Protein AF-0000000080325611 (afdb_homodimer)

Sequence (654 aa):
MIKLGLLLTNQYRLLSVAAILDVFETVNKLYLQDGHPAAFQIDLFCSDNHLLSKPGTYFYGYQPLSIQSPSKQDLILIPSFINEDIKHAIAENYAAVGWLNQQYQEGAELASFCTGAFLLGATGLLNGKIATTHVDACTEFAIAFPEVSLQADKTVTQDGRLYTSGGATSSFHLMLHLLQIHCGNLIAIKIAKLFAIDMDRHTQSYFNTFQISRKHNDDLVAMAQQKIETAYHNTGTIEEMIKDIPASRRNIVRRFKQVTGITLIEYLQQTRIEAAKKLLEQTVEQMTEVIYKSGYNDPKAFRKVFRKTVGMTPSEYRDKFYLGTRAMIKLGLLLTNQYRLLSVAAILDVFETVNKLYLQDGHPAAFQIDLFCSDNHLLSKPGTYFYGYQPLSIQSPSKQDLILIPSFINEDIKHAIAENYAAVGWLNQQYQEGAELASFCTGAFLLGATGLLNGKIATTHVDACTEFAIAFPEVSLQADKTVTQDGRLYTSGGATSSFHLMLHLLQIHCGNLIAIKIAKLFAIDMDRHTQSYFNTFQISRKHNDDLVAMAQQKIETAYHNTGTIEEMIKDIPASRRNIVRRFKQVTGITLIEYLQQTRIEAAKKLLEQTVEQMTEVIYKSGYNDPKAFRKVFRKTVGMTPSEYRDKFYLGTRA

InterPro domains:
  IPR002818 DJ-1/PfpI [PF01965] (87-180)
  IPR009057 Homedomain-like superfamily [SSF46689] (272-322)
  IPR018060 AraC-like, DNA binding HTH domain [PF12833] (247-319)
  IPR018060 AraC-like, DNA binding HTH domain [PS01124] (218-320)
  IPR018060 AraC-like, DNA binding HTH domain [SM00342] (234-318)
  IPR018062 HTH domain AraC-type, conserved site [PS00041] (272-314)
  IPR020449 Transcription regulator HTH, AraC- type, HTH domain [PR00032] (287-302)
  IPR020449 Transcription regulator HTH, AraC- type, HTH domain [PR00032] (302-318)
  IPR029062 Class I glutamine amidotransferase-like [G3DSA:3.40.50.880] (1-206)
  IPR029062 Class I glutamine amidotransferase-like [SSF52317] (1-199)
  IPR052158 Isonitrile Hydratase and Quaternary Amine Regulator [PTHR43130] (2-281)

pLDDT: mean 91.9, std 10.15, range [31.17, 98.94]

Foldseek 3Di:
DFEEEEEDADQFDPLQVVVLCVLQVVQQVVQVVVVHHGLYDYAYEYAPVVLPPDPPPDDPPYDHDYLPDPDAGQEYEQGHGDPPPVVVRLVRRVVVLVSVLVNVVVNHFYEYEANSVSNVLVNVPQQCHEEEHALACQLVSCVSRVRHNYDHFFQWDDDPSYIYGYHDPSSLLRVLVVCCVRPNNVSSVVSCVVVVHDNPDTTDLQVDADDFDPPLPDPLLSQLLVQLLVCLQPDDDLCSSNPPRPDDSVVNQVVNCVRRVDGSNVSSLSSLLNQLLVCLQEHPDDPCCSCNVSNHDDPVVVQVSNCVRNVDGSVVSSVVRHPDDDD/DFEEEEEDAVQFDPLQVVVLCVLQVVQQVVQVVVVHHGLYDYAYEYAPVVLPPDPPPDDPPYDHDYLPDPDAGAEYEQGHGDPPPVVVRLVRRVVVLVSVLVNVVVNHFYEYEANSVSNVLVNVPQQCHEEEHALACQLVSCVSRVRHNYDHFFQWDDDPSYIYGYHDPSSLLRVLVVCCVRPNDVSSVVSCVVVVHDNPDTTDLQVDADDFDLPLPDPLLSQLLVQLLVCLQPDDDLCSSNPPRPDDSVVNQVVNCVRRVDGSNVSSLSSLLNQLLVCLQEHPDDPCVSCNVSNHDDPVVVQVSNCVRNVDGSVVSSVVRHPDDDD

Secondary structure (DSSP, 8-state):
-EEEEEEE-TTB-HHHHHHHHHHHHHHHHHHHHTTPPPSEEEEEEE-HHHHHHSTT-S-TT--PEETTS----SEEEE--B--TTHHHHHHHTTHHHHHHHHHHHTT-EEEEETTHHHHHHHTTTTTTSEE---GGGHHHHHHH-TTSEE-TTBSEEEETTEEEE-STTHHHHHHHHHHHHHH-HHHHHHHHHHTT--TT--B-GGG------STTS-HHHHHHHHHHHHHTTT--SHHHHTTT-SS-HHHHHHHHHHHHSS-HHHHHHHHHHHHHHHHHHH----HHHHHHHTT-S-HHHHHHHHHHHHSS-HHHHHHHH------/-EEEEEEE-TTB-HHHHHHHHHHHHHHHHHHHHTTPPPSEEEEEEE-HHHHHHSTT-S-TT--PEETTS----SEEEE--B--TTHHHHHHHTTHHHHHHHHHHHTT-EEEEETTHHHHHHHTTTTTTSEE---GGGHHHHHHH-TTSEE-TTBSEEEETTEEEE-STTHHHHHHHHHHHHHH-HHHHHHHHHHTT--TT--B-GGG------STTS-HHHHHHHHHHHHHTTT--SHHHHTTT-SS-HHHHHHHHHHHHSS-HHHHHHHHHHHHHHHHHHH----HHHHHHHTT-S-HHHHHHHHHHHHSS-HHHHHHHH------

Structure (mmCIF, N/CA/C/O backbone):
data_AF-0000000080325611-model_v1
#
loop_
_entity.id
_entity.type
_entity.pdbx_description
1 polymer 'AraC family transcriptional regulator'
#
loop_
_atom_site.group_PDB
_atom_site.id
_atom_site.type_symbol
_atom_site.label_atom_id
_atom_site.label_alt_id
_atom_site.label_comp_id
_atom_site.label_asym_id
_atom_site.label_entity_id
_atom_site.label_seq_id
_atom_site.pdbx_PDB_ins_code
_atom_site.Cartn_x
_atom_site.Cartn_y
_atom_site.Cartn_z
_atom_site.occupancy
_atom_site.B_iso_or_equiv
_atom_site.auth_seq_id
_atom_site.auth_comp_id
_atom_site.auth_asym_id
_atom_site.auth_atom_id
_atom_site.pdbx_PDB_model_num
ATOM 1 N N . MET A 1 1 ? 26.406 -9.398 4.992 1 94.56 1 MET A N 1
ATOM 2 C CA . MET A 1 1 ? 25.109 -9.289 5.641 1 94.56 1 MET A CA 1
ATOM 3 C C . MET A 1 1 ? 24.938 -7.93 6.305 1 94.56 1 MET A C 1
ATOM 5 O O . MET A 1 1 ? 25.812 -7.484 7.043 1 94.56 1 MET A O 1
ATOM 9 N N . ILE A 1 2 ? 23.953 -7.211 6.008 1 98 2 ILE A N 1
ATOM 10 C CA . ILE A 1 2 ? 23.672 -5.875 6.531 1 98 2 ILE A CA 1
ATOM 11 C C . ILE A 1 2 ? 22.969 -5.984 7.883 1 98 2 ILE A C 1
ATOM 13 O O . ILE A 1 2 ? 21.969 -6.684 8.008 1 98 2 ILE A O 1
ATOM 17 N N . LYS A 1 3 ? 23.547 -5.367 8.891 1 98.25 3 LYS A N 1
ATOM 18 C CA . LYS A 1 3 ? 22.859 -5.285 10.18 1 98.25 3 LYS A CA 1
ATOM 19 C C . LYS A 1 3 ? 21.766 -4.227 10.148 1 98.25 3 LYS A C 1
ATOM 21 O O . LYS A 1 3 ? 22.047 -3.027 10.086 1 98.25 3 LYS A O 1
ATOM 26 N N . LEU A 1 4 ? 20.547 -4.711 10.18 1 98.44 4 LEU A N 1
ATOM 27 C CA . LEU A 1 4 ? 19.375 -3.852 10.07 1 98.44 4 LEU A CA 1
ATOM 28 C C . LEU A 1 4 ? 18.656 -3.727 11.414 1 98.44 4 LEU A C 1
ATOM 30 O O . LEU A 1 4 ? 18.141 -4.711 11.938 1 98.44 4 LEU A O 1
ATOM 34 N N . GLY A 1 5 ? 18.688 -2.502 11.969 1 97.44 5 GLY A N 1
ATOM 35 C CA . GLY A 1 5 ? 17.969 -2.232 13.203 1 97.44 5 GLY A CA 1
ATOM 36 C C . GLY A 1 5 ? 16.625 -1.566 12.969 1 97.44 5 GLY A C 1
ATOM 37 O O . GLY A 1 5 ? 16.531 -0.582 12.234 1 97.44 5 GLY A O 1
ATOM 38 N N . LEU A 1 6 ? 15.57 -2.139 13.516 1 96.69 6 LEU A N 1
ATOM 39 C CA . LEU A 1 6 ? 14.25 -1.517 13.555 1 96.69 6 LEU A CA 1
ATOM 40 C C . LEU A 1 6 ? 13.961 -0.952 14.945 1 96.69 6 LEU A C 1
ATOM 42 O O . LEU A 1 6 ? 13.906 -1.696 15.922 1 96.69 6 LEU A O 1
ATOM 46 N N . LEU A 1 7 ? 13.766 0.337 14.992 1 95 7 LEU A N 1
ATOM 47 C CA . LEU A 1 7 ? 13.492 0.995 16.266 1 95 7 LEU A CA 1
ATOM 48 C C . LEU A 1 7 ? 12.008 0.931 16.609 1 95 7 LEU A C 1
ATOM 50 O O . LEU A 1 7 ? 11.172 1.453 15.867 1 95 7 LEU A O 1
ATOM 54 N N . LEU A 1 8 ? 11.664 0.325 17.703 1 91.38 8 LEU A N 1
ATOM 55 C CA . LEU A 1 8 ? 10.297 0.343 18.203 1 91.38 8 LEU A CA 1
ATOM 56 C C . LEU A 1 8 ? 10.062 1.554 19.109 1 91.38 8 LEU A C 1
ATOM 58 O O . LEU A 1 8 ? 10.383 1.521 20.297 1 91.38 8 LEU A O 1
ATOM 62 N N . THR A 1 9 ? 9.508 2.531 18.484 1 88.19 9 THR A N 1
ATOM 63 C CA . THR A 1 9 ? 9.203 3.748 19.219 1 88.19 9 THR A CA 1
ATOM 64 C C . THR A 1 9 ? 8.023 3.523 20.172 1 88.19 9 THR A C 1
ATOM 66 O O . THR A 1 9 ? 7.266 2.57 20 1 88.19 9 THR A O 1
ATOM 69 N N . ASN A 1 10 ? 7.973 4.473 21.109 1 85.19 10 ASN A N 1
ATOM 70 C CA . ASN A 1 10 ? 6.742 4.508 21.891 1 85.19 10 ASN A CA 1
ATOM 71 C C . ASN A 1 10 ? 5.539 4.867 21.016 1 85.19 10 ASN A C 1
ATOM 73 O O . ASN A 1 10 ? 5.598 5.812 20.234 1 85.19 10 ASN A O 1
ATOM 77 N N . GLN A 1 11 ? 4.555 4.074 20.984 1 82.69 11 GLN A N 1
ATOM 78 C CA . GLN A 1 11 ? 3.307 4.262 20.25 1 82.69 11 GLN A CA 1
ATOM 79 C C . GLN A 1 11 ? 3.521 4.105 18.75 1 82.69 11 GLN A C 1
ATOM 81 O O . GLN A 1 11 ? 2.984 4.879 17.953 1 82.69 11 GLN A O 1
ATOM 86 N N . TYR A 1 12 ? 4.453 3.236 18.438 1 87.81 12 TYR A N 1
ATOM 87 C CA . TYR A 1 12 ? 4.617 2.953 17.016 1 87.81 12 TYR A CA 1
ATOM 88 C C . TYR A 1 12 ? 3.299 2.506 16.406 1 87.81 12 TYR A C 1
ATOM 90 O O . TYR A 1 12 ? 2.443 1.94 17.078 1 87.81 12 TYR A O 1
ATOM 98 N N . ARG A 1 13 ? 3.172 2.832 15.133 1 90.12 13 ARG A N 1
ATOM 99 C CA . ARG A 1 13 ? 2.037 2.295 14.391 1 90.12 13 ARG A CA 1
ATOM 100 C C . ARG A 1 13 ? 2.299 0.856 13.953 1 90.12 13 ARG A C 1
ATOM 102 O O . ARG A 1 13 ? 3.303 0.571 13.297 1 90.12 13 ARG A O 1
ATOM 109 N N . LEU A 1 14 ? 1.433 -0.002 14.289 1 90.06 14 LEU A N 1
ATOM 110 C CA . LEU A 1 14 ? 1.594 -1.427 14.016 1 90.06 14 LEU A CA 1
ATOM 111 C C . LEU A 1 14 ? 1.77 -1.683 12.523 1 90.06 14 LEU A C 1
ATOM 113 O O . LEU A 1 14 ? 2.604 -2.496 12.125 1 90.06 14 LEU A O 1
ATOM 117 N N . LEU A 1 15 ? 1.015 -1.024 11.703 1 93.62 15 LEU A N 1
ATOM 118 C CA . LEU A 1 15 ? 1.095 -1.189 10.258 1 93.62 15 LEU A CA 1
ATOM 119 C C . LEU A 1 15 ? 2.502 -0.887 9.758 1 93.62 15 LEU A C 1
ATOM 121 O O . LEU A 1 15 ? 3.027 -1.604 8.898 1 93.62 15 LEU A O 1
ATOM 125 N N . SER A 1 16 ? 3.104 0.119 10.273 1 95.38 16 SER A N 1
ATOM 126 C CA . SER A 1 16 ? 4.441 0.521 9.852 1 95.38 16 SER A CA 1
ATOM 127 C C . SER A 1 16 ? 5.473 -0.551 10.188 1 95.38 16 SER A C 1
ATOM 129 O O . SER A 1 16 ? 6.258 -0.954 9.328 1 95.38 16 SER A O 1
ATOM 131 N N . VAL A 1 17 ? 5.434 -1.059 11.391 1 93.12 17 VAL A N 1
ATOM 132 C CA . VAL A 1 17 ? 6.371 -2.084 11.836 1 93.12 17 VAL A CA 1
ATOM 133 C C . VAL A 1 17 ? 6.137 -3.375 11.055 1 93.12 17 VAL A C 1
ATOM 135 O O . VAL A 1 17 ? 7.086 -4 10.578 1 93.12 17 VAL A O 1
ATOM 138 N N . ALA A 1 18 ? 4.891 -3.715 10.898 1 93.25 18 ALA A N 1
ATOM 139 C CA . ALA A 1 18 ? 4.531 -4.945 10.203 1 93.25 18 ALA A CA 1
ATOM 140 C C . ALA A 1 18 ? 4.996 -4.906 8.742 1 93.25 18 ALA A C 1
ATOM 142 O O . ALA A 1 18 ? 5.516 -5.898 8.227 1 93.25 18 ALA A O 1
ATOM 143 N N . ALA A 1 19 ? 4.793 -3.775 8.078 1 96.44 19 ALA A N 1
ATOM 144 C CA . ALA A 1 19 ? 5.211 -3.625 6.688 1 96.44 19 ALA A CA 1
ATOM 145 C C . ALA A 1 19 ? 6.723 -3.773 6.555 1 96.44 19 ALA A C 1
ATOM 147 O O . ALA A 1 19 ? 7.207 -4.492 5.672 1 96.44 19 ALA A O 1
ATOM 148 N N . ILE A 1 20 ? 7.457 -3.145 7.445 1 97.38 20 ILE A N 1
ATOM 149 C CA . ILE A 1 20 ? 8.914 -3.178 7.402 1 97.38 20 ILE A CA 1
ATOM 150 C C . ILE A 1 20 ? 9.406 -4.609 7.602 1 97.38 20 ILE A C 1
ATOM 152 O O . ILE A 1 20 ? 10.195 -5.121 6.805 1 97.38 20 ILE A O 1
ATOM 156 N N . LEU A 1 21 ? 8.891 -5.254 8.594 1 95.38 21 LEU A N 1
ATOM 157 C CA . LEU A 1 21 ? 9.32 -6.617 8.891 1 95.38 21 LEU A CA 1
ATOM 158 C C . LEU A 1 21 ? 8.984 -7.555 7.73 1 95.38 21 LEU A C 1
ATOM 160 O O . LEU A 1 21 ? 9.828 -8.344 7.301 1 95.38 21 LEU A O 1
ATOM 164 N N . ASP A 1 22 ? 7.793 -7.438 7.223 1 95.5 22 ASP A N 1
ATOM 165 C CA . ASP A 1 22 ? 7.355 -8.344 6.164 1 95.5 22 ASP A CA 1
ATOM 166 C C . ASP A 1 22 ? 8.227 -8.195 4.918 1 95.5 22 ASP A C 1
ATOM 168 O O . ASP A 1 22 ? 8.641 -9.195 4.324 1 95.5 22 ASP A O 1
ATOM 172 N N . VAL A 1 23 ? 8.516 -6.984 4.551 1 98.06 23 VAL A N 1
ATOM 173 C CA . VAL A 1 23 ? 9.289 -6.727 3.342 1 98.06 23 VAL A CA 1
ATOM 174 C C . VAL A 1 23 ? 10.703 -7.277 3.508 1 98.06 23 VAL A C 1
ATOM 176 O O . VAL A 1 23 ? 11.18 -8.062 2.678 1 98.06 23 VAL A O 1
ATOM 179 N N . PHE A 1 24 ? 11.383 -6.988 4.559 1 98.38 24 PHE A N 1
ATOM 180 C CA . PHE A 1 24 ? 12.789 -7.352 4.691 1 98.38 24 PHE A CA 1
ATOM 181 C C . PHE A 1 24 ? 12.938 -8.836 5.008 1 98.38 24 PHE A C 1
ATOM 183 O O . PHE A 1 24 ? 13.906 -9.477 4.586 1 98.38 24 PHE A O 1
ATOM 190 N N . GLU A 1 25 ? 11.953 -9.406 5.703 1 96.38 25 GLU A N 1
ATOM 191 C CA . GLU A 1 25 ? 11.961 -10.852 5.895 1 96.38 25 GLU A CA 1
ATOM 192 C C . GLU A 1 25 ? 11.766 -11.578 4.566 1 96.38 25 GLU A C 1
ATOM 194 O O . GLU A 1 25 ? 12.352 -12.641 4.344 1 96.38 25 GLU A O 1
ATOM 199 N N . THR A 1 26 ? 10.883 -11.031 3.762 1 96.5 26 THR A N 1
ATOM 200 C CA . THR A 1 26 ? 10.648 -11.633 2.453 1 96.5 26 THR A CA 1
ATOM 201 C C . THR A 1 26 ? 11.914 -11.594 1.605 1 96.5 26 THR A C 1
ATOM 203 O O . THR A 1 26 ? 12.234 -12.562 0.913 1 96.5 26 THR A O 1
ATOM 206 N N . VAL A 1 27 ? 12.664 -10.508 1.649 1 98.25 27 VAL A N 1
ATOM 207 C CA . VAL A 1 27 ? 13.938 -10.414 0.94 1 98.25 27 VAL A CA 1
ATOM 208 C C . VAL A 1 27 ? 14.875 -11.516 1.413 1 98.25 27 VAL A C 1
ATOM 210 O O . VAL A 1 27 ? 15.492 -12.203 0.598 1 98.25 27 VAL A O 1
ATOM 213 N N . ASN A 1 28 ? 14.992 -11.688 2.754 1 98 28 ASN A N 1
ATOM 214 C CA . ASN A 1 28 ? 15.828 -12.742 3.299 1 98 28 ASN A CA 1
ATOM 215 C C . ASN A 1 28 ? 15.406 -14.117 2.785 1 98 28 ASN A C 1
ATOM 217 O O . ASN A 1 28 ? 16.25 -14.945 2.434 1 98 28 ASN A O 1
ATOM 221 N N . LYS A 1 29 ? 14.133 -14.32 2.691 1 95.38 29 LYS A N 1
ATOM 222 C CA . LYS A 1 29 ? 13.617 -15.594 2.199 1 95.38 29 LYS A CA 1
ATOM 223 C C . LYS A 1 29 ? 14.016 -15.82 0.742 1 95.38 29 LYS A C 1
ATOM 225 O O . LYS A 1 29 ? 14.391 -16.938 0.361 1 95.38 29 LYS A O 1
ATOM 230 N N . LEU A 1 30 ? 13.922 -14.797 -0.043 1 95.06 30 LEU A N 1
ATOM 231 C CA . LEU A 1 30 ? 14.297 -14.898 -1.449 1 95.06 30 LEU A CA 1
ATOM 232 C C . LEU A 1 30 ? 15.766 -15.266 -1.595 1 95.06 30 LEU A C 1
ATOM 234 O O . LEU A 1 30 ? 16.109 -16.125 -2.412 1 95.06 30 LEU A O 1
ATOM 238 N N . TYR A 1 31 ? 16.609 -14.664 -0.775 1 97.06 31 TYR A N 1
ATOM 239 C CA . TYR A 1 31 ? 18.031 -14.977 -0.805 1 97.06 31 TYR A CA 1
ATOM 240 C C . TYR A 1 31 ? 18.281 -16.422 -0.4 1 97.06 31 TYR A C 1
ATOM 242 O O . TYR A 1 31 ? 19.016 -17.156 -1.08 1 97.06 31 TYR A O 1
ATOM 250 N N . LEU A 1 32 ? 17.625 -16.844 0.604 1 95.5 32 LEU A N 1
ATOM 251 C CA . LEU A 1 32 ? 17.797 -18.203 1.104 1 95.5 32 LEU A CA 1
ATOM 252 C C . LEU A 1 32 ? 17.328 -19.234 0.077 1 95.5 32 LEU A C 1
ATOM 254 O O . LEU A 1 32 ? 17.984 -20.266 -0.118 1 95.5 32 LEU A O 1
ATOM 258 N N . GLN A 1 33 ? 16.266 -18.938 -0.558 1 90.94 33 GLN A N 1
ATOM 259 C CA . GLN A 1 33 ? 15.727 -19.828 -1.581 1 90.94 33 GLN A CA 1
ATOM 260 C C . GLN A 1 33 ? 16.688 -19.953 -2.762 1 90.94 33 GLN A C 1
ATOM 262 O O . GLN A 1 33 ? 16.734 -21.016 -3.408 1 90.94 33 GLN A O 1
ATOM 267 N N . ASP A 1 34 ? 17.438 -18.938 -2.961 1 91.88 34 ASP A N 1
ATOM 268 C CA . ASP A 1 34 ? 18.391 -18.938 -4.066 1 91.88 34 ASP A CA 1
ATOM 269 C C . ASP A 1 34 ? 19.75 -19.484 -3.621 1 91.88 34 ASP A C 1
ATOM 271 O O . ASP A 1 34 ? 20.719 -19.438 -4.379 1 91.88 34 ASP A O 1
ATOM 275 N N . GLY A 1 35 ? 19.828 -19.922 -2.443 1 94.38 35 GLY A N 1
ATOM 276 C CA . GLY A 1 35 ? 21.047 -20.547 -1.936 1 94.38 35 GLY A CA 1
ATOM 277 C C . GLY A 1 35 ? 22.047 -19.531 -1.404 1 94.38 35 GLY A C 1
ATOM 278 O O . GLY A 1 35 ? 23.219 -19.859 -1.225 1 94.38 35 GLY A O 1
ATOM 279 N N . HIS A 1 36 ? 21.594 -18.344 -1.217 1 96.5 36 HIS A N 1
ATOM 280 C CA . HIS A 1 36 ? 22.453 -17.297 -0.669 1 96.5 36 HIS A CA 1
ATOM 281 C C . HIS A 1 36 ? 22.141 -17.047 0.802 1 96.5 36 HIS A C 1
ATOM 283 O O . HIS A 1 36 ? 21.047 -17.375 1.275 1 96.5 36 HIS A O 1
ATOM 289 N N . PRO A 1 37 ? 23.156 -16.578 1.501 1 97.12 37 PRO A N 1
ATOM 290 C CA . PRO A 1 37 ? 22.844 -16.141 2.863 1 97.12 37 PRO A CA 1
ATOM 291 C C . PRO A 1 37 ? 21.859 -14.984 2.895 1 97.12 37 PRO A C 1
ATOM 293 O O . PRO A 1 37 ? 21.734 -14.234 1.917 1 97.12 37 PRO A O 1
ATOM 296 N N . ALA A 1 38 ? 21.203 -14.906 4.039 1 97.56 38 ALA A N 1
ATOM 297 C CA . ALA A 1 38 ? 20.281 -13.781 4.215 1 97.56 38 ALA A CA 1
ATOM 298 C C . ALA A 1 38 ? 21 -12.453 3.98 1 97.56 38 ALA A C 1
ATOM 300 O O . ALA A 1 38 ? 22.156 -12.273 4.387 1 97.56 38 ALA A O 1
ATOM 301 N N . ALA A 1 39 ? 20.281 -11.523 3.371 1 98.25 39 ALA A N 1
ATOM 302 C CA . ALA A 1 39 ? 20.859 -10.211 3.074 1 98.25 39 ALA A CA 1
ATOM 303 C C . ALA A 1 39 ? 20.922 -9.344 4.328 1 98.25 39 ALA A C 1
ATOM 305 O O . ALA A 1 39 ? 21.828 -8.516 4.477 1 98.25 39 ALA A O 1
ATOM 306 N N . PHE A 1 40 ? 19.969 -9.609 5.277 1 98.5 40 PHE A N 1
ATOM 307 C CA . PHE A 1 40 ? 19.828 -8.719 6.43 1 98.5 40 PHE A CA 1
ATOM 308 C C . PHE A 1 40 ? 19.797 -9.523 7.727 1 98.5 40 PHE A C 1
ATOM 310 O O . PHE A 1 40 ? 19.156 -10.578 7.793 1 98.5 40 PHE A O 1
ATOM 317 N N . GLN A 1 41 ? 20.547 -9.062 8.688 1 97.69 41 GLN A N 1
ATOM 318 C CA . GLN A 1 41 ? 20.297 -9.414 10.078 1 97.69 41 GLN A CA 1
ATOM 319 C C . GLN A 1 41 ? 19.375 -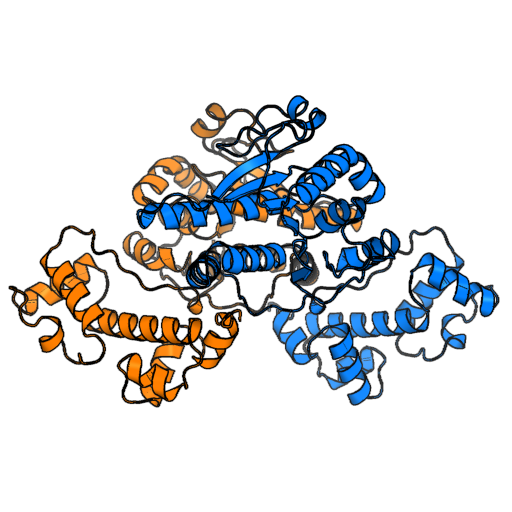8.391 10.75 1 97.69 41 GLN A C 1
ATOM 321 O O . GLN A 1 41 ? 19.797 -7.27 11.039 1 97.69 41 GLN A O 1
ATOM 326 N N . ILE A 1 42 ? 18.141 -8.844 11.039 1 96.88 42 ILE A N 1
ATOM 327 C CA . ILE A 1 42 ? 17.141 -7.906 11.516 1 96.88 42 ILE A CA 1
ATOM 328 C C . ILE A 1 42 ? 17.047 -7.969 13.039 1 96.88 42 ILE A C 1
ATOM 330 O O . ILE A 1 42 ? 16.797 -9.031 13.609 1 96.88 42 ILE A O 1
ATOM 334 N N . ASP A 1 43 ? 17.281 -6.832 13.664 1 94.44 43 ASP A N 1
ATOM 335 C CA . ASP A 1 43 ? 17.156 -6.711 15.117 1 94.44 43 ASP A CA 1
ATOM 336 C C . ASP A 1 43 ? 16.219 -5.562 15.484 1 94.44 43 ASP A C 1
ATOM 338 O O . ASP A 1 43 ? 16.234 -4.508 14.844 1 94.44 43 ASP A O 1
ATOM 342 N N . LEU A 1 44 ? 15.375 -5.832 16.484 1 93.25 44 LEU A N 1
ATOM 343 C CA . LEU A 1 44 ? 14.5 -4.789 17.016 1 93.25 44 LEU A CA 1
ATOM 344 C C . LEU A 1 44 ? 15.141 -4.105 18.219 1 93.25 44 LEU A C 1
ATOM 346 O O . LEU A 1 44 ? 15.75 -4.766 19.062 1 93.25 44 LEU A O 1
ATOM 350 N N . PHE A 1 45 ? 15.023 -2.793 18.234 1 93.06 45 PHE A N 1
ATOM 351 C CA . PHE A 1 45 ? 15.555 -2.025 19.344 1 93.06 45 PHE A CA 1
ATOM 352 C C . PHE A 1 45 ? 14.461 -1.202 20.016 1 93.06 45 PHE A C 1
ATOM 354 O O . PHE A 1 45 ? 13.555 -0.706 19.344 1 93.06 45 PHE A O 1
ATOM 361 N N . CYS A 1 46 ? 14.453 -1.094 21.297 1 89.38 46 CYS A N 1
ATOM 362 C CA . CYS A 1 46 ? 13.516 -0.251 22.031 1 89.38 46 CYS A CA 1
ATOM 363 C C . CYS A 1 46 ? 14.164 0.34 23.266 1 89.38 46 CYS A C 1
ATOM 365 O O . CYS A 1 46 ? 15.25 -0.094 23.672 1 89.38 46 CYS A O 1
ATOM 367 N N . SER A 1 47 ? 13.516 1.404 23.719 1 84 47 SER A N 1
ATOM 368 C CA . SER A 1 47 ? 14 1.966 24.969 1 84 47 SER A CA 1
ATOM 369 C C . SER A 1 47 ? 13.789 0.996 26.141 1 84 47 SER A C 1
ATOM 371 O O . SER A 1 47 ? 12.922 0.119 26.062 1 84 47 SER A O 1
ATOM 373 N N . ASP A 1 48 ? 14.555 1.094 27.125 1 70.31 48 ASP A N 1
ATOM 374 C CA . ASP A 1 48 ? 14.492 0.202 28.281 1 70.31 48 ASP A CA 1
ATOM 375 C C . ASP A 1 48 ? 13.117 0.263 28.953 1 70.31 48 ASP A C 1
ATOM 377 O O . ASP A 1 48 ? 12.594 -0.758 29.406 1 70.31 48 ASP A O 1
ATOM 381 N N . ASN A 1 49 ? 12.562 1.33 28.938 1 65.25 49 ASN A N 1
ATOM 382 C CA . ASN A 1 49 ? 11.242 1.479 29.531 1 65.25 49 ASN A CA 1
ATOM 383 C C . ASN A 1 49 ? 10.188 0.68 28.766 1 65.25 49 ASN A C 1
ATOM 385 O O . ASN A 1 49 ? 9.305 0.074 29.359 1 65.25 49 ASN A O 1
ATOM 389 N N . HIS A 1 50 ? 10.328 0.608 27.578 1 63.75 50 HIS A N 1
ATOM 390 C CA . HIS A 1 50 ? 9.406 -0.133 26.719 1 63.75 50 HIS A CA 1
ATOM 391 C C . HIS A 1 50 ? 9.578 -1.638 26.906 1 63.75 50 HIS A C 1
ATOM 393 O O . HIS A 1 50 ? 8.594 -2.381 26.922 1 63.75 50 HIS A O 1
ATOM 399 N N . LEU A 1 51 ? 10.773 -2.064 26.938 1 58.81 51 LEU A N 1
ATOM 400 C CA . LEU A 1 51 ? 11.086 -3.479 27.125 1 58.81 51 LEU A CA 1
ATOM 401 C C . LEU A 1 51 ? 10.43 -4.016 28.391 1 58.81 51 LEU A C 1
ATOM 403 O O . LEU A 1 51 ? 9.945 -5.148 28.422 1 58.81 51 LEU A O 1
ATOM 407 N N . LEU A 1 52 ? 10.391 -3.209 29.359 1 52.56 52 LEU A N 1
ATOM 408 C CA . LEU A 1 52 ? 9.891 -3.611 30.672 1 52.56 52 LEU A CA 1
ATOM 409 C C . LEU A 1 52 ? 8.367 -3.613 30.688 1 52.56 52 LEU A C 1
ATOM 411 O O . LEU A 1 52 ? 7.746 -4.438 31.359 1 52.56 52 LEU A O 1
ATOM 415 N N . SER A 1 53 ? 7.766 -2.791 30.031 1 53.69 53 SER A N 1
ATOM 416 C CA . SER A 1 53 ? 6.344 -2.533 30.219 1 53.69 53 SER A CA 1
ATOM 417 C C . SER A 1 53 ? 5.492 -3.465 29.359 1 53.69 53 SER A C 1
ATOM 419 O O . SER A 1 53 ? 4.324 -3.709 29.672 1 53.69 53 SER A O 1
ATOM 421 N N . LYS A 1 54 ? 5.914 -3.953 28.438 1 53.97 54 LYS A N 1
ATOM 422 C CA . LYS A 1 54 ? 5.074 -4.77 27.562 1 53.97 54 LYS A CA 1
ATOM 423 C C . LYS A 1 54 ? 5.77 -6.078 27.203 1 53.97 54 LYS A C 1
ATOM 425 O O . LYS A 1 54 ? 6.148 -6.285 26.047 1 53.97 54 LYS A O 1
ATOM 430 N N . PRO A 1 55 ? 5.859 -6.996 28.234 1 42.97 55 PRO A N 1
ATOM 431 C CA . PRO A 1 55 ? 6.477 -8.305 27.984 1 42.97 55 PRO A CA 1
ATOM 432 C C . PRO A 1 55 ? 5.629 -9.188 27.078 1 42.97 55 PRO A C 1
ATOM 434 O O . PRO A 1 55 ? 4.398 -9.141 27.125 1 42.97 55 PRO A O 1
ATOM 437 N N . GLY A 1 56 ? 6.195 -9.656 25.812 1 45.62 56 GLY A N 1
ATOM 438 C CA . GLY A 1 56 ? 5.508 -10.648 25 1 45.62 56 GLY A CA 1
ATOM 439 C C . GLY A 1 56 ? 4.875 -10.062 23.75 1 45.62 56 GLY A C 1
ATOM 440 O O . GLY A 1 56 ? 4.312 -10.789 22.938 1 45.62 56 GLY A O 1
ATOM 441 N N . THR A 1 57 ? 4.477 -8.891 23.938 1 50 57 THR A N 1
ATOM 442 C CA . THR A 1 57 ? 3.695 -8.344 22.844 1 50 57 THR A CA 1
ATOM 443 C C . THR A 1 57 ? 4.508 -8.359 21.547 1 50 57 THR A C 1
ATOM 445 O O . THR A 1 57 ? 4.125 -7.73 20.562 1 50 57 THR A O 1
ATOM 448 N N . TYR A 1 58 ? 5.621 -9.164 21.625 1 56.53 58 TYR A N 1
ATOM 449 C CA . TYR A 1 58 ? 6.457 -8.781 20.5 1 56.53 58 TYR A CA 1
ATOM 450 C C . TYR A 1 58 ? 6.137 -9.641 19.281 1 56.53 58 TYR A C 1
ATOM 452 O O . TYR A 1 58 ? 5.32 -10.562 19.344 1 56.53 58 TYR A O 1
ATOM 460 N N . PHE A 1 59 ? 6.707 -9.156 18.156 1 68.81 59 PHE A N 1
ATOM 461 C CA . PHE A 1 59 ? 6.645 -9.766 16.844 1 68.81 59 PHE A CA 1
ATOM 462 C C . PHE A 1 59 ? 7.305 -11.141 16.844 1 68.81 59 PHE A C 1
ATOM 464 O O . PHE A 1 59 ? 8.383 -11.32 17.438 1 68.81 59 PHE A O 1
ATOM 471 N N . TYR A 1 60 ? 6.465 -12.086 16.453 1 66.19 60 TYR A N 1
ATOM 472 C CA . TYR A 1 60 ? 6.922 -13.477 16.438 1 66.19 60 TYR A CA 1
ATOM 473 C C . TYR A 1 60 ? 8.336 -13.578 15.891 1 66.19 60 TYR A C 1
ATOM 475 O O . TYR A 1 60 ? 8.641 -13.023 14.828 1 66.19 60 TYR A O 1
ATOM 483 N N . GLY A 1 61 ? 9.195 -14.078 16.781 1 71.94 61 GLY A N 1
ATOM 484 C CA . GLY A 1 61 ? 10.547 -14.375 16.328 1 71.94 61 GLY A CA 1
ATOM 485 C C . GLY A 1 61 ? 11.555 -13.305 16.719 1 71.94 61 GLY A C 1
ATOM 486 O O . GLY A 1 61 ? 12.75 -13.453 16.469 1 71.94 61 GLY A O 1
ATOM 487 N N . TYR A 1 62 ? 11.023 -12.273 17.406 1 82 62 TYR A N 1
ATOM 488 C CA . TYR A 1 62 ? 11.961 -11.211 17.75 1 82 62 TYR A CA 1
ATOM 489 C C . TYR A 1 62 ? 11.961 -10.953 19.266 1 82 62 TYR A C 1
ATOM 491 O O . TYR A 1 62 ? 10.906 -10.984 19.906 1 82 62 TYR A O 1
ATOM 499 N N . GLN A 1 63 ? 13.164 -10.812 19.734 1 80.69 63 GLN A N 1
ATOM 500 C CA . GLN A 1 63 ? 13.391 -10.273 21.078 1 80.69 63 GLN A CA 1
ATOM 501 C C . GLN A 1 63 ? 14.07 -8.906 21 1 80.69 63 GLN A C 1
ATOM 503 O O . GLN A 1 63 ? 15.258 -8.82 20.688 1 80.69 63 GLN A O 1
ATOM 508 N N . PRO A 1 64 ? 13.312 -7.926 21.344 1 86.56 64 PRO A N 1
ATOM 509 C CA . PRO A 1 64 ? 13.891 -6.586 21.203 1 86.56 64 PRO A CA 1
ATOM 510 C C . PRO A 1 64 ? 15.125 -6.379 22.078 1 86.56 64 PRO A C 1
ATOM 512 O O . PRO A 1 64 ? 15.195 -6.918 23.188 1 86.56 64 PRO A O 1
ATOM 515 N N . LEU A 1 65 ? 16.078 -5.633 21.547 1 88.62 65 LEU A N 1
ATOM 516 C CA . LEU A 1 65 ? 17.297 -5.238 22.25 1 88.62 65 LEU A CA 1
ATOM 517 C C . LEU A 1 65 ? 17.203 -3.801 22.75 1 88.62 65 LEU A C 1
ATOM 519 O O . LEU A 1 65 ? 16.453 -2.996 22.188 1 88.62 65 LEU A O 1
ATOM 523 N N . SER A 1 66 ? 17.906 -3.582 23.797 1 90.5 66 SER A N 1
ATOM 524 C CA . SER A 1 66 ? 17.953 -2.217 24.312 1 90.5 66 SER A CA 1
ATOM 525 C C . SER A 1 66 ? 18.797 -1.321 23.406 1 90.5 66 SER A C 1
ATOM 527 O O . SER A 1 66 ? 19.828 -1.748 22.875 1 90.5 66 SER A O 1
ATOM 529 N N . ILE A 1 67 ? 18.359 -0.086 23.297 1 91.75 67 ILE A N 1
ATOM 530 C CA . ILE A 1 67 ? 19.141 0.893 22.531 1 91.75 67 ILE A CA 1
ATOM 531 C C . ILE A 1 67 ? 20.438 1.2 23.266 1 91.75 67 ILE A C 1
ATOM 533 O O . ILE A 1 67 ? 21.344 1.833 22.703 1 91.75 67 ILE A O 1
ATOM 537 N N . GLN A 1 68 ? 20.594 0.765 24.438 1 87.19 68 GLN A N 1
ATOM 538 C CA . GLN A 1 68 ? 21.828 0.934 25.203 1 87.19 68 GLN A CA 1
ATOM 539 C C . GLN A 1 68 ? 22.828 -0.168 24.859 1 87.19 68 GLN A C 1
ATOM 541 O O . GLN A 1 68 ? 24 -0.099 25.266 1 87.19 68 GLN A O 1
ATOM 546 N N . SER A 1 69 ? 22.391 -1.104 24.094 1 83.31 69 SER A N 1
ATOM 547 C CA . SER A 1 69 ? 23.281 -2.176 23.656 1 83.31 69 SER A CA 1
ATOM 548 C C . SER A 1 69 ? 24.359 -1.652 22.719 1 83.31 69 SER A C 1
ATOM 550 O O . SER A 1 69 ? 24.094 -0.783 21.891 1 83.31 69 SER A O 1
ATOM 552 N N . PRO A 1 70 ? 25.531 -2.135 22.875 1 78.44 70 PRO A N 1
ATOM 553 C CA . PRO A 1 70 ? 26.641 -1.644 22.062 1 78.44 70 PRO A CA 1
ATOM 554 C C . PRO A 1 70 ? 26.594 -2.172 20.625 1 78.44 70 PRO A C 1
ATOM 556 O O . PRO A 1 70 ? 27.531 -1.939 19.844 1 78.44 70 PRO A O 1
ATOM 559 N N . SER A 1 71 ? 25.656 -2.584 20.109 1 89.31 71 SER A N 1
ATOM 560 C CA . SER A 1 71 ? 25.578 -3.191 18.797 1 89.31 71 SER A CA 1
ATOM 561 C C . SER A 1 71 ? 25.516 -2.129 17.703 1 89.31 71 SER A C 1
ATOM 563 O O . SER A 1 71 ? 24.594 -1.316 17.672 1 89.31 71 SER A O 1
ATOM 565 N N . LYS A 1 72 ? 26.594 -2.162 16.844 1 95.06 72 LYS A N 1
ATOM 566 C CA . LYS A 1 72 ? 26.625 -1.26 15.695 1 95.06 72 LYS A CA 1
ATOM 567 C C . LYS A 1 72 ? 25.734 -1.771 14.562 1 95.06 72 LYS A C 1
ATOM 569 O O . LYS A 1 72 ? 25.781 -2.957 14.227 1 95.06 72 LYS A O 1
ATOM 574 N N . GLN A 1 73 ? 24.938 -0.853 14.062 1 97.75 73 GLN A N 1
ATOM 575 C CA . GLN A 1 73 ? 24.062 -1.193 12.945 1 97.75 73 GLN A CA 1
ATOM 576 C C . GLN A 1 73 ? 24.547 -0.542 11.648 1 97.75 73 GLN A C 1
ATOM 578 O O . GLN A 1 73 ? 25.281 0.44 11.688 1 97.75 73 GLN A O 1
ATOM 583 N N . ASP A 1 74 ? 24.234 -1.182 10.516 1 98.75 74 ASP A N 1
ATOM 584 C CA . ASP A 1 74 ? 24.531 -0.593 9.211 1 98.75 74 ASP A CA 1
ATOM 585 C C . ASP A 1 74 ? 23.375 0.301 8.742 1 98.75 74 ASP A C 1
ATOM 587 O O . ASP A 1 74 ? 23.609 1.316 8.086 1 98.75 74 ASP A O 1
ATOM 591 N N . LEU A 1 75 ? 22.156 -0.04 9.039 1 98.81 75 LEU A N 1
ATOM 592 C CA . LEU A 1 75 ? 20.922 0.62 8.641 1 98.81 75 LEU A CA 1
ATOM 593 C C . LEU A 1 75 ? 19.891 0.573 9.766 1 98.81 75 LEU A C 1
ATOM 595 O O . LEU A 1 75 ? 19.625 -0.494 10.32 1 98.81 75 LEU A O 1
ATOM 599 N N . ILE A 1 76 ? 19.406 1.722 10.141 1 98.69 76 ILE A N 1
ATOM 600 C CA . ILE A 1 76 ? 18.391 1.788 11.172 1 98.69 76 ILE A CA 1
ATOM 601 C C . ILE A 1 76 ? 17.094 2.357 10.586 1 98.69 76 ILE A C 1
ATOM 603 O O . ILE A 1 76 ? 17.109 3.395 9.922 1 98.69 76 ILE A O 1
ATOM 607 N N . LEU A 1 77 ? 16.016 1.659 10.797 1 98.75 77 LEU A N 1
ATOM 608 C CA . LEU A 1 77 ? 14.688 2.064 10.328 1 98.75 77 LEU A CA 1
ATOM 609 C C . LEU A 1 77 ? 13.852 2.609 11.477 1 98.75 77 LEU A C 1
ATOM 611 O O . LEU A 1 77 ? 13.766 1.988 12.539 1 98.75 77 LEU A O 1
ATOM 615 N N . ILE A 1 78 ? 13.297 3.803 11.281 1 97.81 78 ILE A N 1
ATOM 616 C CA . ILE A 1 78 ? 12.453 4.48 12.258 1 97.81 78 ILE A CA 1
ATOM 617 C C . ILE A 1 78 ? 11 4.465 11.789 1 97.81 78 ILE A C 1
ATOM 619 O O . ILE A 1 78 ? 10.609 5.27 10.945 1 97.81 78 ILE A O 1
ATOM 623 N N . PRO A 1 79 ? 10.156 3.631 12.367 1 96.06 79 PRO A N 1
ATOM 624 C CA . PRO A 1 79 ? 8.766 3.518 11.906 1 96.06 79 PRO A CA 1
ATOM 625 C C . PRO A 1 79 ? 7.914 4.719 12.305 1 96.06 79 PRO A C 1
ATOM 627 O O . PRO A 1 79 ? 8.336 5.539 13.125 1 96.06 79 PRO A O 1
ATOM 630 N N . SER A 1 80 ? 6.723 4.789 11.688 1 94.5 80 SER A N 1
ATOM 631 C CA . SER A 1 80 ? 5.75 5.82 12.031 1 94.5 80 SER A CA 1
ATOM 632 C C . SER A 1 80 ? 5.188 5.598 13.438 1 94.5 80 SER A C 1
ATOM 634 O O . SER A 1 80 ? 5.176 4.469 13.93 1 94.5 80 SER A O 1
ATOM 636 N N . PHE A 1 81 ? 4.785 6.66 14.078 1 86.75 81 PHE A N 1
ATOM 637 C CA . PHE A 1 81 ? 4.148 6.57 15.391 1 86.75 81 PHE A CA 1
ATOM 638 C C . PHE A 1 81 ? 3.004 7.574 15.5 1 86.75 81 PHE A C 1
ATOM 640 O O . PHE A 1 81 ? 2.881 8.477 14.68 1 86.75 81 PHE A O 1
ATOM 647 N N . ILE A 1 82 ? 2.123 7.297 16.438 1 78.75 82 ILE A N 1
ATOM 648 C CA . ILE A 1 82 ? 0.946 8.133 16.656 1 78.75 82 ILE A CA 1
ATOM 649 C C . ILE A 1 82 ? 1.378 9.531 17.078 1 78.75 82 ILE A C 1
ATOM 651 O O . ILE A 1 82 ? 2.223 9.688 17.969 1 78.75 82 ILE A O 1
ATOM 655 N N . ASN A 1 83 ? 0.804 10.586 16.375 1 67.19 83 ASN A N 1
ATOM 656 C CA . ASN A 1 83 ? 1.333 11.93 16.547 1 67.19 83 ASN A CA 1
ATOM 657 C C . ASN A 1 83 ? 0.244 12.914 16.953 1 67.19 83 ASN A C 1
ATOM 659 O O . ASN A 1 83 ? 0.241 14.07 16.516 1 67.19 83 ASN A O 1
ATOM 663 N N . GLU A 1 84 ? -0.662 12.43 17.688 1 71.75 84 GLU A N 1
ATOM 664 C CA . GLU A 1 84 ? -1.668 13.406 18.094 1 71.75 84 GLU A CA 1
ATOM 665 C C . GLU A 1 84 ? -1.021 14.633 18.734 1 71.75 84 GLU A C 1
ATOM 667 O O . GLU A 1 84 ? -1.421 15.766 18.453 1 71.75 84 GLU A O 1
ATOM 672 N N . ASP A 1 85 ? 0.014 14.438 19.484 1 79.25 85 ASP A N 1
ATOM 673 C CA . ASP A 1 85 ? 0.882 15.469 20.031 1 79.25 85 ASP A CA 1
ATOM 674 C C . ASP A 1 85 ? 2.35 15.164 19.75 1 79.25 85 ASP A C 1
ATOM 676 O O . ASP A 1 85 ? 2.979 14.375 20.453 1 79.25 85 ASP A O 1
ATOM 680 N N . ILE A 1 86 ? 2.811 15.891 18.797 1 79.44 86 ILE A N 1
ATOM 681 C CA . ILE A 1 86 ? 4.137 15.586 18.266 1 79.44 86 ILE A CA 1
ATOM 682 C C . ILE A 1 86 ? 5.191 15.852 19.328 1 79.44 86 ILE A C 1
ATOM 684 O O . ILE A 1 86 ? 6.148 15.086 19.469 1 79.44 86 ILE A O 1
ATOM 688 N N . LYS A 1 87 ? 5.043 17 19.984 1 82.44 87 LYS A N 1
ATOM 689 C CA . LYS A 1 87 ? 6 17.312 21.047 1 82.44 87 LYS A CA 1
ATOM 690 C C . LYS A 1 87 ? 6.051 16.219 22.094 1 82.44 87 LYS A C 1
ATOM 692 O O . LYS A 1 87 ? 7.133 15.797 22.516 1 82.44 87 LYS A O 1
ATOM 697 N N . HIS A 1 88 ? 4.914 15.781 22.391 1 86.12 88 HIS A N 1
ATOM 698 C CA . HIS A 1 88 ? 4.824 14.711 23.375 1 86.12 88 HIS A CA 1
ATOM 699 C C . HIS A 1 88 ? 5.406 13.414 22.828 1 86.12 88 HIS A C 1
ATOM 701 O O . HIS A 1 88 ? 6.141 12.711 23.531 1 86.12 88 HIS A O 1
ATOM 707 N N . ALA A 1 89 ? 5.16 13.164 21.641 1 84.19 89 ALA A N 1
ATOM 708 C CA . ALA A 1 89 ? 5.641 11.938 21.016 1 84.19 89 ALA A CA 1
ATOM 709 C C . ALA A 1 89 ? 7.164 11.922 20.938 1 84.19 89 ALA A C 1
ATOM 711 O O . ALA A 1 89 ? 7.793 10.898 21.203 1 84.19 89 ALA A O 1
ATOM 712 N N . ILE A 1 90 ? 7.734 13.039 20.656 1 88.25 90 ILE A N 1
ATOM 713 C CA . ILE A 1 90 ? 9.188 13.148 20.594 1 88.25 90 ILE A CA 1
ATOM 714 C C . ILE A 1 90 ? 9.773 12.977 22 1 88.25 90 ILE A C 1
ATOM 716 O O . ILE A 1 90 ? 10.766 12.266 22.172 1 88.25 90 ILE A O 1
ATOM 720 N N . ALA A 1 91 ? 9.102 13.625 22.922 1 89.38 91 ALA A N 1
ATOM 721 C CA . ALA A 1 91 ? 9.586 13.562 24.312 1 89.38 91 ALA A CA 1
ATOM 722 C C . ALA A 1 91 ? 9.578 12.125 24.812 1 89.38 91 ALA A C 1
ATOM 724 O O . ALA A 1 91 ? 10.523 11.695 25.484 1 89.38 91 ALA A O 1
ATOM 725 N N . GLU A 1 92 ? 8.617 11.406 24.438 1 86.94 92 GLU A N 1
ATOM 726 C CA . GLU A 1 92 ? 8.477 10.023 24.891 1 86.94 92 GLU A CA 1
ATOM 727 C C . GLU A 1 92 ? 9.547 9.133 24.266 1 86.94 92 GLU A C 1
ATOM 729 O O . GLU A 1 92 ? 9.883 8.078 24.812 1 86.94 92 GLU A O 1
ATOM 734 N N . ASN A 1 93 ? 10.055 9.555 23.141 1 88.94 93 ASN A N 1
ATOM 735 C CA . ASN A 1 93 ? 11.031 8.75 22.422 1 88.94 93 ASN A CA 1
ATOM 736 C C . ASN A 1 93 ? 12.422 9.391 22.453 1 88.94 93 ASN A C 1
ATOM 738 O O . ASN A 1 93 ? 13.305 9.008 21.688 1 88.94 93 ASN A O 1
ATOM 742 N N . TYR A 1 94 ? 12.633 10.297 23.344 1 89.69 94 TYR A N 1
ATOM 743 C CA . TYR A 1 94 ? 13.828 11.133 23.312 1 89.69 94 TYR A CA 1
ATOM 744 C C . TYR A 1 94 ? 15.078 10.305 23.609 1 89.69 94 TYR A C 1
ATOM 746 O O . TYR A 1 94 ? 16.172 10.633 23.125 1 89.69 94 TYR A O 1
ATOM 754 N N . ALA A 1 95 ? 14.992 9.227 24.359 1 89.5 95 ALA A N 1
ATOM 755 C CA . ALA A 1 95 ? 16.125 8.352 24.656 1 89.5 95 ALA A CA 1
ATOM 756 C C . ALA A 1 95 ? 16.766 7.812 23.375 1 89.5 95 ALA A C 1
ATOM 758 O O . ALA A 1 95 ? 17.969 7.578 23.328 1 89.5 95 ALA A O 1
ATOM 759 N N . ALA A 1 96 ? 15.938 7.684 22.359 1 93.75 96 ALA A N 1
ATOM 760 C CA . ALA A 1 96 ? 16.422 7.105 21.094 1 93.75 96 ALA A CA 1
ATOM 761 C C . ALA A 1 96 ? 17.234 8.117 20.312 1 93.75 96 ALA A C 1
ATOM 763 O O . ALA A 1 96 ? 18.031 7.746 19.438 1 93.75 96 ALA A O 1
ATOM 764 N N . VAL A 1 97 ? 17.078 9.422 20.578 1 95.5 97 VAL A N 1
ATOM 765 C CA . VAL A 1 97 ? 17.75 10.477 19.828 1 95.5 97 VAL A CA 1
ATOM 766 C C . VAL A 1 97 ? 19.266 10.344 19.984 1 95.5 97 VAL A C 1
ATOM 768 O O . VAL A 1 97 ? 20 10.367 18.984 1 95.5 97 VAL A O 1
ATOM 771 N N . GLY A 1 98 ? 19.703 10.188 21.234 1 94.38 98 GLY A N 1
ATOM 772 C CA . GLY A 1 98 ? 21.125 10 21.469 1 94.38 98 GLY A CA 1
ATOM 773 C C . GLY A 1 98 ? 21.688 8.758 20.797 1 94.38 98 GLY A C 1
ATOM 774 O O . GLY A 1 98 ? 22.781 8.789 20.219 1 94.38 98 GLY A O 1
ATOM 775 N N . TRP A 1 99 ? 20.938 7.703 20.844 1 95.88 99 TRP A N 1
ATOM 776 C CA . TRP A 1 99 ? 21.344 6.438 20.25 1 95.88 99 TRP A CA 1
ATOM 777 C C . TRP A 1 99 ? 21.453 6.566 18.734 1 95.88 99 TRP A C 1
ATOM 779 O O . TRP A 1 99 ? 22.422 6.086 18.125 1 95.88 99 TRP A O 1
ATOM 789 N N . LEU A 1 100 ? 20.531 7.227 18.109 1 97.56 100 LEU A N 1
ATOM 790 C CA . LEU A 1 100 ? 20.531 7.434 16.672 1 97.56 100 LEU A CA 1
ATOM 791 C C . LEU A 1 100 ? 21.734 8.258 16.25 1 97.56 100 LEU A C 1
ATOM 793 O O . LEU A 1 100 ? 22.406 7.934 15.258 1 97.56 100 LEU A O 1
ATOM 797 N N . ASN A 1 101 ? 22.016 9.305 16.984 1 97.62 101 ASN A N 1
ATOM 798 C CA . ASN A 1 101 ? 23.188 10.141 16.688 1 97.62 101 ASN A CA 1
ATOM 799 C C . ASN A 1 101 ? 24.484 9.336 16.766 1 97.62 101 ASN A C 1
ATOM 801 O O . ASN A 1 101 ? 25.359 9.477 15.914 1 97.62 101 ASN A O 1
ATOM 805 N N . GLN A 1 102 ? 24.578 8.547 17.797 1 96.94 102 GLN A N 1
ATOM 806 C CA . GLN A 1 102 ? 25.766 7.715 17.969 1 96.94 102 GLN A CA 1
ATOM 807 C C . GLN A 1 102 ? 25.922 6.73 16.812 1 96.94 102 GLN A C 1
ATOM 809 O O . GLN A 1 102 ? 27.016 6.586 16.266 1 96.94 102 GLN A O 1
ATOM 814 N N . GLN A 1 103 ? 24.844 6.062 16.453 1 97.88 103 GLN A N 1
ATOM 815 C CA . GLN A 1 103 ? 24.875 5.098 15.367 1 97.88 103 GLN A CA 1
ATOM 816 C C . GLN A 1 103 ? 25.266 5.77 14.047 1 97.88 103 GLN A C 1
ATOM 818 O O . GLN A 1 103 ? 26.047 5.223 13.273 1 97.88 103 GLN A O 1
ATOM 823 N N . TYR A 1 104 ? 24.703 6.953 13.828 1 98.38 104 TYR A N 1
ATOM 824 C CA . TYR A 1 104 ? 25.016 7.699 12.617 1 98.38 104 TYR A CA 1
ATOM 825 C C . TYR A 1 104 ? 26.484 8.07 12.562 1 98.38 104 TYR A C 1
ATOM 827 O O . TYR A 1 104 ? 27.125 7.941 11.516 1 98.38 104 TYR A O 1
ATOM 835 N N . GLN A 1 105 ? 27.031 8.469 13.641 1 97.25 105 GLN A N 1
ATOM 836 C CA . GLN A 1 105 ? 28.438 8.828 13.727 1 97.25 105 GLN A CA 1
ATOM 837 C C . GLN A 1 105 ? 29.328 7.617 13.453 1 97.25 105 GLN A C 1
ATOM 839 O O . GLN A 1 105 ? 30.422 7.758 12.898 1 97.25 105 GLN A O 1
ATOM 844 N N . GLU A 1 106 ? 28.797 6.512 13.773 1 97.25 106 GLU A N 1
ATOM 845 C CA . GLU A 1 106 ? 29.562 5.281 13.586 1 97.25 106 GLU A CA 1
ATOM 846 C C . GLU A 1 106 ? 29.375 4.723 12.18 1 97.25 106 GLU A C 1
ATOM 848 O O . GLU A 1 106 ? 29.875 3.641 11.867 1 97.25 106 GLU A O 1
ATOM 853 N N . GLY A 1 107 ? 28.531 5.395 11.375 1 97.94 107 GLY A N 1
ATOM 854 C CA . GLY A 1 107 ? 28.5 5.035 9.969 1 97.94 107 GLY A CA 1
ATOM 855 C C . GLY A 1 107 ? 27.156 4.504 9.516 1 97.94 107 GLY A C 1
ATOM 856 O O . GLY A 1 107 ? 26.953 4.215 8.336 1 97.94 107 GLY A O 1
ATOM 857 N N . ALA A 1 108 ? 26.188 4.426 10.406 1 98.56 108 ALA A N 1
ATOM 858 C CA . ALA A 1 108 ? 24.891 3.854 10.07 1 98.56 108 ALA A CA 1
ATOM 859 C C . ALA A 1 108 ? 24.109 4.773 9.133 1 98.56 108 ALA A C 1
ATOM 861 O O . ALA A 1 108 ? 24.25 5.996 9.195 1 98.56 108 ALA A O 1
ATOM 862 N N . GLU A 1 109 ? 23.328 4.176 8.242 1 98.81 109 GLU A N 1
ATOM 863 C CA . GLU A 1 109 ? 22.266 4.883 7.535 1 98.81 109 GLU A CA 1
ATOM 864 C C . GLU A 1 109 ? 20.984 4.922 8.359 1 98.81 109 GLU A C 1
ATOM 866 O O . GLU A 1 109 ? 20.703 3.994 9.125 1 98.81 109 GLU A O 1
ATOM 871 N N . LEU A 1 110 ? 20.281 6.027 8.266 1 98.88 110 LEU A N 1
ATOM 872 C CA . LEU A 1 110 ? 19.016 6.16 8.977 1 98.88 110 LEU A CA 1
ATOM 873 C C . LEU A 1 110 ? 17.875 6.402 7.996 1 98.88 110 LEU A C 1
ATOM 875 O O . LEU A 1 110 ? 17.984 7.246 7.102 1 98.88 110 LEU A O 1
ATOM 879 N N . ALA A 1 111 ? 16.828 5.633 8.133 1 98.94 111 ALA A N 1
ATOM 880 C CA . ALA A 1 111 ? 15.633 5.789 7.297 1 98.94 111 ALA A CA 1
ATOM 881 C C . ALA A 1 111 ? 14.375 5.941 8.148 1 98.94 111 ALA A C 1
ATOM 883 O O . ALA A 1 111 ? 14.086 5.098 9 1 98.94 111 ALA A O 1
ATOM 884 N N . SER A 1 112 ? 13.656 7.023 7.953 1 98.69 112 SER A N 1
ATOM 885 C CA . SER A 1 112 ? 12.414 7.246 8.695 1 98.69 112 SER A CA 1
ATOM 886 C C . SER A 1 112 ? 11.195 7.109 7.785 1 98.69 112 SER A C 1
ATOM 888 O O . SER A 1 112 ? 11.242 7.488 6.613 1 98.69 112 SER A O 1
ATOM 890 N N . PHE A 1 113 ? 10.141 6.566 8.359 1 98.25 113 PHE A N 1
ATOM 891 C CA . PHE A 1 113 ? 8.898 6.32 7.633 1 98.25 113 PHE A CA 1
ATOM 892 C C . PHE A 1 113 ? 7.77 7.18 8.188 1 98.25 113 PHE A C 1
ATOM 894 O O . PHE A 1 113 ? 7.473 7.125 9.383 1 98.25 113 PHE A O 1
ATOM 901 N N . CYS A 1 114 ? 7.09 7.984 7.246 1 96.19 114 CYS A N 1
ATOM 902 C CA . CYS A 1 114 ? 5.926 8.75 7.664 1 96.19 114 CYS A CA 1
ATOM 903 C C . CYS A 1 114 ? 6.262 9.648 8.852 1 96.19 114 CYS A C 1
ATOM 905 O O . CYS A 1 114 ? 7.199 10.445 8.781 1 96.19 114 CYS A O 1
ATOM 907 N N . THR A 1 115 ? 5.594 9.602 9.977 1 95.38 115 THR A N 1
ATOM 908 C CA . THR A 1 115 ? 5.789 10.484 11.125 1 95.38 115 THR A CA 1
ATOM 909 C C . THR A 1 115 ? 7.07 10.125 11.875 1 95.38 115 THR A C 1
ATOM 911 O O . THR A 1 115 ? 7.512 10.867 12.75 1 95.38 115 THR A O 1
ATOM 914 N N . GLY A 1 116 ? 7.738 9.031 11.461 1 96.44 116 GLY A N 1
ATOM 915 C CA . GLY A 1 116 ? 9.062 8.742 11.992 1 96.44 116 GLY A CA 1
ATOM 916 C C . GLY A 1 116 ? 10.07 9.844 11.719 1 96.44 116 GLY A C 1
ATOM 917 O O . GLY A 1 116 ? 11.07 9.961 12.43 1 96.44 116 GLY A O 1
ATOM 918 N N . ALA A 1 117 ? 9.75 10.641 10.758 1 97.5 117 ALA A N 1
ATOM 919 C CA . ALA A 1 117 ? 10.617 11.75 10.359 1 97.5 117 ALA A CA 1
ATOM 920 C C . ALA A 1 117 ? 10.789 12.75 11.508 1 97.5 117 ALA A C 1
ATOM 922 O O . ALA A 1 117 ? 11.82 13.422 11.594 1 97.5 117 ALA A O 1
ATOM 923 N N . PHE A 1 118 ? 9.789 12.828 12.391 1 96.5 118 PHE A N 1
ATOM 924 C CA . PHE A 1 118 ? 9.859 13.781 13.5 1 96.5 118 PHE A CA 1
ATOM 925 C C . PHE A 1 118 ? 10.977 13.391 14.461 1 96.5 118 PHE A C 1
ATOM 927 O O . PHE A 1 118 ? 11.68 14.258 14.984 1 96.5 118 PHE A O 1
ATOM 934 N N . LEU A 1 119 ? 11.102 12.086 14.695 1 96.06 119 LEU A N 1
ATOM 935 C CA . LEU A 1 119 ? 12.18 11.625 15.562 1 96.06 119 LEU A CA 1
ATOM 936 C C . LEU A 1 119 ? 13.539 11.844 14.906 1 96.06 119 LEU A C 1
ATOM 938 O O . LEU A 1 119 ? 14.492 12.258 15.562 1 96.06 119 LEU A O 1
ATOM 942 N N . LEU A 1 120 ? 13.625 11.578 13.633 1 98.19 120 LEU A N 1
ATOM 943 C CA . LEU A 1 120 ? 14.859 11.836 12.891 1 98.19 120 LEU A CA 1
ATOM 944 C C . LEU A 1 120 ? 15.188 13.32 12.883 1 98.19 120 LEU A C 1
ATOM 946 O O . LEU A 1 120 ? 16.344 13.711 13.047 1 98.19 120 LEU A O 1
ATOM 950 N N . GLY A 1 121 ? 14.172 14.141 12.695 1 97.88 121 GLY A N 1
ATOM 951 C CA . GLY A 1 121 ? 14.359 15.578 12.797 1 97.88 121 GLY A CA 1
ATOM 952 C C . GLY A 1 121 ? 14.891 16.031 14.141 1 97.88 121 GLY A C 1
ATOM 953 O O . GLY A 1 121 ? 15.766 16.891 14.211 1 97.88 121 GLY A O 1
ATOM 954 N N . ALA A 1 122 ? 14.453 15.422 15.195 1 97 122 ALA A N 1
ATOM 955 C CA . ALA A 1 122 ? 14.836 15.773 16.562 1 97 122 ALA A CA 1
ATOM 956 C C . ALA A 1 122 ? 16.312 15.492 16.812 1 97 122 ALA A C 1
ATOM 958 O O . ALA A 1 122 ? 16.906 16.047 17.734 1 97 122 ALA A O 1
ATOM 959 N N . THR A 1 123 ? 16.906 14.648 16 1 97.62 123 THR A N 1
ATOM 960 C CA . THR A 1 123 ? 18.328 14.352 16.141 1 97.62 123 THR A CA 1
ATOM 961 C C . THR A 1 123 ? 19.172 15.539 15.695 1 97.62 123 THR A C 1
ATOM 963 O O . THR A 1 123 ? 20.359 15.609 16.016 1 97.62 123 THR A O 1
ATOM 966 N N . GLY A 1 124 ? 18.594 16.375 14.859 1 98.31 124 GLY A N 1
ATOM 967 C CA . GLY A 1 124 ? 19.344 17.469 14.273 1 98.31 124 GLY A CA 1
ATOM 968 C C . GLY A 1 124 ? 20.094 17.078 13.016 1 98.31 124 GLY A C 1
ATOM 969 O O . GLY A 1 124 ? 20.609 17.938 12.297 1 98.31 124 GLY A O 1
ATOM 970 N N . LEU A 1 125 ? 20.109 15.836 12.695 1 98.69 125 LEU A N 1
ATOM 971 C CA . LEU A 1 125 ? 20.891 15.328 11.57 1 98.69 125 LEU A CA 1
ATOM 972 C C . LEU A 1 125 ? 20.297 15.805 10.25 1 98.69 125 LEU A C 1
ATOM 974 O O . LEU A 1 125 ? 21 15.844 9.234 1 98.69 125 LEU A O 1
ATOM 978 N N . LEU A 1 126 ? 19.016 16.219 10.227 1 98.69 126 LEU A N 1
ATOM 979 C CA . LEU A 1 126 ? 18.344 16.625 9 1 98.69 126 LEU A CA 1
ATOM 980 C C . LEU A 1 126 ? 18.531 18.125 8.75 1 98.69 126 LEU A C 1
ATOM 982 O O . LEU A 1 126 ? 18.125 18.641 7.715 1 98.69 126 LEU A O 1
ATOM 986 N N . ASN A 1 127 ? 19.125 18.844 9.758 1 98.62 127 ASN A N 1
ATOM 987 C CA . ASN A 1 127 ? 19.312 20.266 9.57 1 98.62 127 ASN A CA 1
ATOM 988 C C . ASN A 1 127 ? 20.125 20.562 8.312 1 98.62 127 ASN A C 1
ATOM 990 O O . ASN A 1 127 ? 21.219 20.031 8.125 1 98.62 127 ASN A O 1
ATOM 994 N N . GLY A 1 128 ? 19.547 21.391 7.438 1 98.5 128 GLY A N 1
ATOM 995 C CA . GLY A 1 128 ? 20.203 21.766 6.191 1 98.5 128 GLY A CA 1
ATOM 996 C C . GLY A 1 128 ? 20.047 20.719 5.105 1 98.5 128 GLY A C 1
ATOM 997 O O . GLY A 1 128 ? 20.625 20.844 4.02 1 98.5 128 GLY A O 1
ATOM 998 N N . LYS A 1 129 ? 19.328 19.688 5.375 1 98.69 129 LYS A N 1
ATOM 999 C CA . LYS A 1 129 ? 19.156 18.594 4.43 1 98.69 129 LYS A CA 1
ATOM 1000 C C . LYS A 1 129 ? 17.703 18.484 3.975 1 98.69 129 LYS A C 1
ATOM 1002 O O . LYS A 1 129 ? 16.812 19.094 4.566 1 98.69 129 LYS A O 1
ATOM 1007 N N . ILE A 1 130 ? 17.484 17.703 2.908 1 98.69 130 ILE A N 1
ATOM 1008 C CA . ILE A 1 130 ? 16.125 17.5 2.416 1 98.69 130 ILE A CA 1
ATOM 1009 C C . ILE A 1 130 ? 15.469 16.328 3.168 1 98.69 130 ILE A C 1
ATOM 1011 O O . ILE A 1 130 ? 16.141 15.375 3.543 1 98.69 130 ILE A O 1
ATOM 1015 N N . ALA A 1 131 ? 14.18 16.422 3.398 1 98.75 131 ALA A N 1
ATOM 1016 C CA . ALA A 1 131 ? 13.398 15.367 4.035 1 98.75 131 ALA A CA 1
ATOM 1017 C C . ALA A 1 131 ? 11.93 15.453 3.637 1 98.75 131 ALA A C 1
ATOM 1019 O O . ALA A 1 131 ? 11.492 16.453 3.061 1 98.75 131 ALA A O 1
ATOM 1020 N N . THR A 1 132 ? 11.195 14.438 3.854 1 98.5 132 THR A N 1
ATOM 1021 C CA . THR A 1 132 ? 9.75 14.422 3.689 1 98.5 132 THR A CA 1
ATOM 1022 C C . THR A 1 132 ? 9.086 13.633 4.812 1 98.5 132 THR A C 1
ATOM 1024 O O . THR A 1 132 ? 9.766 13.078 5.676 1 98.5 132 THR A O 1
ATOM 1027 N N . THR A 1 133 ? 7.824 13.695 4.965 1 97.56 133 THR A N 1
ATOM 1028 C CA . THR A 1 133 ? 6.977 12.977 5.918 1 97.56 133 THR A CA 1
ATOM 1029 C C . THR A 1 133 ? 5.551 12.867 5.395 1 97.56 133 THR A C 1
ATOM 1031 O O . THR A 1 133 ? 5.297 13.094 4.207 1 97.56 133 THR A O 1
ATOM 1034 N N . HIS A 1 134 ? 4.688 12.367 6.195 1 96.12 134 HIS A N 1
ATOM 1035 C CA . HIS A 1 134 ? 3.285 12.32 5.789 1 96.12 134 HIS A CA 1
ATOM 1036 C C . HIS A 1 134 ? 2.775 13.695 5.391 1 96.12 134 HIS A C 1
ATOM 1038 O O . HIS A 1 134 ? 3.043 14.688 6.082 1 96.12 134 HIS A O 1
ATOM 1044 N N . VAL A 1 135 ? 2.014 13.766 4.363 1 94.31 135 VAL A N 1
ATOM 1045 C CA . VAL A 1 135 ? 1.57 15.039 3.795 1 94.31 135 VAL A CA 1
ATOM 1046 C C . VAL A 1 135 ? 0.816 15.844 4.852 1 94.31 135 VAL A C 1
ATOM 1048 O O . VAL A 1 135 ? 0.97 17.062 4.938 1 94.31 135 VAL A O 1
ATOM 1051 N N . ASP A 1 136 ? 0.094 15.203 5.703 1 90.31 136 ASP A N 1
ATOM 1052 C CA . ASP A 1 136 ? -0.719 15.875 6.711 1 90.31 136 ASP A CA 1
ATOM 1053 C C . ASP A 1 136 ? 0.133 16.312 7.898 1 90.31 136 ASP A C 1
ATOM 1055 O O . ASP A 1 136 ? -0.339 17.047 8.773 1 90.31 136 ASP A O 1
ATOM 1059 N N . ALA A 1 137 ? 1.348 15.922 7.934 1 91.94 137 ALA A N 1
ATOM 1060 C CA . ALA A 1 137 ? 2.229 16.266 9.047 1 91.94 137 ALA A CA 1
ATOM 1061 C C . ALA A 1 137 ? 3.291 17.281 8.609 1 91.94 137 ALA A C 1
ATOM 1063 O O . ALA A 1 137 ? 4.105 17.719 9.422 1 91.94 137 ALA A O 1
ATOM 1064 N N . CYS A 1 138 ? 3.254 17.672 7.367 1 92 138 CYS A N 1
ATOM 1065 C CA . CYS A 1 138 ? 4.316 18.484 6.789 1 92 138 CYS A CA 1
ATOM 1066 C C . CYS A 1 138 ? 4.363 19.859 7.438 1 92 138 CYS A C 1
ATOM 1068 O O . CYS A 1 138 ? 5.441 20.375 7.734 1 92 138 CYS A O 1
ATOM 1070 N N . THR A 1 139 ? 3.215 20.438 7.645 1 85.94 139 THR A N 1
ATOM 1071 C CA . THR A 1 139 ? 3.178 21.766 8.242 1 85.94 139 THR A CA 1
ATOM 1072 C C . THR A 1 139 ? 3.785 21.75 9.641 1 85.94 139 THR A C 1
ATOM 1074 O O . THR A 1 139 ? 4.656 22.562 9.953 1 85.94 139 THR A O 1
ATOM 1077 N N . GLU A 1 140 ? 3.301 20.797 10.43 1 87.25 140 GLU A N 1
ATOM 1078 C CA . GLU A 1 140 ? 3.822 20.672 11.789 1 87.25 140 GLU A CA 1
ATOM 1079 C C . GLU A 1 140 ? 5.316 20.375 11.781 1 87.25 140 GLU A C 1
ATOM 1081 O O . GLU A 1 140 ? 6.062 20.875 12.617 1 87.25 140 GLU A O 1
ATOM 1086 N N . PHE A 1 141 ? 5.734 19.562 10.891 1 93.69 141 PHE A N 1
ATOM 1087 C CA . PHE A 1 141 ? 7.145 19.203 10.773 1 93.69 141 PHE A CA 1
ATOM 1088 C C . PHE A 1 141 ? 7.992 20.422 10.453 1 93.69 141 PHE A C 1
ATOM 1090 O O . PHE A 1 141 ? 9.039 20.625 11.062 1 93.69 141 PHE A O 1
ATOM 1097 N N . ALA A 1 142 ? 7.535 21.266 9.562 1 92.19 142 ALA A N 1
ATOM 1098 C CA . ALA A 1 142 ? 8.266 22.453 9.141 1 92.19 142 ALA A CA 1
ATOM 1099 C C . ALA A 1 142 ? 8.391 23.453 10.289 1 92.19 142 ALA A C 1
ATOM 1101 O O . ALA A 1 142 ? 9.406 24.141 10.414 1 92.19 142 ALA A O 1
ATOM 1102 N N . ILE A 1 143 ? 7.379 23.484 11.086 1 86.75 143 ILE A N 1
ATOM 1103 C CA . ILE A 1 143 ? 7.383 24.375 12.242 1 86.75 143 ILE A CA 1
ATOM 1104 C C . ILE A 1 143 ? 8.375 23.875 13.281 1 86.75 143 ILE A C 1
ATOM 1106 O O . ILE A 1 143 ? 9.156 24.641 13.836 1 86.75 143 ILE A O 1
ATOM 1110 N N . ALA A 1 144 ? 8.383 22.609 13.492 1 90.94 144 ALA A N 1
ATOM 1111 C CA . ALA A 1 144 ? 9.219 22 14.523 1 90.94 144 ALA A CA 1
ATOM 1112 C C . ALA A 1 144 ? 10.688 22 14.117 1 90.94 144 ALA A C 1
ATOM 1114 O O . ALA A 1 144 ? 11.57 22.141 14.969 1 90.94 144 ALA A O 1
ATOM 1115 N N . PHE A 1 145 ? 10.898 21.891 12.844 1 95.94 145 PHE A N 1
ATOM 1116 C CA . PHE A 1 145 ? 12.258 21.781 12.336 1 95.94 145 PHE A CA 1
ATOM 1117 C C . PHE A 1 145 ? 12.477 22.734 11.164 1 95.94 145 PHE A C 1
ATOM 1119 O O . PHE A 1 145 ? 12.695 22.281 10.031 1 95.94 145 PHE A O 1
ATOM 1126 N N . PRO A 1 146 ? 12.617 24 11.422 1 94.75 146 PRO A N 1
ATOM 1127 C CA . PRO A 1 146 ? 12.664 25.016 10.359 1 94.75 146 PRO A CA 1
ATOM 1128 C C . PRO A 1 146 ? 13.945 24.953 9.539 1 94.75 146 PRO A C 1
ATOM 1130 O O . PRO A 1 146 ? 14 25.5 8.43 1 94.75 146 PRO A O 1
ATOM 1133 N N . GLU A 1 147 ? 14.969 24.312 10.023 1 98 147 GLU A N 1
ATOM 1134 C CA . GLU A 1 147 ? 16.234 24.266 9.305 1 98 147 GLU A CA 1
ATOM 1135 C C . GLU A 1 147 ? 16.234 23.141 8.258 1 98 147 GLU A C 1
ATOM 1137 O O . GLU A 1 147 ? 17.125 23.078 7.406 1 98 147 GLU A O 1
ATOM 1142 N N . VAL A 1 148 ? 15.281 22.266 8.328 1 98.44 148 VAL A N 1
ATOM 1143 C CA . VAL A 1 148 ? 15.172 21.172 7.367 1 98.44 148 VAL A CA 1
ATOM 1144 C C . VAL A 1 148 ? 14.539 21.688 6.074 1 98.44 148 VAL A C 1
ATOM 1146 O O . VAL A 1 148 ? 13.57 22.453 6.113 1 98.44 148 VAL A O 1
ATOM 1149 N N . SER A 1 149 ? 15.133 21.328 4.938 1 98.44 149 SER A N 1
ATOM 1150 C CA . SER A 1 149 ? 14.508 21.609 3.652 1 98.44 149 SER A CA 1
ATOM 1151 C C . SER A 1 149 ? 13.438 20.578 3.318 1 98.44 149 SER A C 1
ATOM 1153 O O . SER A 1 149 ? 13.703 19.609 2.615 1 98.44 149 SER A O 1
ATOM 1155 N N . LEU A 1 150 ? 12.258 20.859 3.781 1 97.75 150 LEU A N 1
ATOM 1156 C CA . LEU A 1 150 ? 11.164 19.906 3.646 1 97.75 150 LEU A CA 1
ATOM 1157 C C . LEU A 1 150 ? 10.664 19.844 2.207 1 97.75 150 LEU A C 1
ATOM 1159 O O . LEU A 1 150 ? 10.367 20.891 1.61 1 97.75 150 LEU A O 1
ATOM 1163 N N . GLN A 1 151 ? 10.688 18.656 1.642 1 97.94 151 GLN A N 1
ATOM 1164 C CA . GLN A 1 151 ? 10.086 18.375 0.343 1 97.94 151 GLN A CA 1
ATOM 1165 C C . GLN A 1 151 ? 8.742 17.672 0.501 1 97.94 151 GLN A C 1
ATOM 1167 O O . GLN A 1 151 ? 8.633 16.469 0.284 1 97.94 151 GLN A O 1
ATOM 1172 N N . ALA A 1 152 ? 7.719 18.438 0.692 1 95.81 152 ALA A N 1
ATOM 1173 C CA . ALA A 1 152 ? 6.414 17.922 1.094 1 95.81 152 ALA A CA 1
ATOM 1174 C C . ALA A 1 152 ? 5.762 17.141 -0.038 1 95.81 152 ALA A C 1
ATOM 1176 O O . ALA A 1 152 ? 4.871 16.312 0.2 1 95.81 152 ALA A O 1
ATOM 1177 N N . ASP A 1 153 ? 6.191 17.359 -1.207 1 96 153 ASP A N 1
ATOM 1178 C CA . ASP A 1 153 ? 5.574 16.734 -2.371 1 96 153 ASP A CA 1
ATOM 1179 C C . ASP A 1 153 ? 6.203 15.375 -2.662 1 96 153 ASP A C 1
ATOM 1181 O O . ASP A 1 153 ? 5.645 14.578 -3.418 1 96 153 ASP A O 1
ATOM 1185 N N . LYS A 1 154 ? 7.359 15.109 -2.105 1 97.75 154 LYS A N 1
ATOM 1186 C CA . LYS A 1 154 ? 8.109 13.922 -2.48 1 97.75 154 LYS A CA 1
ATOM 1187 C C . LYS A 1 154 ? 7.656 12.703 -1.681 1 97.75 154 LYS A C 1
ATOM 1189 O O . LYS A 1 154 ? 7.375 12.812 -0.484 1 97.75 154 LYS A O 1
ATOM 1194 N N . THR A 1 155 ? 7.66 11.57 -2.4 1 97.88 155 THR A N 1
ATOM 1195 C CA . THR A 1 155 ? 7.336 10.305 -1.759 1 97.88 155 THR A CA 1
ATOM 1196 C C . THR A 1 155 ? 8.523 9.781 -0.952 1 97.88 155 THR A C 1
ATOM 1198 O O . THR A 1 155 ? 8.344 9.211 0.126 1 97.88 155 THR A O 1
ATOM 1201 N N . VAL A 1 156 ? 9.695 9.953 -1.529 1 98.56 156 VAL A N 1
ATOM 1202 C CA . VAL A 1 156 ? 10.938 9.492 -0.927 1 98.56 156 VAL A CA 1
ATOM 1203 C C . VAL A 1 156 ? 12.016 10.57 -1.082 1 98.56 156 VAL A C 1
ATOM 1205 O O . VAL A 1 156 ? 12.094 11.234 -2.117 1 98.56 156 VAL A O 1
ATOM 1208 N N . THR A 1 157 ? 12.789 10.805 -0.042 1 98.69 157 THR A N 1
ATOM 1209 C CA . THR A 1 157 ? 13.977 11.641 -0.143 1 98.69 157 THR A CA 1
ATOM 1210 C C . THR A 1 157 ? 15.211 10.906 0.372 1 98.69 157 THR A C 1
ATOM 1212 O O . THR A 1 157 ? 15.094 10.023 1.225 1 98.69 157 THR A O 1
ATOM 1215 N N . GLN A 1 158 ? 16.297 11.219 -0.21 1 98.62 158 GLN A N 1
ATOM 1216 C CA . GLN A 1 158 ? 17.609 10.766 0.24 1 98.62 158 GLN A CA 1
ATOM 1217 C C . GLN A 1 158 ? 18.609 11.922 0.252 1 98.62 158 GLN A C 1
ATOM 1219 O O . GLN A 1 158 ? 18.719 12.656 -0.729 1 98.62 158 GLN A O 1
ATOM 1224 N N . ASP A 1 159 ? 19.203 12.156 1.317 1 98.62 159 ASP A N 1
ATOM 1225 C CA . ASP A 1 159 ? 20.312 13.078 1.452 1 98.62 159 ASP A CA 1
ATOM 1226 C C . ASP A 1 159 ? 21.5 12.414 2.156 1 98.62 159 ASP A C 1
ATOM 1228 O O . ASP A 1 159 ? 21.547 12.359 3.387 1 98.62 159 ASP A O 1
ATOM 1232 N N . GLY A 1 160 ? 22.469 11.852 1.292 1 98.06 160 GLY A N 1
ATOM 1233 C CA . GLY A 1 160 ? 23.516 11.023 1.853 1 98.06 160 GLY A CA 1
ATOM 1234 C C . GLY A 1 160 ? 23 9.719 2.436 1 98.06 160 GLY A C 1
ATOM 1235 O O . GLY A 1 160 ? 22.344 8.945 1.745 1 98.06 160 GLY A O 1
ATOM 1236 N N . ARG A 1 161 ? 23.266 9.578 3.801 1 98.62 161 ARG A N 1
ATOM 1237 C CA . ARG A 1 161 ? 22.906 8.344 4.484 1 98.62 161 ARG A CA 1
ATOM 1238 C C . ARG A 1 161 ? 21.594 8.492 5.234 1 98.62 161 ARG A C 1
ATOM 1240 O O . ARG A 1 161 ? 21.25 7.672 6.086 1 98.62 161 ARG A O 1
ATOM 1247 N N . LEU A 1 162 ? 20.812 9.594 4.902 1 98.88 162 LEU A N 1
ATOM 1248 C CA . LEU A 1 162 ? 19.531 9.859 5.547 1 98.88 162 LEU A CA 1
ATOM 1249 C C . LEU A 1 162 ? 18.391 9.719 4.547 1 98.88 162 LEU A C 1
ATOM 1251 O O . LEU A 1 162 ? 18.422 10.32 3.471 1 98.88 162 LEU A O 1
ATOM 1255 N N . TYR A 1 163 ? 17.438 8.906 4.883 1 98.88 163 TYR A N 1
ATOM 1256 C CA . TYR A 1 163 ? 16.297 8.617 4.02 1 98.88 163 TYR A CA 1
ATOM 1257 C C . TYR A 1 163 ? 14.984 8.93 4.73 1 98.88 163 TYR A C 1
ATOM 1259 O O . TYR A 1 163 ? 14.836 8.656 5.922 1 98.88 163 TYR A O 1
ATOM 1267 N N . THR A 1 164 ? 14.023 9.5 4.016 1 98.81 164 THR A N 1
ATOM 1268 C CA . THR A 1 164 ? 12.695 9.75 4.574 1 98.81 164 THR A CA 1
ATOM 1269 C C . THR A 1 164 ? 11.609 9.438 3.547 1 98.81 164 THR A C 1
ATOM 1271 O O . THR A 1 164 ? 11.859 9.484 2.34 1 98.81 164 THR A O 1
ATOM 1274 N N . SER A 1 165 ? 10.492 9.039 3.99 1 98.56 165 SER A N 1
ATOM 1275 C CA . SER A 1 165 ? 9.375 8.789 3.09 1 98.56 165 SER A CA 1
ATOM 1276 C C . SER A 1 165 ? 8.117 9.516 3.559 1 98.56 165 SER A C 1
ATOM 1278 O O . SER A 1 165 ? 8.031 9.93 4.715 1 98.56 165 SER A O 1
ATOM 1280 N N . GLY A 1 166 ? 7.188 9.641 2.623 1 96.94 166 GLY A N 1
ATOM 1281 C CA . GLY A 1 166 ? 5.844 10.102 2.943 1 96.94 166 GLY A CA 1
ATOM 1282 C C . GLY A 1 166 ? 5.07 9.117 3.805 1 96.94 166 GLY A C 1
ATOM 1283 O O . GLY A 1 166 ? 5.66 8.234 4.426 1 96.94 166 GLY A O 1
ATOM 1284 N N . GLY A 1 167 ? 3.799 9.305 3.828 1 94.44 167 GLY A N 1
ATOM 1285 C CA . GLY A 1 167 ? 2.971 8.609 4.797 1 94.44 167 GLY A CA 1
ATOM 1286 C C . GLY A 1 167 ? 2.408 7.301 4.27 1 94.44 167 GLY A C 1
ATOM 1287 O O . GLY A 1 167 ? 2.338 7.098 3.057 1 94.44 167 GLY A O 1
ATOM 1288 N N . ALA A 1 168 ? 2.105 6.453 5.207 1 94.56 168 ALA A N 1
ATOM 1289 C CA . ALA A 1 168 ? 1.351 5.219 5.008 1 94.56 168 ALA A CA 1
ATOM 1290 C C . ALA A 1 168 ? 1.992 4.352 3.928 1 94.56 168 ALA A C 1
ATOM 1292 O O . ALA A 1 168 ? 3.125 3.889 4.086 1 94.56 168 ALA A O 1
ATOM 1293 N N . THR A 1 169 ? 1.326 4.148 2.795 1 96.44 169 THR A N 1
ATOM 1294 C CA . THR A 1 169 ? 1.829 3.17 1.837 1 96.44 169 THR A CA 1
ATOM 1295 C C . THR A 1 169 ? 3.051 3.711 1.099 1 96.44 169 THR A C 1
ATOM 1297 O O . THR A 1 169 ? 3.768 2.959 0.438 1 96.44 169 THR A O 1
ATOM 1300 N N . SER A 1 170 ? 3.369 5.004 1.238 1 96.75 170 SER A N 1
ATOM 1301 C CA . SER A 1 170 ? 4.609 5.547 0.697 1 96.75 170 SER A CA 1
ATOM 1302 C C . SER A 1 170 ? 5.828 4.891 1.343 1 96.75 170 SER A C 1
ATOM 1304 O O . SER A 1 170 ? 6.934 4.945 0.797 1 96.75 170 SER A O 1
ATOM 1306 N N . SER A 1 171 ? 5.629 4.316 2.504 1 97.69 171 SER A N 1
ATOM 1307 C CA . SER A 1 171 ? 6.699 3.604 3.193 1 97.69 171 SER A CA 1
ATOM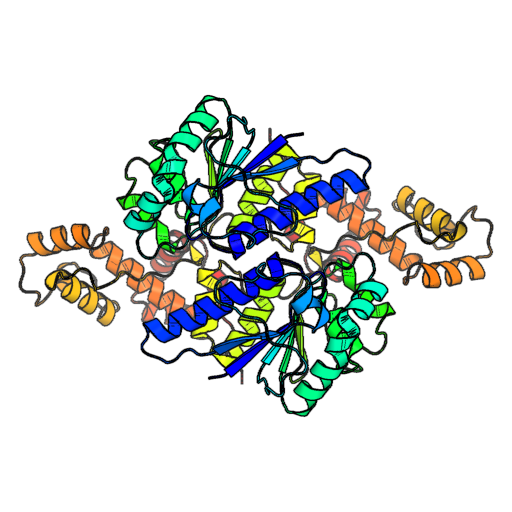 1308 C C . SER A 1 171 ? 7.285 2.502 2.314 1 97.69 171 SER A C 1
ATOM 1310 O O . SER A 1 171 ? 8.484 2.23 2.371 1 97.69 171 SER A O 1
ATOM 1312 N N . PHE A 1 172 ? 6.465 1.878 1.523 1 98.31 172 PHE A N 1
ATOM 1313 C CA . PHE A 1 172 ? 6.93 0.803 0.657 1 98.31 172 PHE A CA 1
ATOM 1314 C C . PHE A 1 172 ? 7.918 1.332 -0.377 1 98.31 172 PHE A C 1
ATOM 1316 O O . PHE A 1 172 ? 8.867 0.639 -0.749 1 98.31 172 PHE A O 1
ATOM 1323 N N . HIS A 1 173 ? 7.699 2.557 -0.83 1 98.19 173 HIS A N 1
ATOM 1324 C CA . HIS A 1 173 ? 8.586 3.145 -1.826 1 98.19 173 HIS A CA 1
ATOM 1325 C C . HIS A 1 173 ? 9.977 3.395 -1.248 1 98.19 173 HIS A C 1
ATOM 1327 O O . HIS A 1 173 ? 10.984 3.199 -1.934 1 98.19 173 HIS A O 1
ATOM 1333 N N . LEU A 1 174 ? 9.992 3.828 -0.029 1 98.69 174 LEU A N 1
ATOM 1334 C CA . LEU A 1 174 ? 11.297 3.982 0.607 1 98.69 174 LEU A CA 1
ATOM 1335 C C . LEU A 1 174 ? 11.984 2.631 0.783 1 98.69 174 LEU A C 1
ATOM 1337 O O . LEU A 1 174 ? 13.188 2.502 0.55 1 98.69 174 LEU A O 1
ATOM 1341 N N . MET A 1 175 ? 11.25 1.646 1.191 1 98.75 175 MET A N 1
ATOM 1342 C CA . MET A 1 175 ? 11.844 0.322 1.357 1 98.75 175 MET A CA 1
ATOM 1343 C C . MET A 1 175 ? 12.383 -0.203 0.032 1 98.75 175 MET A C 1
ATOM 1345 O O . MET A 1 175 ? 13.469 -0.781 -0.015 1 98.75 175 MET A O 1
ATOM 1349 N N . LEU A 1 176 ? 11.648 0.033 -1.05 1 98.19 176 LEU A N 1
ATOM 1350 C CA . LEU A 1 176 ? 12.109 -0.398 -2.363 1 98.19 176 LEU A CA 1
ATOM 1351 C C . LEU A 1 176 ? 13.391 0.339 -2.756 1 98.19 176 LEU A C 1
ATOM 1353 O O . LEU A 1 176 ? 14.289 -0.251 -3.352 1 98.19 176 LEU A O 1
ATOM 1357 N N . HIS A 1 177 ? 13.422 1.627 -2.412 1 98.06 177 HIS A N 1
ATOM 1358 C CA . HIS A 1 177 ? 14.625 2.408 -2.676 1 98.06 177 HIS A CA 1
ATOM 1359 C C . HIS A 1 177 ? 15.82 1.853 -1.909 1 98.06 177 HIS A C 1
ATOM 1361 O O . HIS A 1 177 ? 16.906 1.69 -2.475 1 98.06 177 HIS A O 1
ATOM 1367 N N . LEU A 1 178 ? 15.648 1.513 -0.684 1 98.62 178 LEU A N 1
ATOM 1368 C CA . LEU A 1 178 ? 16.703 0.92 0.134 1 98.62 178 LEU A CA 1
ATOM 1369 C C . LEU A 1 178 ? 17.141 -0.429 -0.432 1 98.62 178 LEU A C 1
ATOM 1371 O O . LEU A 1 178 ? 18.328 -0.744 -0.455 1 98.62 178 LEU A O 1
ATOM 1375 N N . LEU A 1 179 ? 16.188 -1.219 -0.897 1 98.38 179 LEU A N 1
ATOM 1376 C CA . LEU A 1 179 ? 16.5 -2.525 -1.468 1 98.38 179 LEU A CA 1
ATOM 1377 C C . LEU A 1 179 ? 17.266 -2.377 -2.779 1 98.38 179 LEU A C 1
ATOM 1379 O O . LEU A 1 179 ? 18.141 -3.197 -3.092 1 98.38 179 LEU A O 1
ATOM 1383 N N . GLN A 1 180 ? 16.891 -1.346 -3.561 1 96.94 180 GLN A N 1
ATOM 1384 C CA . GLN A 1 180 ? 17.656 -1.063 -4.777 1 96.94 180 GLN A CA 1
ATOM 1385 C C . GLN A 1 180 ? 19.125 -0.812 -4.465 1 96.94 180 GLN A C 1
ATOM 1387 O O . GLN A 1 180 ? 20 -1.343 -5.145 1 96.94 180 GLN A O 1
ATOM 1392 N N . ILE A 1 181 ? 19.359 -0.102 -3.428 1 97.25 181 ILE A N 1
ATOM 1393 C CA . ILE A 1 181 ? 20.703 0.307 -3.039 1 97.25 181 ILE A CA 1
ATOM 1394 C C . ILE A 1 181 ? 21.469 -0.893 -2.48 1 97.25 181 ILE A C 1
ATOM 1396 O O . ILE A 1 181 ? 22.625 -1.125 -2.842 1 97.25 181 ILE A O 1
ATOM 1400 N N . HIS A 1 182 ? 20.844 -1.723 -1.697 1 98 182 HIS A N 1
ATOM 1401 C CA . HIS A 1 182 ? 21.578 -2.701 -0.899 1 98 182 HIS A CA 1
ATOM 1402 C C . HIS A 1 182 ? 21.484 -4.094 -1.516 1 98 182 HIS A C 1
ATOM 1404 O O . HIS A 1 182 ? 22.328 -4.953 -1.246 1 98 182 HIS A O 1
ATOM 1410 N N . CYS A 1 183 ? 20.453 -4.316 -2.377 1 97.44 183 CYS A N 1
ATOM 1411 C CA . CYS A 1 183 ? 20.234 -5.668 -2.885 1 97.44 183 CYS A CA 1
ATOM 1412 C C . CYS A 1 183 ? 20.156 -5.676 -4.406 1 97.44 183 CYS A C 1
ATOM 1414 O O . CYS A 1 183 ? 20.125 -6.738 -5.027 1 97.44 183 CYS A O 1
ATOM 1416 N N . GLY A 1 184 ? 20.062 -4.488 -5.016 1 95.88 184 GLY A N 1
ATOM 1417 C CA . GLY A 1 184 ? 20.016 -4.398 -6.465 1 95.88 184 GLY A CA 1
ATOM 1418 C C . GLY A 1 184 ? 18.609 -4.258 -7.016 1 95.88 184 GLY A C 1
ATOM 1419 O O . GLY A 1 184 ? 17.625 -4.492 -6.301 1 95.88 184 GLY A O 1
ATOM 1420 N N . ASN A 1 185 ? 18.5 -3.918 -8.32 1 95.44 185 ASN A N 1
ATOM 1421 C CA . ASN A 1 185 ? 17.234 -3.65 -8.992 1 95.44 185 ASN A CA 1
ATOM 1422 C C . ASN A 1 185 ? 16.359 -4.898 -9.055 1 95.44 185 ASN A C 1
ATOM 1424 O O . ASN A 1 185 ? 15.141 -4.816 -8.875 1 95.44 185 ASN A O 1
ATOM 1428 N N . LEU A 1 186 ? 16.953 -5.992 -9.273 1 94.62 186 LEU A N 1
ATOM 1429 C CA . LEU A 1 186 ? 16.203 -7.227 -9.453 1 94.62 186 LEU A CA 1
ATOM 1430 C C . LEU A 1 186 ? 15.391 -7.559 -8.211 1 94.62 186 LEU A C 1
ATOM 1432 O O . LEU A 1 186 ? 14.195 -7.855 -8.297 1 94.62 186 LEU A O 1
ATOM 1436 N N . ILE A 1 187 ? 16.016 -7.43 -7.059 1 96.62 187 ILE A N 1
ATOM 1437 C CA . ILE A 1 187 ? 15.344 -7.734 -5.797 1 96.62 187 ILE A CA 1
ATOM 1438 C C . ILE A 1 187 ? 14.258 -6.699 -5.523 1 96.62 187 ILE A C 1
ATOM 1440 O O . ILE A 1 187 ? 13.148 -7.047 -5.113 1 96.62 187 ILE A O 1
ATOM 1444 N N . ALA A 1 188 ? 14.562 -5.426 -5.773 1 97.69 188 ALA A N 1
ATOM 1445 C CA . ALA A 1 188 ? 13.586 -4.359 -5.562 1 97.69 188 ALA A CA 1
ATOM 1446 C C . ALA A 1 188 ? 12.336 -4.578 -6.406 1 97.69 188 ALA A C 1
ATOM 1448 O O . ALA A 1 188 ? 11.219 -4.445 -5.914 1 97.69 188 ALA A O 1
ATOM 1449 N N . ILE A 1 189 ? 12.508 -4.949 -7.641 1 96.81 189 ILE A N 1
ATOM 1450 C CA . ILE A 1 189 ? 11.391 -5.16 -8.555 1 96.81 189 ILE A CA 1
ATOM 1451 C C . ILE A 1 189 ? 10.594 -6.391 -8.125 1 96.81 189 ILE A C 1
ATOM 1453 O O . ILE A 1 189 ? 9.367 -6.375 -8.133 1 96.81 189 ILE A O 1
ATOM 1457 N N . LYS A 1 190 ? 11.297 -7.469 -7.738 1 96.38 190 LYS A N 1
ATOM 1458 C CA . LYS A 1 190 ? 10.617 -8.664 -7.254 1 96.38 190 LYS A CA 1
ATOM 1459 C C . LYS A 1 190 ? 9.727 -8.352 -6.055 1 96.38 190 LYS A C 1
ATOM 1461 O O . LYS A 1 190 ? 8.578 -8.805 -5.992 1 96.38 190 LYS A O 1
ATOM 1466 N N . ILE A 1 191 ? 10.258 -7.566 -5.168 1 97.94 191 ILE A N 1
ATOM 1467 C CA . ILE A 1 191 ? 9.508 -7.195 -3.975 1 97.94 191 ILE A CA 1
ATOM 1468 C C . ILE A 1 191 ? 8.336 -6.285 -4.355 1 97.94 191 ILE A C 1
ATOM 1470 O O . ILE A 1 191 ? 7.234 -6.422 -3.822 1 97.94 191 ILE A O 1
ATOM 1474 N N . ALA A 1 192 ? 8.586 -5.344 -5.277 1 97.81 192 ALA A N 1
ATOM 1475 C CA . ALA A 1 192 ? 7.508 -4.473 -5.746 1 97.81 192 ALA A CA 1
ATOM 1476 C C . ALA A 1 192 ? 6.336 -5.289 -6.281 1 97.81 192 ALA A C 1
ATOM 1478 O O . ALA A 1 192 ? 5.18 -5.02 -5.945 1 97.81 192 ALA A O 1
ATOM 1479 N N . LYS A 1 193 ? 6.637 -6.266 -7.031 1 96.62 193 LYS A N 1
ATOM 1480 C CA . LYS A 1 193 ? 5.598 -7.105 -7.625 1 96.62 193 LYS A CA 1
ATOM 1481 C C . LYS A 1 193 ? 4.914 -7.969 -6.566 1 96.62 193 LYS A C 1
ATOM 1483 O O . LYS A 1 193 ? 3.684 -8.031 -6.516 1 96.62 193 LYS A O 1
ATOM 1488 N N . LEU A 1 194 ? 5.695 -8.562 -5.715 1 96.38 194 LEU A N 1
ATOM 1489 C CA . LEU A 1 194 ? 5.156 -9.445 -4.684 1 96.38 194 LEU A CA 1
ATOM 1490 C C . LEU A 1 194 ? 4.215 -8.688 -3.756 1 96.38 194 LEU A C 1
ATOM 1492 O O . LEU A 1 194 ? 3.205 -9.234 -3.305 1 96.38 194 LEU A O 1
ATOM 1496 N N . PHE A 1 195 ? 4.5 -7.422 -3.471 1 97.75 195 PHE A N 1
ATOM 1497 C CA . PHE A 1 195 ? 3.717 -6.633 -2.531 1 97.75 195 PHE A CA 1
ATOM 1498 C C . PHE A 1 195 ? 2.748 -5.719 -3.27 1 97.75 195 PHE A C 1
ATOM 1500 O O . PHE A 1 195 ? 2.094 -4.871 -2.656 1 97.75 195 PHE A O 1
ATOM 1507 N N . ALA A 1 196 ? 2.705 -5.848 -4.578 1 97.19 196 ALA A N 1
ATOM 1508 C CA . ALA A 1 196 ? 1.802 -5.074 -5.43 1 97.19 196 ALA A CA 1
ATOM 1509 C C . ALA A 1 196 ? 2.012 -3.576 -5.234 1 97.19 196 ALA A C 1
ATOM 1511 O O . ALA A 1 196 ? 1.073 -2.85 -4.895 1 97.19 196 ALA A O 1
ATOM 1512 N N . ILE A 1 197 ? 3.236 -3.127 -5.457 1 97 197 ILE A N 1
ATOM 1513 C CA . ILE A 1 197 ? 3.59 -1.718 -5.34 1 97 197 ILE A CA 1
ATOM 1514 C C . ILE A 1 197 ? 3.895 -1.146 -6.723 1 97 197 ILE A C 1
ATOM 1516 O O . ILE A 1 197 ? 4.777 -1.645 -7.426 1 97 197 ILE A O 1
ATOM 1520 N N . ASP A 1 198 ? 3.139 -0.13 -7.109 1 94.19 198 ASP A N 1
ATOM 1521 C CA . ASP A 1 198 ? 3.508 0.654 -8.281 1 94.19 198 ASP A CA 1
ATOM 1522 C C . ASP A 1 198 ? 4.711 1.548 -7.992 1 94.19 198 ASP A C 1
ATOM 1524 O O . ASP A 1 198 ? 4.629 2.459 -7.168 1 94.19 198 ASP A O 1
ATOM 1528 N N . MET A 1 199 ? 5.793 1.356 -8.695 1 94.5 199 MET A N 1
ATOM 1529 C CA . MET A 1 199 ? 7.059 1.976 -8.305 1 94.5 199 MET A CA 1
ATOM 1530 C C . MET A 1 199 ? 7.152 3.4 -8.844 1 94.5 199 MET A C 1
ATOM 1532 O O . MET A 1 199 ? 8.062 4.145 -8.477 1 94.5 199 MET A O 1
ATOM 1536 N N . ASP A 1 200 ? 6.164 3.826 -9.609 1 92.12 200 ASP A N 1
ATOM 1537 C CA . ASP A 1 200 ? 6.277 5.098 -10.32 1 92.12 200 ASP A CA 1
ATOM 1538 C C . ASP A 1 200 ? 5.594 6.223 -9.547 1 92.12 200 ASP A C 1
ATOM 1540 O O . ASP A 1 200 ? 5.223 7.242 -10.125 1 92.12 200 ASP A O 1
ATOM 1544 N N . ARG A 1 201 ? 5.395 6.059 -8.266 1 92.94 201 ARG A N 1
ATOM 1545 C CA . ARG A 1 201 ? 4.859 7.152 -7.461 1 92.94 201 ARG A CA 1
ATOM 1546 C C . ARG A 1 201 ? 5.984 8.023 -6.914 1 92.94 201 ARG A C 1
ATOM 1548 O O . ARG A 1 201 ? 6.656 7.648 -5.953 1 92.94 201 ARG A O 1
ATOM 1555 N N . HIS A 1 202 ? 6.039 9.242 -7.445 1 92.75 202 HIS A N 1
ATOM 1556 C CA . HIS A 1 202 ? 7.141 10.117 -7.062 1 92.75 202 HIS A CA 1
ATOM 1557 C C . HIS A 1 202 ? 6.637 11.312 -6.258 1 92.75 202 HIS A C 1
ATOM 1559 O O . HIS A 1 202 ? 7.426 12.023 -5.637 1 92.75 202 HIS A O 1
ATOM 1565 N N . THR A 1 203 ? 5.328 11.461 -6.238 1 94.75 203 THR A N 1
ATOM 1566 C CA . THR A 1 203 ? 4.746 12.578 -5.5 1 94.75 203 THR A CA 1
ATOM 1567 C C . THR A 1 203 ? 3.613 12.102 -4.598 1 94.75 203 THR A C 1
ATOM 1569 O O . THR A 1 203 ? 2.977 11.086 -4.883 1 94.75 203 THR A O 1
ATOM 1572 N N . GLN A 1 204 ? 3.396 12.828 -3.547 1 96.06 204 GLN A N 1
ATOM 1573 C CA . GLN A 1 204 ? 2.334 12.469 -2.613 1 96.06 204 GLN A CA 1
ATOM 1574 C C . GLN A 1 204 ? 1.383 13.648 -2.387 1 96.06 204 GLN A C 1
ATOM 1576 O O . GLN A 1 204 ? 0.484 13.57 -1.548 1 96.06 204 GLN A O 1
ATOM 1581 N N . SER A 1 205 ? 1.507 14.734 -3.137 1 95.69 205 SER A N 1
ATOM 1582 C CA . SER A 1 205 ? 0.765 15.969 -2.889 1 95.69 205 SER A CA 1
ATOM 1583 C C . SER A 1 205 ? -0.737 15.75 -3.035 1 95.69 205 SER A C 1
ATOM 1585 O O . SER A 1 205 ? -1.531 16.359 -2.314 1 95.69 205 SER A O 1
ATOM 1587 N N . TYR A 1 206 ? -1.065 14.875 -3.936 1 95.31 206 TYR A N 1
ATOM 1588 C CA . TYR A 1 206 ? -2.479 14.711 -4.266 1 95.31 206 TYR A CA 1
ATOM 1589 C C . TYR A 1 206 ? -3.217 13.977 -3.154 1 95.31 206 TYR A C 1
ATOM 1591 O O . TYR A 1 206 ? -4.449 13.938 -3.143 1 95.31 206 TYR A O 1
ATOM 1599 N N . PHE A 1 207 ? -2.533 13.531 -2.139 1 96.31 207 PHE A N 1
ATOM 1600 C CA . PHE A 1 207 ? -3.174 12.891 -0.995 1 96.31 207 PHE A CA 1
ATOM 1601 C C . PHE A 1 207 ? -3.504 13.914 0.084 1 96.31 207 PHE A C 1
ATOM 1603 O O . PHE A 1 207 ? -4.246 13.617 1.021 1 96.31 207 PHE A O 1
ATOM 1610 N N . ASN A 1 208 ? -2.965 15.086 -0.061 1 94.5 208 ASN A N 1
ATOM 1611 C CA . ASN A 1 208 ? -3.123 16.109 0.966 1 94.5 208 ASN A CA 1
ATOM 1612 C C . ASN A 1 208 ? -4.57 16.578 1.066 1 94.5 208 ASN A C 1
ATOM 1614 O O . ASN A 1 208 ? -5.242 16.75 0.048 1 94.5 208 ASN A O 1
ATOM 1618 N N . THR A 1 209 ? -5.02 16.734 2.246 1 91.56 209 THR A N 1
ATOM 1619 C CA . THR A 1 209 ? -6.289 17.391 2.527 1 91.56 209 THR A CA 1
ATOM 1620 C C . THR A 1 209 ? -6.062 18.672 3.334 1 91.56 209 THR A C 1
ATOM 1622 O O . THR A 1 209 ? -5.555 18.625 4.453 1 91.56 209 THR A O 1
ATOM 1625 N N . PHE A 1 210 ? -6.434 19.641 2.699 1 88.81 210 PHE A N 1
ATOM 1626 C CA . PHE A 1 210 ? -6.23 20.922 3.373 1 88.81 210 PHE A CA 1
ATOM 1627 C C . PHE A 1 210 ? -7.281 21.125 4.457 1 88.81 210 PHE A C 1
ATOM 1629 O O . PHE A 1 210 ? -8.477 21.156 4.168 1 88.81 210 PHE A O 1
ATOM 1636 N N . GLN A 1 211 ? -6.793 21.156 5.641 1 78.69 211 GLN A N 1
ATOM 1637 C CA . GLN A 1 211 ? -7.613 21.5 6.797 1 78.69 211 GLN A CA 1
ATOM 1638 C C . GLN A 1 211 ? -6.762 22.094 7.918 1 78.69 211 GLN A C 1
ATOM 1640 O O . GLN A 1 211 ? -5.902 21.406 8.477 1 78.69 211 GLN A O 1
ATOM 1645 N N . ILE A 1 212 ? -6.914 23.312 8.133 1 76.81 212 ILE A N 1
ATOM 1646 C CA . ILE A 1 212 ? -6.246 23.938 9.266 1 76.81 212 ILE A CA 1
ATOM 1647 C C . ILE A 1 212 ? -7.242 24.125 10.406 1 76.81 212 ILE A C 1
ATOM 1649 O O . ILE A 1 212 ? -8.305 24.734 10.211 1 76.81 212 ILE A O 1
ATOM 1653 N N . SER A 1 213 ? -6.848 23.547 11.508 1 76.06 213 SER A N 1
ATOM 1654 C CA . SER A 1 213 ? -7.711 23.578 12.688 1 76.06 213 SER A CA 1
ATOM 1655 C C . SER A 1 213 ? -8.016 25 13.117 1 76.06 213 SER A C 1
ATOM 1657 O O . SER A 1 213 ? -7.164 25.891 13.023 1 76.06 213 SER A O 1
ATOM 1659 N N . ARG A 1 214 ? -9.273 25.188 13.57 1 78.06 214 ARG A N 1
ATOM 1660 C CA . ARG A 1 214 ? -9.68 26.469 14.148 1 78.06 214 ARG A CA 1
ATOM 1661 C C . ARG A 1 214 ? -9.586 26.438 15.664 1 78.06 214 ARG A C 1
ATOM 1663 O O . ARG A 1 214 ? -10.039 27.359 16.344 1 78.06 214 ARG A O 1
ATOM 1670 N N . LYS A 1 215 ? -8.922 25.375 16.141 1 75.88 215 LYS A N 1
ATOM 1671 C CA . LYS A 1 215 ? -8.875 25.203 17.578 1 75.88 215 LYS A CA 1
ATOM 1672 C C . LYS A 1 215 ? -7.641 25.859 18.188 1 75.88 215 LYS A C 1
ATOM 1674 O O . LYS A 1 215 ? -7.129 25.406 19.219 1 75.88 215 LYS A O 1
ATOM 1679 N N . HIS A 1 216 ? -7 26.828 17.656 1 78.5 216 HIS A N 1
ATOM 1680 C CA . HIS A 1 216 ? -5.816 27.531 18.141 1 78.5 216 HIS A CA 1
ATOM 1681 C C . HIS A 1 216 ? -6.188 28.641 19.125 1 78.5 216 HIS A C 1
ATOM 1683 O O . HIS A 1 216 ? -5.312 29.297 19.672 1 78.5 216 HIS A O 1
ATOM 1689 N N . ASN A 1 217 ? -7.473 28.859 19.516 1 83.31 217 ASN A N 1
ATOM 1690 C CA . ASN A 1 217 ? -7.996 29.766 20.531 1 83.31 217 ASN A CA 1
ATOM 1691 C C . ASN A 1 217 ? -7.773 31.234 20.141 1 83.31 217 ASN A C 1
ATOM 1693 O O . ASN A 1 217 ? -7.551 32.094 21 1 83.31 217 ASN A O 1
ATOM 1697 N N . ASP A 1 218 ? -7.531 31.547 18.891 1 92.19 218 ASP A N 1
ATOM 1698 C CA . ASP A 1 218 ? -7.492 32.906 18.359 1 92.19 218 ASP A CA 1
ATOM 1699 C C . ASP A 1 218 ? -8.766 33.25 17.594 1 92.19 218 ASP A C 1
ATOM 1701 O O . ASP A 1 218 ? -8.914 32.844 16.422 1 92.19 218 ASP A O 1
ATOM 1705 N N . ASP A 1 219 ? -9.523 33.969 18.234 1 93.12 219 ASP A N 1
ATOM 1706 C CA . ASP A 1 219 ? -10.867 34.219 17.719 1 93.12 219 ASP A CA 1
ATOM 1707 C C . ASP A 1 219 ? -10.82 35 16.391 1 93.12 219 ASP A C 1
ATOM 1709 O O . ASP A 1 219 ? -11.625 34.75 15.5 1 93.12 219 ASP A O 1
ATOM 1713 N N . LEU A 1 220 ? -9.945 35.906 16.328 1 94.31 220 LEU A N 1
ATOM 1714 C CA . LEU A 1 220 ? -9.828 36.719 15.125 1 94.31 220 LEU A CA 1
ATOM 1715 C C . LEU A 1 220 ? -9.43 35.844 13.93 1 94.31 220 LEU A C 1
ATOM 1717 O O . LEU A 1 220 ? -10 36 12.844 1 94.31 220 LEU A O 1
ATOM 1721 N N . VAL A 1 221 ? -8.469 35 14.117 1 94.94 221 VAL A N 1
ATOM 1722 C CA . VAL A 1 221 ? -7.996 34.125 13.062 1 94.94 221 VAL A CA 1
ATOM 1723 C C . VAL A 1 221 ? -9.102 33.156 12.68 1 94.94 221 VAL A C 1
ATOM 1725 O O . VAL A 1 221 ? -9.312 32.875 11.492 1 94.94 221 VAL A O 1
ATOM 1728 N N . ALA A 1 222 ? -9.789 32.656 13.68 1 95.06 222 ALA A N 1
ATOM 1729 C CA . ALA A 1 222 ? -10.898 31.75 13.414 1 95.06 222 ALA A CA 1
ATOM 1730 C C . ALA A 1 222 ? -11.977 32.438 12.578 1 95.06 222 ALA A C 1
ATOM 1732 O O . ALA A 1 222 ? -12.57 31.797 11.695 1 95.06 222 ALA A O 1
ATOM 1733 N N . MET A 1 223 ? -12.234 33.625 12.906 1 94.62 223 MET A N 1
ATOM 1734 C CA . MET A 1 223 ? -13.219 34.406 12.141 1 94.62 223 MET A CA 1
ATOM 1735 C C . MET A 1 223 ? -12.789 34.531 10.688 1 94.62 223 MET A C 1
ATOM 1737 O O . MET A 1 223 ? -13.602 34.375 9.773 1 94.62 223 MET A O 1
ATOM 1741 N N . ALA A 1 224 ? -11.555 34.875 10.484 1 94.69 224 ALA A N 1
ATOM 1742 C CA . ALA A 1 224 ? -11.023 35 9.133 1 94.69 224 ALA A CA 1
ATOM 1743 C C . ALA A 1 224 ? -11.109 33.688 8.352 1 94.69 224 ALA A C 1
ATOM 1745 O O . ALA A 1 224 ? -11.508 33.688 7.188 1 94.69 224 ALA A O 1
ATOM 1746 N N . GLN A 1 225 ? -10.719 32.594 8.953 1 94.56 225 GLN A N 1
ATOM 1747 C CA . GLN A 1 225 ? -10.82 31.281 8.328 1 94.56 225 GLN A CA 1
ATOM 1748 C C . GLN A 1 225 ? -12.25 30.984 7.895 1 94.56 225 GLN A C 1
ATOM 1750 O O . GLN A 1 225 ? -12.484 30.578 6.754 1 94.56 225 GLN A O 1
ATOM 1755 N N . GLN A 1 226 ? -13.156 31.203 8.805 1 93.69 226 GLN A N 1
ATOM 1756 C CA . GLN A 1 226 ? -14.562 30.953 8.523 1 93.69 226 GLN A CA 1
ATOM 1757 C C . GLN A 1 226 ? -15.047 31.797 7.348 1 93.69 226 GLN A C 1
ATOM 1759 O O . GLN A 1 226 ? -15.773 31.297 6.48 1 93.69 226 GLN A O 1
ATOM 1764 N N . LYS A 1 227 ? -14.734 33 7.363 1 93.5 227 LYS A N 1
ATOM 1765 C CA . LYS A 1 227 ? -15.148 33.906 6.297 1 93.5 227 LYS A CA 1
ATOM 1766 C C . LYS A 1 227 ? -14.625 33.438 4.941 1 93.5 227 LYS A C 1
ATOM 1768 O O . LYS A 1 227 ? -15.367 33.406 3.961 1 93.5 227 LYS A O 1
ATOM 1773 N N . ILE A 1 228 ? -13.359 33.156 4.898 1 94.38 228 ILE A N 1
ATOM 1774 C CA . ILE A 1 228 ? -12.75 32.688 3.66 1 94.38 228 ILE A CA 1
ATOM 1775 C C . ILE A 1 228 ? -13.438 31.391 3.197 1 94.38 228 ILE A C 1
ATOM 1777 O O . ILE A 1 228 ? -13.789 31.25 2.021 1 94.38 228 ILE A O 1
ATOM 1781 N N . GLU A 1 229 ? -13.68 30.438 4.082 1 94 229 GLU A N 1
ATOM 1782 C CA . GLU A 1 229 ? -14.234 29.125 3.766 1 94 229 GLU A CA 1
ATOM 1783 C C . GLU A 1 229 ? -15.688 29.234 3.303 1 94 229 GLU A C 1
ATOM 1785 O O . GLU A 1 229 ? -16.172 28.391 2.537 1 94 229 GLU A O 1
ATOM 1790 N N . THR A 1 230 ? -16.328 30.25 3.744 1 92.31 230 THR A N 1
ATOM 1791 C CA . THR A 1 230 ? -17.734 30.391 3.4 1 92.31 230 THR A CA 1
ATOM 1792 C C . THR A 1 230 ? -17.906 31.25 2.154 1 92.31 230 THR A C 1
ATOM 1794 O O . THR A 1 230 ? -18.938 31.188 1.479 1 92.31 230 THR A O 1
ATOM 1797 N N . ALA A 1 231 ? -16.859 32.031 1.869 1 92.94 231 ALA A N 1
ATOM 1798 C CA . ALA A 1 231 ? -17.047 33 0.792 1 92.94 231 ALA A CA 1
ATOM 1799 C C . ALA A 1 231 ? -15.938 32.906 -0.25 1 92.94 231 ALA A C 1
ATOM 1801 O O . ALA A 1 231 ? -15.656 33.844 -0.979 1 92.94 231 ALA A O 1
ATOM 1802 N N . TYR A 1 232 ? -15.266 31.797 -0.285 1 93.69 232 TYR A N 1
ATOM 1803 C CA . TYR A 1 232 ? -14.094 31.656 -1.141 1 93.69 232 TYR A CA 1
ATOM 1804 C C . TYR A 1 232 ? -14.453 31.859 -2.605 1 93.69 232 TYR A C 1
ATOM 1806 O O . TYR A 1 232 ? -13.594 32.219 -3.422 1 93.69 232 TYR A O 1
ATOM 1814 N N . HIS A 1 233 ? -15.672 31.766 -3.021 1 91.88 233 HIS A N 1
ATOM 1815 C CA . HIS A 1 233 ? -16.125 31.891 -4.402 1 91.88 233 HIS A CA 1
ATOM 1816 C C . HIS A 1 233 ? -15.984 33.312 -4.906 1 91.88 233 HIS A C 1
ATOM 1818 O O . HIS A 1 233 ? -15.703 33.531 -6.086 1 91.88 233 HIS A O 1
ATOM 1824 N N . ASN A 1 234 ? -16.234 34.219 -3.965 1 86.44 234 ASN A N 1
ATOM 1825 C CA . ASN A 1 234 ? -16.375 35.594 -4.395 1 86.44 234 ASN A CA 1
ATOM 1826 C C . ASN A 1 234 ? -15.312 36.5 -3.766 1 86.44 234 ASN A C 1
ATOM 1828 O O . ASN A 1 234 ? -15.352 37.719 -3.926 1 86.44 234 ASN A O 1
ATOM 1832 N N . THR A 1 235 ? -14.422 35.875 -3.115 1 83.56 235 THR A N 1
ATOM 1833 C CA . THR A 1 235 ? -13.398 36.656 -2.434 1 83.56 235 THR A CA 1
ATOM 1834 C C . THR A 1 235 ? -12.125 36.719 -3.271 1 83.56 235 THR A C 1
ATOM 1836 O O . THR A 1 235 ? -11.672 35.688 -3.805 1 83.56 235 THR A O 1
ATOM 1839 N N . GLY A 1 236 ? -11.625 37.969 -3.404 1 82.06 236 GLY A N 1
ATOM 1840 C CA . GLY A 1 236 ? -10.43 38.062 -4.234 1 82.06 236 GLY A CA 1
ATOM 1841 C C . GLY A 1 236 ? -9.344 38.938 -3.625 1 82.06 236 GLY A C 1
ATOM 1842 O O . GLY A 1 236 ? -8.219 38.969 -4.121 1 82.06 236 GLY A O 1
ATOM 1843 N N . THR A 1 237 ? -9.773 39.656 -2.533 1 88.44 237 THR A N 1
ATOM 1844 C CA . THR A 1 237 ? -8.789 40.562 -1.942 1 88.44 237 THR A CA 1
ATOM 1845 C C . THR A 1 237 ? -8.695 40.344 -0.434 1 88.44 237 THR A C 1
ATOM 1847 O O . THR A 1 237 ? -9.594 39.75 0.171 1 88.44 237 THR A O 1
ATOM 1850 N N . ILE A 1 238 ? -7.621 40.781 0.067 1 91.25 238 ILE A N 1
ATOM 1851 C CA . ILE A 1 238 ? -7.426 40.688 1.511 1 91.25 238 ILE A CA 1
ATOM 1852 C C . ILE A 1 238 ? -8.516 41.5 2.223 1 91.25 238 ILE A C 1
ATOM 1854 O O . ILE A 1 238 ? -9.055 41.062 3.236 1 91.25 238 ILE A O 1
ATOM 1858 N N . GLU A 1 239 ? -8.844 42.625 1.648 1 91.38 239 GLU A N 1
ATOM 1859 C CA . GLU A 1 239 ? -9.859 43.5 2.227 1 91.38 239 GLU A CA 1
ATOM 1860 C C . GLU A 1 239 ? -11.203 42.781 2.357 1 91.38 239 GLU A C 1
ATOM 1862 O O . GLU A 1 239 ? -11.891 42.938 3.371 1 91.38 239 GLU A O 1
ATOM 1867 N N . GLU A 1 240 ? -11.492 42.062 1.46 1 91.69 240 GLU A N 1
ATOM 1868 C CA . GLU A 1 240 ? -12.734 41.312 1.478 1 91.69 240 GLU A CA 1
ATOM 1869 C C . GLU A 1 240 ? -12.672 40.156 2.502 1 91.69 240 GLU A C 1
ATOM 1871 O O . GLU A 1 240 ? -13.672 39.875 3.166 1 91.69 240 GLU A O 1
ATOM 1876 N N . MET A 1 241 ? -11.539 39.531 2.652 1 92.94 241 MET A N 1
ATOM 1877 C CA . MET A 1 241 ? -11.352 38.375 3.537 1 92.94 241 MET A CA 1
ATOM 1878 C C . MET A 1 241 ? -11.438 38.812 5 1 92.94 241 MET A C 1
ATOM 1880 O O . MET A 1 241 ? -11.836 38.031 5.859 1 92.94 241 MET A O 1
ATOM 1884 N N . ILE A 1 242 ? -11.102 40.031 5.246 1 93.06 242 ILE A N 1
ATOM 1885 C CA . ILE A 1 242 ? -11.023 40.469 6.641 1 93.06 242 ILE A CA 1
ATOM 1886 C C . ILE A 1 242 ? -12.133 41.438 6.957 1 93.06 242 ILE A C 1
ATOM 1888 O O . ILE A 1 242 ? -12.133 42.062 8.016 1 93.06 242 ILE A O 1
ATOM 1892 N N . LYS A 1 243 ? -13.016 41.594 6.055 1 90.62 243 LYS A N 1
ATOM 1893 C CA . LYS A 1 243 ? -14.141 42.5 6.262 1 90.62 243 LYS A CA 1
ATOM 1894 C C . LYS A 1 243 ? -14.906 42.125 7.531 1 90.62 243 LYS A C 1
ATOM 1896 O O . LYS A 1 243 ? -15.188 40.969 7.789 1 90.62 243 LYS A O 1
ATOM 1901 N N . ASP A 1 244 ? -15.164 43.094 8.406 1 90.56 244 ASP A N 1
ATOM 1902 C CA . ASP A 1 244 ? -15.984 42.969 9.602 1 90.56 244 ASP A CA 1
ATOM 1903 C C . ASP A 1 244 ? -15.219 42.219 10.711 1 90.56 244 ASP A C 1
ATOM 1905 O O . ASP A 1 244 ? -15.82 41.781 11.695 1 90.56 244 ASP A O 1
ATOM 1909 N N . ILE A 1 245 ? -13.984 41.938 10.523 1 94.31 245 ILE A N 1
ATOM 1910 C CA . ILE A 1 245 ? -13.141 41.438 11.602 1 94.31 245 ILE A CA 1
ATOM 1911 C C . ILE A 1 245 ? -12.586 42.594 12.406 1 94.31 245 ILE A C 1
ATOM 1913 O O . ILE A 1 245 ? -12.016 43.531 11.844 1 94.31 245 ILE A O 1
ATOM 1917 N N . PRO A 1 246 ? -12.867 42.594 13.656 1 94.19 246 PRO A N 1
ATOM 1918 C CA . PRO A 1 246 ? -12.477 43.719 14.5 1 94.19 246 PRO A CA 1
ATOM 1919 C C . PRO A 1 246 ? -10.977 43.781 14.75 1 94.19 246 PRO A C 1
ATOM 1921 O O . PRO A 1 246 ? -10.539 43.719 15.906 1 94.19 246 PRO A O 1
ATOM 1924 N N . ALA A 1 247 ? -10.211 43.938 13.789 1 94.38 247 ALA A N 1
ATOM 1925 C CA . ALA A 1 247 ? -8.758 44.094 13.859 1 94.38 247 ALA A CA 1
ATOM 1926 C C . ALA A 1 247 ? -8.227 44.875 12.68 1 94.38 247 ALA A C 1
ATOM 1928 O O . ALA A 1 247 ? -8.852 44.906 11.609 1 94.38 247 ALA A O 1
ATOM 1929 N N . SER A 1 248 ? -7.113 45.531 12.867 1 94.38 248 SER A N 1
ATOM 1930 C CA . SER A 1 248 ? -6.469 46.219 11.75 1 94.38 248 SER A CA 1
ATOM 1931 C C . SER A 1 248 ? -5.93 45.219 10.734 1 94.38 248 SER A C 1
ATOM 1933 O O . SER A 1 248 ? -5.68 44.062 11.07 1 94.38 248 SER A O 1
ATOM 1935 N N . ARG A 1 249 ? -5.828 45.656 9.531 1 94.25 249 ARG A N 1
ATOM 1936 C CA . ARG A 1 249 ? -5.281 44.844 8.469 1 94.25 249 ARG A CA 1
ATOM 1937 C C . ARG A 1 249 ? -3.914 44.281 8.859 1 94.25 249 ARG A C 1
ATOM 1939 O O . ARG A 1 249 ? -3.656 43.094 8.695 1 94.25 249 ARG A O 1
ATOM 1946 N N . ARG A 1 250 ? -3.086 45.156 9.383 1 95.06 250 ARG A N 1
ATOM 1947 C CA . ARG A 1 250 ? -1.737 44.75 9.766 1 95.06 250 ARG A CA 1
ATOM 1948 C C . ARG A 1 250 ? -1.773 43.656 10.844 1 95.06 250 ARG A C 1
ATOM 1950 O O . ARG A 1 250 ? -1.04 42.688 10.766 1 95.06 250 ARG A O 1
ATOM 1957 N N . ASN A 1 251 ? -2.598 43.844 11.75 1 95.56 251 ASN A N 1
ATOM 1958 C CA . ASN A 1 251 ? -2.695 42.906 12.883 1 95.56 251 ASN A CA 1
ATOM 1959 C C . ASN A 1 251 ? -3.203 41.531 12.461 1 95.56 251 ASN A C 1
ATOM 1961 O O . ASN A 1 251 ? -2.623 40.531 12.828 1 95.56 251 ASN A O 1
ATOM 1965 N N . ILE A 1 252 ? -4.27 41.469 11.656 1 95.88 252 ILE A N 1
ATOM 1966 C CA . ILE A 1 252 ? -4.867 40.188 11.289 1 95.88 252 ILE A CA 1
ATOM 1967 C C . ILE A 1 252 ? -3.941 39.469 10.328 1 95.88 252 ILE A C 1
ATOM 1969 O O . ILE A 1 252 ? -3.834 38.219 10.391 1 95.88 252 ILE A O 1
ATOM 1973 N N . VAL A 1 253 ? -3.305 40.156 9.438 1 95.56 253 VAL A N 1
ATOM 1974 C CA . VAL A 1 253 ? -2.393 39.531 8.477 1 95.56 253 VAL A CA 1
ATOM 1975 C C . VAL A 1 253 ? -1.231 38.875 9.219 1 95.56 253 VAL A C 1
ATOM 1977 O O . VAL A 1 253 ? -0.883 37.75 8.945 1 95.56 253 VAL A O 1
ATOM 1980 N N . ARG A 1 254 ? -0.684 39.594 10.125 1 94.88 254 ARG A N 1
ATOM 1981 C CA . ARG A 1 254 ? 0.431 39.062 10.914 1 94.88 254 ARG A CA 1
ATOM 1982 C C . ARG A 1 254 ? -0.01 37.906 11.789 1 94.88 254 ARG A C 1
ATOM 1984 O O . ARG A 1 254 ? 0.627 36.844 11.789 1 94.88 254 ARG A O 1
ATOM 1991 N N . ARG A 1 255 ? -1.063 38.062 12.445 1 93.62 255 ARG A N 1
ATOM 1992 C CA . ARG A 1 255 ? -1.583 37.062 13.367 1 93.62 255 ARG A CA 1
ATOM 1993 C C . AR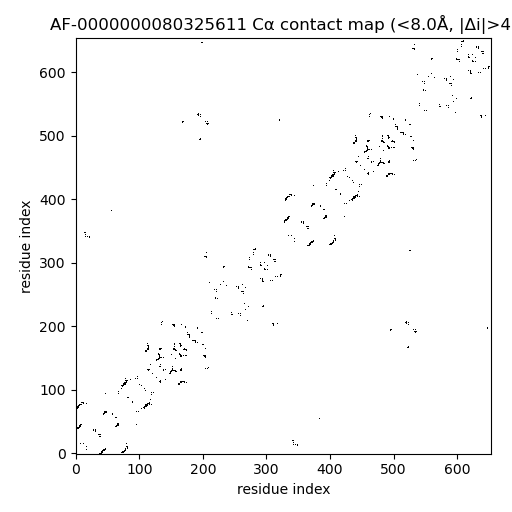G A 1 255 ? -1.979 35.781 12.625 1 93.62 255 ARG A C 1
ATOM 1995 O O . ARG A 1 255 ? -1.781 34.688 13.133 1 93.62 255 ARG A O 1
ATOM 2002 N N . PHE A 1 256 ? -2.605 35.969 11.5 1 95.06 256 PHE A N 1
ATOM 2003 C CA . PHE A 1 256 ? -3.061 34.844 10.719 1 95.06 256 PHE A CA 1
ATOM 2004 C C . PHE A 1 256 ? -1.887 33.938 10.336 1 95.06 256 PHE A C 1
ATOM 2006 O O . PHE A 1 256 ? -1.949 32.719 10.508 1 95.06 256 PHE A O 1
ATOM 2013 N N . LYS A 1 257 ? -0.852 34.469 9.883 1 91.94 257 LYS A N 1
ATOM 2014 C CA . LYS A 1 257 ? 0.34 33.719 9.5 1 91.94 257 LYS A CA 1
ATOM 2015 C C . LYS A 1 257 ? 0.986 33.031 10.711 1 91.94 257 LYS A C 1
ATOM 2017 O O . LYS A 1 257 ? 1.441 31.906 10.633 1 91.94 257 LYS A O 1
ATOM 2022 N N . GLN A 1 258 ? 0.988 33.75 11.734 1 88.88 258 GLN A N 1
ATOM 2023 C CA . GLN A 1 258 ? 1.59 33.219 12.961 1 88.88 258 GLN A CA 1
ATOM 2024 C C . GLN A 1 258 ? 0.837 31.984 13.461 1 88.88 258 GLN A C 1
ATOM 2026 O O . GLN A 1 258 ? 1.452 31 13.891 1 88.88 258 GLN A O 1
ATOM 2031 N N . VAL A 1 259 ? -0.438 32.062 13.328 1 88.94 259 VAL A N 1
ATOM 2032 C CA . VAL A 1 259 ? -1.287 31.031 13.914 1 88.94 259 VAL A CA 1
ATOM 2033 C C . VAL A 1 259 ? -1.41 29.859 12.953 1 88.94 259 VAL A C 1
ATOM 2035 O O . VAL A 1 259 ? -1.33 28.703 13.375 1 88.94 259 VAL A O 1
ATOM 2038 N N . THR A 1 260 ? -1.549 30.141 11.672 1 88.94 260 THR A N 1
ATOM 2039 C CA . THR A 1 260 ? -1.857 29.078 10.719 1 88.94 260 THR A CA 1
ATOM 2040 C C . THR A 1 260 ? -0.599 28.641 9.984 1 88.94 260 THR A C 1
ATOM 2042 O O . THR A 1 260 ? -0.583 27.562 9.359 1 88.94 260 THR A O 1
ATOM 2045 N N . GLY A 1 261 ? 0.36 29.453 9.922 1 85.62 261 GLY A N 1
ATOM 2046 C CA . GLY A 1 261 ? 1.602 29.141 9.234 1 85.62 261 GLY A CA 1
ATOM 2047 C C . GLY A 1 261 ? 1.601 29.578 7.777 1 85.62 261 GLY A C 1
ATOM 2048 O O . GLY A 1 261 ? 2.623 29.469 7.094 1 85.62 261 GLY A O 1
ATOM 2049 N N . ILE A 1 262 ? 0.445 30.078 7.301 1 89.44 262 ILE A N 1
ATOM 2050 C CA . ILE A 1 262 ? 0.374 30.484 5.906 1 89.44 262 ILE A CA 1
ATOM 2051 C C . ILE A 1 262 ? -0.355 31.828 5.797 1 89.44 262 ILE A C 1
ATOM 2053 O O . ILE A 1 262 ? -0.988 32.281 6.758 1 89.44 262 ILE A O 1
ATOM 2057 N N . THR A 1 263 ? -0.264 32.5 4.68 1 93.81 263 THR A N 1
ATOM 2058 C CA . THR A 1 263 ? -0.876 33.812 4.48 1 93.81 263 THR A CA 1
ATOM 2059 C C . THR A 1 263 ? -2.363 33.656 4.168 1 93.81 263 THR A C 1
ATOM 2061 O O . THR A 1 263 ? -2.834 32.562 3.84 1 93.81 263 THR A O 1
ATOM 2064 N N . LEU A 1 264 ? -3.041 34.75 4.25 1 94.94 264 LEU A N 1
ATOM 2065 C CA . LEU A 1 264 ? -4.461 34.812 3.92 1 94.94 264 LEU A CA 1
ATOM 2066 C C . LEU A 1 264 ? -4.699 34.406 2.471 1 94.94 264 LEU A C 1
ATOM 2068 O O . LEU A 1 264 ? -5.617 33.625 2.18 1 94.94 264 LEU A O 1
ATOM 2072 N N . ILE A 1 265 ? -3.873 34.844 1.606 1 94.12 265 ILE A N 1
ATOM 2073 C CA . ILE A 1 265 ? -4.012 34.562 0.181 1 94.12 265 ILE A CA 1
ATOM 2074 C C . ILE A 1 265 ? -3.783 33.094 -0.08 1 94.12 265 ILE A C 1
ATOM 2076 O O . ILE A 1 265 ? -4.527 32.469 -0.837 1 94.12 265 ILE A O 1
ATOM 2080 N N . GLU A 1 266 ? -2.77 32.562 0.542 1 93.31 266 GLU A N 1
ATOM 2081 C CA . GLU A 1 266 ? -2.498 31.125 0.415 1 93.31 266 GLU A CA 1
ATOM 2082 C C . GLU A 1 266 ? -3.656 30.281 0.958 1 93.31 266 GLU A C 1
ATOM 2084 O O . GLU A 1 266 ? -4.016 29.266 0.376 1 93.31 266 GLU A O 1
ATOM 2089 N N . TYR A 1 267 ? -4.164 30.734 2.057 1 94.44 267 TYR A N 1
ATOM 2090 C CA . TYR A 1 267 ? -5.301 30.047 2.65 1 94.44 267 TYR A CA 1
ATOM 2091 C C . TYR A 1 267 ? -6.492 30.031 1.698 1 94.44 267 TYR A C 1
ATOM 2093 O O . TYR A 1 267 ? -7.156 29.016 1.534 1 94.44 267 TYR A O 1
ATOM 2101 N N . LEU A 1 268 ? -6.77 31.156 1.11 1 94.81 268 LEU A N 1
ATOM 2102 C CA . LEU A 1 268 ? -7.844 31.266 0.131 1 94.81 268 LEU A CA 1
ATOM 2103 C C . LEU A 1 268 ? -7.605 30.312 -1.04 1 94.81 268 LEU A C 1
ATOM 2105 O O . LEU A 1 268 ? -8.516 29.594 -1.452 1 94.81 268 LEU A O 1
ATOM 2109 N N . GLN A 1 269 ? -6.434 30.328 -1.54 1 94.38 269 GLN A N 1
ATOM 2110 C CA . GLN A 1 269 ? -6.082 29.469 -2.67 1 94.38 269 GLN A CA 1
ATOM 2111 C C . GLN A 1 269 ? -6.254 28 -2.32 1 94.38 269 GLN A C 1
ATOM 2113 O O . GLN A 1 269 ? -6.836 27.234 -3.098 1 94.38 269 GLN A O 1
ATOM 2118 N N . GLN A 1 270 ? -5.758 27.625 -1.187 1 94.69 270 GLN A N 1
ATOM 2119 C CA . GLN A 1 270 ? -5.871 26.234 -0.739 1 94.69 270 GLN A CA 1
ATOM 2120 C C . GLN A 1 270 ? -7.332 25.844 -0.531 1 94.69 270 GLN A C 1
ATOM 2122 O O . GLN A 1 270 ? -7.727 24.719 -0.831 1 94.69 270 GLN A O 1
ATOM 2127 N N . THR A 1 271 ? -8.078 26.766 -0.024 1 95.62 271 THR A N 1
ATOM 2128 C CA . THR A 1 271 ? -9.508 26.531 0.167 1 95.62 271 THR A CA 1
ATOM 2129 C C . THR A 1 271 ? -10.195 26.266 -1.168 1 95.62 271 THR A C 1
ATOM 2131 O O . THR A 1 271 ? -11.008 25.344 -1.28 1 95.62 271 THR A O 1
ATOM 2134 N N . ARG A 1 272 ? -9.844 27.047 -2.137 1 96.44 272 ARG A N 1
ATOM 2135 C CA . ARG A 1 272 ? -10.43 26.891 -3.465 1 96.44 272 ARG A CA 1
ATOM 2136 C C . ARG A 1 272 ? -10.023 25.562 -4.09 1 96.44 272 ARG A C 1
ATOM 2138 O O . ARG A 1 272 ? -10.867 24.859 -4.656 1 96.44 272 ARG A O 1
ATOM 2145 N N . ILE A 1 273 ? -8.797 25.203 -3.971 1 97.19 273 ILE A N 1
ATOM 2146 C CA . ILE A 1 273 ? -8.297 23.953 -4.516 1 97.19 273 ILE A CA 1
ATOM 2147 C C . ILE A 1 273 ? -8.977 22.781 -3.814 1 97.19 273 ILE A C 1
ATOM 2149 O O . ILE A 1 273 ? -9.367 21.797 -4.457 1 97.19 273 ILE A O 1
ATOM 2153 N N . GLU A 1 274 ? -9.117 22.891 -2.533 1 96.75 274 GLU A N 1
ATOM 2154 C CA . GLU A 1 274 ? -9.797 21.844 -1.779 1 96.75 274 GLU A CA 1
ATOM 2155 C C . GLU A 1 274 ? -11.25 21.688 -2.225 1 96.75 274 GLU A C 1
ATOM 2157 O O . GLU A 1 274 ? -11.758 20.578 -2.324 1 96.75 274 GLU A O 1
ATOM 2162 N N . ALA A 1 275 ? -11.898 22.797 -2.451 1 96.06 275 ALA A N 1
ATOM 2163 C CA . ALA A 1 275 ? -13.258 22.766 -2.973 1 96.06 275 ALA A CA 1
ATOM 2164 C C . ALA A 1 275 ? -13.312 22.047 -4.32 1 96.06 275 ALA A C 1
ATOM 2166 O O . ALA A 1 275 ? -14.211 21.234 -4.566 1 96.06 275 ALA A O 1
ATOM 2167 N N . ALA A 1 276 ? -12.414 22.375 -5.145 1 97.56 276 ALA A N 1
ATOM 2168 C CA . ALA A 1 276 ? -12.336 21.719 -6.445 1 97.56 276 ALA A CA 1
ATOM 2169 C C . ALA A 1 276 ? -12.141 20.219 -6.285 1 97.56 276 ALA A C 1
ATOM 2171 O O . ALA A 1 276 ? -12.797 19.422 -6.957 1 97.56 276 ALA A O 1
ATOM 2172 N N . LYS A 1 277 ? -11.234 19.828 -5.441 1 97.62 277 LYS A N 1
ATOM 2173 C CA . LYS A 1 277 ? -10.984 18.406 -5.18 1 97.62 277 LYS A CA 1
ATOM 2174 C C . LYS A 1 277 ? -12.258 17.688 -4.754 1 97.62 277 LYS A C 1
ATOM 2176 O O . LYS A 1 277 ? -12.562 16.609 -5.254 1 97.62 277 LYS A O 1
ATOM 2181 N N . LYS A 1 278 ? -12.977 18.328 -3.875 1 95.81 278 LYS A N 1
ATOM 2182 C CA . LYS A 1 278 ? -14.219 17.734 -3.383 1 95.81 278 LYS A CA 1
ATOM 2183 C C . LYS A 1 278 ? -15.211 17.516 -4.52 1 95.81 278 LYS A C 1
ATOM 2185 O O . LYS A 1 278 ? -15.852 16.469 -4.594 1 95.81 278 LYS A O 1
ATOM 2190 N N . LEU A 1 279 ? -15.297 18.484 -5.367 1 96.19 279 LEU A N 1
ATOM 2191 C CA . LEU A 1 279 ? -16.188 18.344 -6.516 1 96.19 279 LEU A CA 1
ATOM 2192 C C . LEU A 1 279 ? -15.719 17.234 -7.438 1 96.19 279 LEU A C 1
ATOM 2194 O O . LEU A 1 279 ? -16.531 16.438 -7.926 1 96.19 279 LEU A O 1
ATOM 2198 N N . LEU A 1 280 ? -14.43 17.141 -7.652 1 97 280 LEU A N 1
ATOM 2199 C CA . LEU A 1 280 ? -13.859 16.141 -8.539 1 97 280 LEU A CA 1
ATOM 2200 C C . LEU A 1 280 ? -14.047 14.742 -7.957 1 97 280 LEU A C 1
ATOM 2202 O O . LEU A 1 280 ? -14.195 13.766 -8.703 1 97 280 LEU A O 1
ATOM 2206 N N . GLU A 1 281 ? -14.055 14.656 -6.668 1 96 281 GLU A N 1
ATOM 2207 C CA . GLU A 1 281 ? -14.18 13.383 -5.965 1 96 281 GLU A CA 1
ATOM 2208 C C . GLU A 1 281 ? -15.633 12.922 -5.926 1 96 281 GLU A C 1
ATOM 2210 O O . GLU A 1 281 ? -15.906 11.719 -5.91 1 96 281 GLU A O 1
ATOM 2215 N N . GLN A 1 282 ? -16.547 13.891 -5.957 1 93 282 GLN A N 1
ATOM 2216 C CA . GLN A 1 282 ? -17.891 13.539 -5.512 1 93 282 GLN A CA 1
ATOM 2217 C C . GLN A 1 282 ? -18.922 13.742 -6.625 1 93 282 GLN A C 1
ATOM 2219 O O . GLN A 1 282 ? -20.062 13.312 -6.512 1 93 282 GLN A O 1
ATOM 2224 N N . THR A 1 283 ? -18.484 14.406 -7.656 1 93.06 283 THR A N 1
ATOM 2225 C CA . THR A 1 283 ? -19.453 14.734 -8.695 1 93.06 283 THR A CA 1
ATOM 2226 C C . THR A 1 283 ? -18.906 14.383 -10.078 1 93.06 283 THR A C 1
ATOM 2228 O O . THR A 1 283 ? -17.719 14.078 -10.219 1 93.06 283 THR A O 1
ATOM 2231 N N . VAL A 1 284 ? -19.844 14.391 -11.023 1 92.5 284 VAL A N 1
ATOM 2232 C CA . VAL A 1 284 ? -19.453 14.188 -12.422 1 92.5 284 VAL A CA 1
ATOM 2233 C C . VAL A 1 284 ? -19.609 15.5 -13.188 1 92.5 284 VAL A C 1
ATOM 2235 O O . VAL A 1 284 ? -19.844 15.484 -14.398 1 92.5 284 VAL A O 1
ATOM 2238 N N . GLU A 1 285 ? -19.5 16.531 -12.414 1 94.62 285 GLU A N 1
ATOM 2239 C CA . GLU A 1 285 ? -19.656 17.828 -13.055 1 94.62 285 GLU A CA 1
ATOM 2240 C C . GLU A 1 285 ? -18.594 18.062 -14.117 1 94.62 285 GLU A C 1
ATOM 2242 O O . GLU A 1 285 ? -17.469 17.562 -13.992 1 94.62 285 GLU A O 1
ATOM 2247 N N . GLN A 1 286 ? -19 18.844 -15.07 1 96.5 286 GLN A N 1
ATOM 2248 C CA . GLN A 1 286 ? -18.031 19.219 -16.094 1 96.5 286 GLN A CA 1
ATOM 2249 C C . GLN A 1 286 ? -16.906 20.078 -15.516 1 96.5 286 GLN A C 1
ATOM 2251 O O . GLN A 1 286 ? -17.125 20.797 -14.531 1 96.5 286 GLN A O 1
ATOM 2256 N N . MET A 1 287 ? -15.781 19.969 -16.141 1 96.88 287 MET A N 1
ATOM 2257 C CA . MET A 1 287 ? -14.594 20.656 -15.625 1 96.88 287 MET A CA 1
ATOM 2258 C C . MET A 1 287 ? -14.844 22.156 -15.492 1 96.88 287 MET A C 1
ATOM 2260 O O . MET A 1 287 ? -14.391 22.781 -14.531 1 96.88 287 MET A O 1
ATOM 2264 N N . THR A 1 288 ? -15.586 22.703 -16.438 1 96.25 288 THR A N 1
ATOM 2265 C CA . THR A 1 288 ? -15.883 24.141 -16.391 1 96.25 288 THR A CA 1
ATOM 2266 C C . THR A 1 288 ? -16.672 24.484 -15.141 1 96.25 288 THR A C 1
ATOM 2268 O O . THR A 1 288 ? -16.438 25.516 -14.516 1 96.25 288 THR A O 1
ATOM 2271 N N . GLU A 1 289 ? -17.578 23.672 -14.789 1 96.62 289 GLU A N 1
ATOM 2272 C CA . GLU A 1 289 ? -18.391 23.875 -13.594 1 96.62 289 GLU A CA 1
ATOM 2273 C C . GLU A 1 289 ? -17.531 23.766 -12.328 1 96.62 289 GLU A C 1
ATOM 2275 O O . GLU A 1 289 ? -17.703 24.547 -11.391 1 96.62 289 GLU A O 1
ATOM 2280 N N . VAL A 1 290 ? -16.672 22.766 -12.305 1 97.5 290 VAL A N 1
ATOM 2281 C CA . VAL A 1 290 ? -15.781 22.578 -11.164 1 97.5 290 VAL A CA 1
ATOM 2282 C C . VAL A 1 290 ? -14.938 23.828 -10.961 1 97.5 290 VAL A C 1
ATOM 2284 O O . VAL A 1 290 ? -14.812 24.328 -9.836 1 97.5 290 VAL A O 1
ATOM 2287 N N . ILE A 1 291 ? -14.414 24.391 -12.047 1 96.88 291 ILE A N 1
ATOM 2288 C CA . ILE A 1 291 ? -13.547 25.562 -12.008 1 96.88 291 ILE A CA 1
ATOM 2289 C C . ILE A 1 291 ? -14.312 26.766 -11.445 1 96.88 291 ILE A C 1
ATOM 2291 O O . ILE A 1 291 ? -13.859 27.406 -10.508 1 96.88 291 ILE A O 1
ATOM 2295 N N . TYR A 1 292 ? -15.484 26.938 -11.859 1 94.94 292 TYR A N 1
ATOM 2296 C CA . TYR A 1 292 ? -16.281 28.094 -11.445 1 94.94 292 TYR A CA 1
ATOM 2297 C C . TYR A 1 292 ? -16.75 27.938 -10.008 1 94.94 292 TYR A C 1
ATOM 2299 O O . TYR A 1 292 ? -16.672 28.875 -9.219 1 94.94 292 TYR A O 1
ATOM 2307 N N . LYS A 1 293 ? -17.156 26.797 -9.688 1 95.62 293 LYS A N 1
ATOM 2308 C CA . LYS A 1 293 ? -17.688 26.547 -8.352 1 95.62 293 LYS A CA 1
ATOM 2309 C C . LYS A 1 293 ? -16.594 26.578 -7.301 1 95.62 293 LYS A C 1
ATOM 2311 O O . LYS A 1 293 ? -16.859 26.734 -6.109 1 95.62 293 LYS A O 1
ATOM 2316 N N . SER A 1 294 ? -15.406 26.391 -7.758 1 96 294 SER A N 1
ATOM 2317 C CA . SER A 1 294 ? -14.289 26.438 -6.824 1 96 294 SER A CA 1
ATOM 2318 C C . SER A 1 294 ? -13.766 27.859 -6.645 1 96 294 SER A C 1
ATOM 2320 O O . SER A 1 294 ? -12.867 28.094 -5.832 1 96 294 SER A O 1
ATOM 2322 N N . GLY A 1 295 ? -14.328 28.797 -7.426 1 94.31 295 GLY A N 1
ATOM 2323 C CA . GLY A 1 295 ? -14.008 30.203 -7.211 1 94.31 295 GLY A CA 1
ATOM 2324 C C . GLY A 1 295 ? -13.031 30.766 -8.234 1 94.31 295 GLY A C 1
ATOM 2325 O O . GLY A 1 295 ? -12.453 31.828 -8.031 1 94.31 295 GLY A O 1
ATOM 2326 N N . TYR A 1 296 ? -12.789 30 -9.281 1 93.69 296 TYR A N 1
ATOM 2327 C CA . TYR A 1 296 ? -11.898 30.484 -10.336 1 93.69 296 TYR A CA 1
ATOM 2328 C C . TYR A 1 296 ? -12.688 30.938 -11.555 1 93.69 296 TYR A C 1
ATOM 2330 O O . TYR A 1 296 ? -13.719 30.344 -11.891 1 93.69 296 TYR A O 1
ATOM 2338 N N . ASN A 1 297 ? -12.117 31.969 -12.172 1 91.19 297 ASN A N 1
ATOM 2339 C CA . ASN A 1 297 ? -12.742 32.469 -13.391 1 91.19 297 ASN A CA 1
ATOM 2340 C C . ASN A 1 297 ? -11.859 32.219 -14.609 1 91.19 297 ASN A C 1
ATOM 2342 O O . ASN A 1 297 ? -12.305 32.375 -15.75 1 91.19 297 ASN A O 1
ATOM 2346 N N . ASP A 1 298 ? -10.664 31.844 -14.438 1 93.56 298 ASP A N 1
ATOM 2347 C CA . ASP A 1 298 ? -9.703 31.562 -15.5 1 93.56 298 ASP A CA 1
ATOM 2348 C C . ASP A 1 298 ? -9.258 30.109 -15.477 1 93.56 298 ASP A C 1
ATOM 2350 O O . ASP A 1 298 ? -8.484 29.703 -14.609 1 93.56 298 ASP A O 1
ATOM 2354 N N . PRO A 1 299 ? -9.68 29.391 -16.5 1 95.62 299 PRO A N 1
ATOM 2355 C CA . PRO A 1 299 ? -9.344 27.969 -16.531 1 95.62 299 PRO A CA 1
ATOM 2356 C C . PRO A 1 299 ? -7.836 27.719 -16.578 1 95.62 299 PRO A C 1
ATOM 2358 O O . PRO A 1 299 ? -7.344 26.766 -15.969 1 95.62 299 PRO A O 1
ATOM 2361 N N . LYS A 1 300 ? -7.184 28.516 -17.297 1 96.62 300 LYS A N 1
ATOM 2362 C CA . LYS A 1 300 ? -5.738 28.344 -17.391 1 96.62 300 LYS A CA 1
ATOM 2363 C C . LYS A 1 300 ? -5.062 28.531 -16.031 1 96.62 300 LYS A C 1
ATOM 2365 O O . LYS A 1 300 ? -4.188 27.766 -15.648 1 96.62 300 LYS A O 1
ATOM 2370 N N . ALA A 1 301 ? -5.457 29.578 -15.367 1 94.88 301 ALA A N 1
ATOM 2371 C CA . ALA A 1 301 ? -4.922 29.844 -14.039 1 94.88 301 ALA A CA 1
ATOM 2372 C C . ALA A 1 301 ? -5.266 28.719 -13.07 1 94.88 301 ALA A C 1
ATOM 2374 O O . ALA A 1 301 ? -4.418 28.281 -12.289 1 94.88 301 ALA A O 1
ATOM 2375 N N . PHE A 1 302 ? -6.453 28.25 -13.195 1 96.5 302 PHE A N 1
ATOM 2376 C CA . PHE A 1 302 ? -6.895 27.156 -12.344 1 96.5 302 PHE A CA 1
ATOM 2377 C C . PHE A 1 302 ? -6.02 25.922 -12.555 1 96.5 302 PHE A C 1
ATOM 2379 O O . PHE A 1 302 ? -5.527 25.328 -11.594 1 96.5 302 PHE A O 1
ATOM 2386 N N . ARG A 1 303 ? -5.875 25.484 -13.719 1 97.38 303 ARG A N 1
ATOM 2387 C CA . ARG A 1 303 ? -5.125 24.281 -14.039 1 97.38 303 ARG A CA 1
ATOM 2388 C C . ARG A 1 303 ? -3.678 24.391 -13.57 1 97.38 303 ARG A C 1
ATOM 2390 O O . ARG A 1 303 ? -3.109 23.422 -13.062 1 97.38 303 ARG A O 1
ATOM 2397 N N . LYS A 1 304 ? -3.127 25.562 -13.758 1 96.81 304 LYS A N 1
ATOM 2398 C CA . LYS A 1 304 ? -1.753 25.797 -13.328 1 96.81 304 LYS A CA 1
ATOM 2399 C C . LYS A 1 304 ? -1.622 25.672 -11.812 1 96.81 304 LYS A C 1
ATOM 2401 O O . LYS A 1 304 ? -0.742 24.953 -11.32 1 96.81 304 LYS A O 1
ATOM 2406 N N . VAL A 1 305 ? -2.508 26.312 -11.086 1 95.75 305 VAL A N 1
ATOM 2407 C CA . VAL A 1 305 ? -2.461 26.297 -9.633 1 95.75 305 VAL A CA 1
ATOM 2408 C C . VAL A 1 305 ? -2.766 24.891 -9.117 1 95.75 305 VAL A C 1
ATOM 2410 O O . VAL A 1 305 ? -2.119 24.422 -8.188 1 95.75 305 VAL A O 1
ATOM 2413 N N . PHE A 1 306 ? -3.73 24.25 -9.742 1 97.69 306 PHE A N 1
ATOM 2414 C CA . PHE A 1 306 ? -4.102 22.891 -9.336 1 97.69 306 PHE A CA 1
ATOM 2415 C C . PHE A 1 306 ? -2.926 21.938 -9.5 1 97.69 306 PHE A C 1
ATOM 2417 O O . PHE A 1 306 ? -2.586 21.203 -8.562 1 97.69 306 PHE A O 1
ATOM 2424 N N . ARG A 1 307 ? -2.336 21.969 -10.562 1 96.88 307 ARG A N 1
ATOM 2425 C CA . ARG A 1 307 ? -1.207 21.094 -10.828 1 96.88 307 ARG A CA 1
ATOM 2426 C C . ARG A 1 307 ? -0.051 21.375 -9.875 1 96.88 307 ARG A C 1
ATOM 2428 O O . ARG A 1 307 ? 0.583 20.453 -9.367 1 96.88 307 ARG A O 1
ATOM 2435 N N . LYS A 1 308 ? 0.195 22.578 -9.695 1 95.25 308 LYS A N 1
ATOM 2436 C CA . LYS A 1 308 ? 1.274 22.984 -8.789 1 95.25 308 LYS A CA 1
ATOM 2437 C C . LYS A 1 308 ? 1.001 22.516 -7.367 1 95.25 308 LYS A C 1
ATOM 2439 O O . LYS A 1 308 ? 1.9 22 -6.691 1 95.25 308 LYS A O 1
ATOM 2444 N N . THR A 1 309 ? -0.211 22.609 -6.949 1 94.62 309 THR A N 1
ATOM 2445 C CA . THR A 1 309 ? -0.595 22.344 -5.57 1 94.62 309 THR A CA 1
ATOM 2446 C C . THR A 1 309 ? -0.821 20.844 -5.359 1 94.62 309 THR A C 1
ATOM 2448 O O . THR A 1 309 ? -0.395 20.281 -4.348 1 94.62 309 THR A O 1
ATOM 2451 N N . VAL A 1 310 ? -1.431 20.219 -6.336 1 96.31 310 VAL A N 1
ATOM 2452 C CA . VAL A 1 310 ? -1.898 18.844 -6.172 1 96.31 310 VAL A CA 1
ATOM 2453 C C . VAL A 1 310 ? -0.89 17.875 -6.785 1 96.31 310 VAL A C 1
ATOM 2455 O O . VAL A 1 310 ? -0.817 16.719 -6.391 1 96.31 310 VAL A O 1
ATOM 2458 N N . GLY A 1 311 ? -0.154 18.328 -7.734 1 95.31 311 GLY A N 1
ATOM 2459 C CA . GLY A 1 311 ? 0.878 17.5 -8.336 1 95.31 311 GLY A CA 1
ATOM 2460 C C . GLY A 1 311 ? 0.392 16.734 -9.555 1 95.31 311 GLY A C 1
ATOM 2461 O O . GLY A 1 311 ? 1.121 15.906 -10.102 1 95.31 311 GLY A O 1
ATOM 2462 N N . MET A 1 312 ? -0.81 16.969 -9.961 1 95.94 312 MET A N 1
ATOM 2463 C CA . MET A 1 312 ? -1.385 16.344 -11.141 1 95.94 312 MET A CA 1
ATOM 2464 C C . MET A 1 312 ? -2.535 17.172 -11.703 1 95.94 312 MET A C 1
ATOM 2466 O O . MET A 1 312 ? -2.951 18.156 -11.086 1 95.94 312 MET A O 1
ATOM 2470 N N . THR A 1 313 ? -3.035 16.844 -12.867 1 97.19 313 THR A N 1
ATOM 2471 C CA . THR A 1 313 ? -4.145 17.562 -13.477 1 97.19 313 THR A CA 1
ATOM 2472 C C . THR A 1 313 ? -5.461 17.234 -12.773 1 97.19 313 THR A C 1
ATOM 2474 O O . THR A 1 313 ? -5.574 16.188 -12.125 1 97.19 313 THR A O 1
ATOM 2477 N N . PRO A 1 314 ? -6.445 18.109 -12.891 1 97.38 314 PRO A N 1
ATOM 2478 C CA . PRO A 1 314 ? -7.754 17.812 -12.312 1 97.38 314 PRO A CA 1
ATOM 2479 C C . PRO A 1 314 ? -8.359 16.516 -12.844 1 97.38 314 PRO A C 1
ATOM 2481 O O . PRO A 1 314 ? -8.953 15.75 -12.086 1 97.38 314 PRO A O 1
ATOM 2484 N N . SER A 1 315 ? -8.164 16.266 -14.086 1 96.62 315 SER A N 1
ATOM 2485 C CA . SER A 1 315 ? -8.711 15.047 -14.68 1 96.62 315 SER A CA 1
ATOM 2486 C C . SER A 1 315 ? -8.055 13.805 -14.094 1 96.62 315 SER A C 1
ATOM 2488 O O . SER A 1 315 ? -8.734 12.828 -13.773 1 96.62 315 SER A O 1
ATOM 2490 N N . GLU A 1 316 ? -6.758 13.805 -13.977 1 95.5 316 GLU A N 1
ATOM 2491 C CA . GLU A 1 316 ? -6.031 12.703 -13.352 1 95.5 316 GLU A CA 1
ATOM 2492 C C . GLU A 1 316 ? -6.512 12.477 -11.922 1 95.5 316 GLU A C 1
ATOM 2494 O O . GLU A 1 316 ? -6.664 11.328 -11.492 1 95.5 316 GLU A O 1
ATOM 2499 N N . TYR A 1 317 ? -6.746 13.609 -11.258 1 97.25 317 TYR A N 1
ATOM 2500 C CA . TYR A 1 317 ? -7.195 13.539 -9.875 1 97.25 317 TYR A CA 1
ATOM 2501 C C . TYR A 1 317 ? -8.562 12.867 -9.789 1 97.25 317 TYR A C 1
ATOM 2503 O O . TYR A 1 317 ? -8.789 12.008 -8.93 1 97.25 317 TYR A O 1
ATOM 2511 N N . ARG A 1 318 ? -9.484 13.242 -10.633 1 95.88 318 ARG A N 1
ATOM 2512 C CA . ARG A 1 318 ? -10.805 12.633 -10.664 1 95.88 318 ARG A CA 1
ATOM 2513 C C . ARG A 1 318 ? -10.719 11.133 -10.938 1 95.88 318 ARG A C 1
ATOM 2515 O O . ARG A 1 318 ? -11.398 10.336 -10.297 1 95.88 318 ARG A O 1
ATOM 2522 N N . ASP A 1 319 ? -9.875 10.781 -11.852 1 93.19 319 ASP A N 1
ATOM 2523 C CA . ASP A 1 319 ? -9.703 9.375 -12.18 1 93.19 319 ASP A CA 1
ATOM 2524 C C . ASP A 1 319 ? -9.258 8.57 -10.961 1 93.19 319 ASP A C 1
ATOM 2526 O O . ASP A 1 319 ? -9.664 7.422 -10.781 1 93.19 319 ASP A O 1
ATOM 2530 N N . LYS A 1 320 ? -8.5 9.148 -10.164 1 94 320 LYS A N 1
ATOM 2531 C CA . LYS A 1 320 ? -7.891 8.469 -9.023 1 94 320 LYS A CA 1
ATOM 2532 C C . LYS A 1 320 ? -8.867 8.359 -7.859 1 94 320 LYS A C 1
ATOM 2534 O O . LYS A 1 320 ? -8.836 7.391 -7.098 1 94 320 LYS A O 1
ATOM 2539 N N . PHE A 1 321 ? -9.773 9.359 -7.715 1 94.88 321 PHE A N 1
ATOM 2540 C CA . PHE A 1 321 ? -10.453 9.422 -6.426 1 94.88 321 PHE A CA 1
ATOM 2541 C C . PHE A 1 321 ? -11.961 9.422 -6.605 1 94.88 321 PHE A C 1
ATOM 2543 O O . PHE A 1 321 ? -12.711 9.344 -5.629 1 94.88 321 PHE A O 1
ATOM 2550 N N . TYR A 1 322 ? -12.398 9.5 -7.852 1 91.44 322 TYR A N 1
ATOM 2551 C CA . TYR A 1 322 ? -13.836 9.438 -8.07 1 91.44 322 TYR A CA 1
ATOM 2552 C C . TYR A 1 322 ? -14.344 8.008 -7.996 1 91.44 322 TYR A C 1
ATOM 2554 O O . TYR A 1 322 ? -13.836 7.125 -8.695 1 91.44 322 TYR A O 1
ATOM 2562 N N . LEU A 1 323 ? -15.266 7.672 -7.117 1 84.75 323 LEU A N 1
ATOM 2563 C CA . LEU A 1 323 ? -15.75 6.312 -6.898 1 84.75 323 LEU A CA 1
ATOM 2564 C C . LEU A 1 323 ? -17.125 6.109 -7.539 1 84.75 323 LEU A C 1
ATOM 2566 O O . LEU A 1 323 ? -17.641 4.996 -7.547 1 84.75 323 LEU A O 1
ATOM 2570 N N . GLY A 1 324 ? -17.547 6.965 -8.352 1 75.5 324 GLY A N 1
ATOM 2571 C CA . GLY A 1 324 ? -18.859 6.805 -8.953 1 75.5 324 GLY A CA 1
ATOM 2572 C C . GLY A 1 324 ? -19.984 6.715 -7.934 1 75.5 324 GLY A C 1
ATOM 2573 O O . GLY A 1 324 ? -19.734 6.625 -6.734 1 75.5 324 GLY A O 1
ATOM 2574 N N . THR A 1 325 ? -21.281 7.188 -8.281 1 55.66 325 THR A N 1
ATOM 2575 C CA . THR A 1 325 ? -22.453 7.059 -7.43 1 55.66 325 THR A CA 1
ATOM 2576 C C . THR A 1 325 ? -22.984 5.625 -7.449 1 55.66 325 THR A C 1
ATOM 2578 O O . THR A 1 325 ? -23.094 5.016 -8.516 1 55.66 325 THR A O 1
ATOM 2581 N N . ARG A 1 326 ? -22.641 4.793 -6.547 1 46.5 326 ARG A N 1
ATOM 2582 C CA . ARG A 1 326 ? -23.375 3.525 -6.57 1 46.5 326 ARG A CA 1
ATOM 2583 C C . ARG A 1 326 ? -24.859 3.748 -6.816 1 46.5 326 ARG A C 1
ATOM 2585 O O . ARG A 1 326 ? -25.5 4.551 -6.129 1 46.5 326 ARG A O 1
ATOM 2592 N N . ALA A 1 327 ? -25.422 3.373 -7.992 1 31.33 327 ALA A N 1
ATOM 2593 C CA . ALA A 1 327 ? -26.859 3.281 -8.227 1 31.33 327 ALA A CA 1
ATOM 2594 C C . ALA A 1 327 ? -27.531 2.436 -7.152 1 31.33 327 ALA A C 1
ATOM 2596 O O . ALA A 1 327 ? -26.938 1.498 -6.621 1 31.33 327 ALA A O 1
ATOM 2597 N N . MET B 1 1 ? -24.062 0.527 14.469 1 94.75 1 MET B N 1
ATOM 2598 C CA . MET B 1 1 ? -22.688 0.064 14.602 1 94.75 1 MET B CA 1
ATOM 2599 C C . MET B 1 1 ? -22.516 -1.329 14 1 94.75 1 MET B C 1
ATOM 2601 O O . MET B 1 1 ? -23.297 -2.234 14.305 1 94.75 1 MET B O 1
ATOM 2605 N N . ILE B 1 2 ? -21.672 -1.518 13.102 1 98 2 ILE B N 1
ATOM 2606 C CA . ILE B 1 2 ? -21.422 -2.777 12.414 1 98 2 ILE B CA 1
ATOM 2607 C C . ILE B 1 2 ? -20.5 -3.652 13.258 1 98 2 ILE B C 1
ATOM 2609 O O . ILE B 1 2 ? -19.422 -3.209 13.68 1 98 2 ILE B O 1
ATOM 2613 N N . LYS B 1 3 ? -20.938 -4.855 13.562 1 98.25 3 LYS B N 1
ATOM 2614 C CA . LYS B 1 3 ? -20.062 -5.812 14.227 1 98.25 3 LYS B CA 1
ATOM 2615 C C . LYS B 1 3 ? -19.062 -6.422 13.242 1 98.25 3 LYS B C 1
ATOM 2617 O O . LYS B 1 3 ? -19.438 -7.199 12.367 1 98.25 3 LYS B O 1
ATOM 2622 N N . LEU B 1 4 ? -17.812 -6.035 13.422 1 98.44 4 LEU B N 1
ATOM 2623 C CA . LEU B 1 4 ? -16.734 -6.441 12.523 1 98.44 4 LEU B CA 1
ATOM 2624 C C . LEU B 1 4 ? -15.828 -7.465 13.188 1 98.44 4 LEU B C 1
ATOM 2626 O O . LEU B 1 4 ? -15.156 -7.152 14.172 1 98.44 4 LEU B O 1
ATOM 2630 N N . GLY B 1 5 ? -15.867 -8.695 12.648 1 97.38 5 GLY B N 1
ATOM 2631 C CA . GLY B 1 5 ? -14.977 -9.727 13.133 1 97.38 5 GLY B CA 1
ATOM 2632 C C . GLY B 1 5 ? -13.734 -9.906 12.273 1 97.38 5 GLY B C 1
ATOM 2633 O O . GLY B 1 5 ? -13.844 -10.023 11.047 1 97.38 5 GLY B O 1
ATOM 2634 N N . LEU B 1 6 ? -12.57 -9.844 12.875 1 96.62 6 LEU B N 1
ATOM 2635 C CA . LEU B 1 6 ? -11.312 -10.195 12.227 1 96.62 6 LEU B CA 1
ATOM 2636 C C . LEU B 1 6 ? -10.836 -11.57 12.664 1 96.62 6 LEU B C 1
ATOM 2638 O O . LEU B 1 6 ? -10.57 -11.797 13.852 1 96.62 6 LEU B O 1
ATOM 2642 N N . LEU B 1 7 ? -10.719 -12.461 11.719 1 94.88 7 LEU B N 1
ATOM 2643 C CA . LEU B 1 7 ? -10.297 -13.82 12.023 1 94.88 7 LEU B CA 1
ATOM 2644 C C . LEU B 1 7 ? -8.773 -13.922 12.047 1 94.88 7 LEU B C 1
ATOM 2646 O O . LEU B 1 7 ? -8.109 -13.672 11.039 1 94.88 7 LEU B O 1
ATOM 2650 N N . LEU B 1 8 ? -8.219 -14.297 13.156 1 91.31 8 LEU B N 1
ATOM 2651 C CA . LEU B 1 8 ? -6.785 -14.578 13.25 1 91.31 8 LEU B CA 1
ATOM 2652 C C . LEU B 1 8 ? -6.496 -16.031 12.898 1 91.31 8 LEU B C 1
ATOM 2654 O O . LEU B 1 8 ? -6.617 -16.922 13.75 1 91.31 8 LEU B O 1
ATOM 2658 N N . THR B 1 9 ? -6.117 -16.188 11.68 1 88.06 9 THR B N 1
ATOM 2659 C CA . THR B 1 9 ? -5.789 -17.531 11.211 1 88.06 9 THR B CA 1
ATOM 2660 C C . THR B 1 9 ? -4.461 -18 11.797 1 88.06 9 THR B C 1
ATOM 2662 O O . THR B 1 9 ? -3.664 -17.188 12.273 1 88.06 9 THR B O 1
ATOM 2665 N N . ASN B 1 10 ? -4.316 -19.312 11.703 1 84.88 10 ASN B N 1
ATOM 2666 C CA . ASN B 1 10 ? -2.979 -19.828 11.969 1 84.88 10 ASN B CA 1
ATOM 2667 C C . ASN B 1 10 ? -1.972 -19.344 10.938 1 84.88 10 ASN B C 1
ATOM 2669 O O . ASN B 1 10 ? -2.232 -19.406 9.734 1 84.88 10 ASN B O 1
ATOM 2673 N N . GLN B 1 11 ? -0.954 -18.719 11.336 1 82.81 11 GLN B N 1
ATOM 2674 C CA . GLN B 1 11 ? 0.135 -18.219 10.5 1 82.81 11 GLN B CA 1
ATOM 2675 C C . GLN B 1 11 ? -0.313 -17.016 9.68 1 82.81 11 GLN B C 1
ATOM 2677 O O . GLN B 1 11 ? 0.029 -16.891 8.5 1 82.81 11 GLN B O 1
ATOM 2682 N N . TYR B 1 12 ? -1.216 -16.266 10.281 1 87.81 12 TYR B N 1
ATOM 2683 C CA . TYR B 1 12 ? -1.591 -15.039 9.594 1 87.81 12 TYR B CA 1
ATOM 2684 C C . TYR B 1 12 ? -0.364 -14.18 9.305 1 87.81 12 TYR B C 1
ATOM 2686 O O . TYR B 1 12 ? 0.631 -14.242 10.031 1 87.81 12 TYR B O 1
ATOM 2694 N N . ARG B 1 13 ? -0.467 -13.453 8.219 1 90.12 13 ARG B N 1
ATOM 2695 C CA . ARG B 1 13 ? 0.566 -12.461 7.938 1 90.12 13 ARG B CA 1
ATOM 2696 C C . ARG B 1 13 ? 0.343 -11.195 8.766 1 90.12 13 ARG B C 1
ATOM 2698 O O . ARG B 1 13 ? -0.731 -10.594 8.703 1 90.12 13 ARG B O 1
ATOM 2705 N N . LEU B 1 14 ? 1.308 -10.805 9.469 1 89.88 14 LEU B N 1
ATOM 2706 C CA . LEU B 1 14 ? 1.209 -9.664 10.375 1 89.88 14 LEU B CA 1
ATOM 2707 C C . LEU B 1 14 ? 0.809 -8.406 9.617 1 89.88 14 LEU B C 1
ATOM 2709 O O . LEU B 1 14 ? -0.018 -7.621 10.094 1 89.88 14 LEU B O 1
ATOM 2713 N N . LEU B 1 15 ? 1.372 -8.18 8.469 1 93.69 15 LEU B N 1
ATOM 2714 C CA . LEU B 1 15 ? 1.065 -7.004 7.66 1 93.69 15 LEU B CA 1
ATOM 2715 C C . LEU B 1 15 ? -0.424 -6.938 7.34 1 93.69 15 LEU B C 1
ATOM 2717 O O . LEU B 1 15 ? -1.028 -5.867 7.398 1 93.69 15 LEU B O 1
ATOM 2721 N N . SER B 1 16 ? -1.008 -8.039 7.043 1 95.31 16 SER B N 1
ATOM 2722 C CA . SER B 1 16 ? -2.422 -8.102 6.688 1 95.31 16 SER B CA 1
ATOM 2723 C C . SER B 1 16 ? -3.305 -7.707 7.867 1 95.31 16 SER B C 1
ATOM 2725 O O . SER B 1 16 ? -4.191 -6.859 7.734 1 95.31 16 SER B O 1
ATOM 2727 N N . VAL B 1 17 ? -3.023 -8.25 9.023 1 93.12 17 VAL B N 1
ATOM 2728 C CA . VAL B 1 17 ? -3.797 -7.965 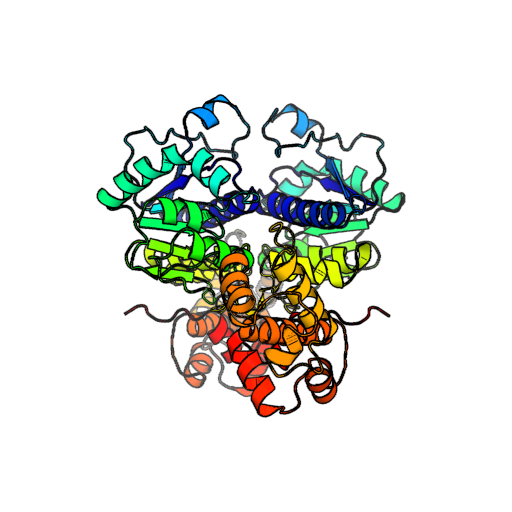10.227 1 93.12 17 VAL B CA 1
ATOM 2729 C C . VAL B 1 17 ? -3.6 -6.504 10.633 1 93.12 17 VAL B C 1
ATOM 2731 O O . VAL B 1 17 ? -4.566 -5.801 10.938 1 93.12 17 VAL B O 1
ATOM 2734 N N . ALA B 1 18 ? -2.377 -6.062 10.578 1 93.25 18 ALA B N 1
ATOM 2735 C CA . ALA B 1 18 ? -2.049 -4.695 10.969 1 93.25 18 ALA B CA 1
ATOM 2736 C C . ALA B 1 18 ? -2.746 -3.682 10.07 1 93.25 18 ALA B C 1
ATOM 2738 O O . ALA B 1 18 ? -3.268 -2.672 10.547 1 93.25 18 ALA B O 1
ATOM 2739 N N . ALA B 1 19 ? -2.742 -3.938 8.766 1 96.5 19 ALA B N 1
ATOM 2740 C CA . ALA B 1 19 ? -3.396 -3.043 7.812 1 96.5 19 ALA B CA 1
ATOM 2741 C C . ALA B 1 19 ? -4.895 -2.955 8.078 1 96.5 19 ALA B C 1
ATOM 2743 O O . ALA B 1 19 ? -5.465 -1.861 8.109 1 96.5 19 ALA B O 1
ATOM 2744 N N . ILE B 1 20 ? -5.512 -4.082 8.32 1 97.38 20 ILE B N 1
ATOM 2745 C CA . ILE B 1 20 ? -6.949 -4.141 8.555 1 97.38 20 ILE B CA 1
ATOM 2746 C C . ILE B 1 20 ? -7.297 -3.363 9.828 1 97.38 20 ILE B C 1
ATOM 2748 O O . ILE B 1 20 ? -8.164 -2.492 9.812 1 97.38 20 ILE B O 1
ATOM 2752 N N . LEU B 1 21 ? -6.582 -3.627 10.867 1 95.5 21 LEU B N 1
ATOM 2753 C CA . LEU B 1 21 ? -6.855 -2.961 12.133 1 95.5 21 LEU B CA 1
ATOM 2754 C C . LEU B 1 21 ? -6.648 -1.454 12.016 1 95.5 21 LEU B C 1
ATOM 2756 O O . LEU B 1 21 ? -7.488 -0.67 12.453 1 95.5 21 LEU B O 1
ATOM 2760 N N . ASP B 1 22 ? -5.562 -1.067 11.398 1 95.56 22 ASP B N 1
ATOM 2761 C CA . ASP B 1 22 ? -5.238 0.353 11.305 1 95.56 22 ASP B CA 1
ATOM 2762 C C . ASP B 1 22 ? -6.312 1.11 10.531 1 95.56 22 ASP B C 1
ATOM 2764 O O . ASP B 1 22 ? -6.742 2.189 10.945 1 95.56 22 ASP B O 1
ATOM 2768 N N . VAL B 1 23 ? -6.75 0.545 9.438 1 98.12 23 VAL B N 1
ATOM 2769 C CA . VAL B 1 23 ? -7.73 1.206 8.586 1 98.12 23 VAL B CA 1
ATOM 2770 C C . VAL B 1 23 ? -9.055 1.347 9.336 1 98.12 23 VAL B C 1
ATOM 2772 O O . VAL B 1 23 ? -9.594 2.449 9.445 1 98.12 23 VAL B O 1
ATOM 2775 N N . PHE B 1 24 ? -9.57 0.328 9.922 1 98.38 24 PHE B N 1
ATOM 2776 C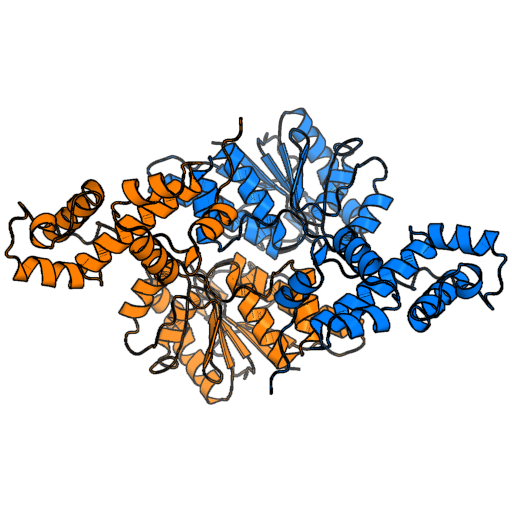 CA . PHE B 1 24 ? -10.898 0.37 10.516 1 98.38 24 PHE B CA 1
ATOM 2777 C C . PHE B 1 24 ? -10.883 1.122 11.844 1 98.38 24 PHE B C 1
ATOM 2779 O O . PHE B 1 24 ? -11.859 1.788 12.195 1 98.38 24 PHE B O 1
ATOM 2786 N N . GLU B 1 25 ? -9.758 1.061 12.539 1 96.38 25 GLU B N 1
ATOM 2787 C CA . GLU B 1 25 ? -9.625 1.89 13.734 1 96.38 25 GLU B CA 1
ATOM 2788 C C . GLU B 1 25 ? -9.594 3.373 13.375 1 96.38 25 GLU B C 1
ATOM 2790 O O . GLU B 1 25 ? -10.133 4.203 14.109 1 96.38 25 GLU B O 1
ATOM 2795 N N . THR B 1 26 ? -8.906 3.668 12.305 1 96.5 26 THR B N 1
ATOM 2796 C CA . THR B 1 26 ? -8.844 5.055 11.852 1 96.5 26 THR B CA 1
ATOM 2797 C C . THR B 1 26 ? -10.234 5.562 11.477 1 96.5 26 THR B C 1
ATOM 2799 O O . THR B 1 26 ? -10.586 6.699 11.789 1 96.5 26 THR B O 1
ATOM 2802 N N . VAL B 1 27 ? -11.047 4.742 10.828 1 98.25 27 VAL B N 1
ATOM 2803 C CA . VAL B 1 27 ? -12.422 5.105 10.508 1 98.25 27 VAL B CA 1
ATOM 2804 C C . VAL B 1 27 ? -13.188 5.43 11.789 1 98.25 27 VAL B C 1
ATOM 2806 O O . VAL B 1 27 ? -13.883 6.445 11.867 1 98.25 27 VAL B O 1
ATOM 2809 N N . ASN B 1 28 ? -13.062 4.543 12.805 1 98.06 28 ASN B N 1
ATOM 2810 C CA . ASN B 1 28 ? -13.719 4.789 14.078 1 98.06 28 ASN B CA 1
ATOM 2811 C C . ASN B 1 28 ? -13.289 6.121 14.688 1 98.06 28 ASN B C 1
ATOM 2813 O O . ASN B 1 28 ? -14.109 6.871 15.203 1 98.06 28 ASN B O 1
ATOM 2817 N N . LYS B 1 29 ? -12.039 6.422 14.57 1 95.44 29 LYS B N 1
ATOM 2818 C CA . LYS B 1 29 ? -11.516 7.68 15.102 1 95.44 29 LYS B CA 1
ATOM 2819 C C . LYS B 1 29 ? -12.133 8.875 14.383 1 95.44 29 LYS B C 1
ATOM 2821 O O . LYS B 1 29 ? -12.484 9.875 15.016 1 95.44 29 LYS B O 1
ATOM 2826 N N . LEU B 1 30 ? -12.242 8.781 13.102 1 95.06 30 LEU B N 1
ATOM 2827 C CA . LEU B 1 30 ? -12.828 9.852 12.312 1 95.06 30 LEU B CA 1
ATOM 2828 C C . LEU B 1 30 ? -14.281 10.102 12.734 1 95.06 30 LEU B C 1
ATOM 2830 O O . LEU B 1 30 ? -14.695 11.25 12.883 1 95.06 30 LEU B O 1
ATOM 2834 N N . TYR B 1 31 ? -15.016 9.031 12.961 1 97.12 31 TYR B N 1
ATOM 2835 C CA . TYR B 1 31 ? -16.406 9.164 13.406 1 97.12 31 TYR B CA 1
ATOM 2836 C C . TYR B 1 31 ? -16.469 9.812 14.781 1 97.12 31 TYR B C 1
ATOM 2838 O O . TYR B 1 31 ? -17.25 10.75 14.992 1 97.12 31 TYR B O 1
ATOM 2846 N N . LEU B 1 32 ? -15.625 9.406 15.648 1 95.5 32 LEU B N 1
ATOM 2847 C CA . LEU B 1 32 ? -15.625 9.938 17.016 1 95.5 32 LEU B CA 1
ATOM 2848 C C . LEU B 1 32 ? -15.25 11.414 17.016 1 95.5 32 LEU B C 1
ATOM 2850 O O . LEU B 1 32 ? -15.844 12.203 17.766 1 95.5 32 LEU B O 1
ATOM 2854 N N . GLN B 1 33 ? -14.328 11.766 16.219 1 90.88 33 GLN B N 1
ATOM 2855 C CA . GLN B 1 33 ? -13.891 13.156 16.109 1 90.88 33 GLN B CA 1
ATOM 2856 C C . GLN B 1 33 ? -15.016 14.047 15.594 1 90.88 33 GLN B C 1
ATOM 2858 O O . GLN B 1 33 ? -15.102 15.219 15.953 1 90.88 33 GLN B O 1
ATOM 2863 N N . ASP B 1 34 ? -15.859 13.453 14.828 1 91.88 34 ASP B N 1
ATOM 2864 C CA . ASP B 1 34 ? -16.984 14.203 14.273 1 91.88 34 ASP B CA 1
ATOM 2865 C C . ASP B 1 34 ? -18.203 14.133 15.188 1 91.88 34 ASP B C 1
ATOM 2867 O O . ASP B 1 34 ? -19.281 14.594 14.82 1 91.88 34 ASP B O 1
ATOM 2871 N N . GLY B 1 35 ? -18.078 13.555 16.297 1 94.38 35 GLY B N 1
ATOM 2872 C CA . GLY B 1 35 ? -19.141 13.508 17.281 1 94.38 35 GLY B CA 1
ATOM 2873 C C . GLY B 1 35 ? -20.109 12.367 17.047 1 94.38 35 GLY B C 1
ATOM 2874 O O . GLY B 1 35 ? -21.219 12.359 17.594 1 94.38 35 GLY B O 1
ATOM 2875 N N . HIS B 1 36 ? -19.719 11.453 16.219 1 96.5 36 HIS B N 1
ATOM 2876 C CA . HIS B 1 36 ? -20.547 10.281 15.938 1 96.5 36 HIS B CA 1
ATOM 2877 C C . HIS B 1 36 ? -20.016 9.055 16.656 1 96.5 36 HIS B C 1
ATOM 2879 O O . HIS B 1 36 ? -18.844 9.008 17.047 1 96.5 36 HIS B O 1
ATOM 2885 N N . PRO B 1 37 ? -20.938 8.148 16.938 1 97.06 37 PRO B N 1
ATOM 2886 C CA . PRO B 1 37 ? -20.422 6.875 17.469 1 97.06 37 PRO B CA 1
ATOM 2887 C C . PRO B 1 37 ? -19.547 6.141 16.453 1 97.06 37 PRO B C 1
ATOM 2889 O O . PRO B 1 37 ? -19.641 6.371 15.25 1 97.06 37 PRO B O 1
ATOM 2892 N N . ALA B 1 38 ? -18.719 5.289 17.062 1 97.56 38 ALA B N 1
ATOM 2893 C CA . ALA B 1 38 ? -17.859 4.473 16.188 1 97.56 38 ALA B CA 1
ATOM 2894 C C . ALA B 1 38 ? -18.703 3.701 15.172 1 97.56 38 ALA B C 1
ATOM 2896 O O . ALA B 1 38 ? -19.781 3.199 15.492 1 97.56 38 ALA B O 1
ATOM 2897 N N . ALA B 1 39 ? -18.172 3.588 13.969 1 98.31 39 ALA B N 1
ATOM 2898 C CA . ALA B 1 39 ? -18.875 2.889 12.898 1 98.31 39 ALA B CA 1
ATOM 2899 C C . ALA B 1 39 ? -18.797 1.376 13.086 1 98.31 39 ALA B C 1
ATOM 2901 O O . ALA B 1 39 ? -19.734 0.65 12.719 1 98.31 39 ALA B O 1
ATOM 2902 N N . PHE B 1 40 ? -17.688 0.92 13.734 1 98.5 40 PHE B N 1
ATOM 2903 C CA . PHE B 1 40 ? -17.438 -0.514 13.812 1 98.5 40 PHE B CA 1
ATOM 2904 C C . PHE B 1 40 ? -17.125 -0.935 15.242 1 98.5 40 PHE B C 1
ATOM 2906 O O . PHE B 1 40 ? -16.422 -0.232 15.961 1 9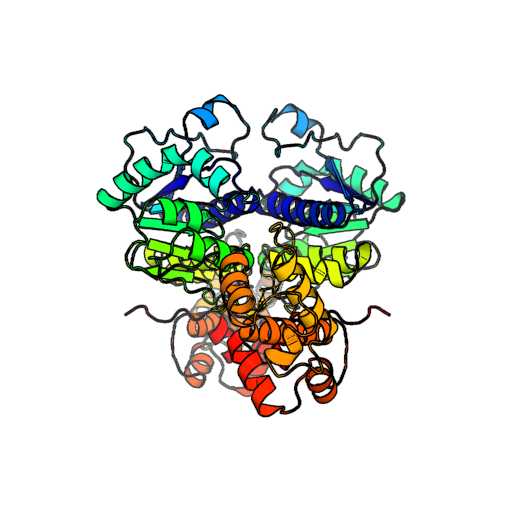8.5 40 PHE B O 1
ATOM 2913 N N . GLN B 1 41 ? -17.734 -2.014 15.648 1 97.69 41 GLN B N 1
ATOM 2914 C CA . GLN B 1 41 ? -17.234 -2.791 16.781 1 97.69 41 GLN B CA 1
ATOM 2915 C C . GLN B 1 41 ? -16.297 -3.898 16.312 1 97.69 41 GLN B C 1
ATOM 2917 O O . GLN B 1 41 ? -16.75 -4.898 15.75 1 97.69 41 GLN B O 1
ATOM 2922 N N . ILE B 1 42 ? -15.016 -3.715 16.641 1 96.94 42 ILE B N 1
ATOM 2923 C CA . ILE B 1 42 ? -14.008 -4.621 16.094 1 96.94 42 ILE B CA 1
ATOM 2924 C C . ILE B 1 42 ? -13.672 -5.699 17.125 1 96.94 42 ILE B C 1
ATOM 2926 O O . ILE B 1 42 ? -13.25 -5.391 18.234 1 96.94 42 ILE B O 1
ATOM 2930 N N . ASP B 1 43 ? -13.875 -6.938 16.734 1 94.38 43 ASP B N 1
ATOM 2931 C CA . ASP B 1 43 ? -13.516 -8.078 17.562 1 94.38 43 ASP B CA 1
ATOM 2932 C C . ASP B 1 43 ? -12.617 -9.055 16.797 1 94.38 43 ASP B C 1
ATOM 2934 O O . ASP B 1 43 ? -12.82 -9.289 15.602 1 94.38 43 ASP B O 1
ATOM 2938 N N . LEU B 1 44 ? -11.617 -9.555 17.516 1 93.19 44 LEU B N 1
ATOM 2939 C CA . LEU B 1 44 ? -10.742 -10.578 16.938 1 93.19 44 LEU B CA 1
ATOM 2940 C C . LEU B 1 44 ? -11.219 -11.977 17.328 1 93.19 44 LEU B C 1
ATOM 2942 O O . LEU B 1 44 ? -11.633 -12.195 18.469 1 93.19 44 LEU B O 1
ATOM 2946 N N . PHE B 1 45 ? -11.203 -12.844 16.344 1 93 45 PHE B N 1
ATOM 2947 C CA . PHE B 1 45 ? -11.602 -14.227 16.594 1 93 45 PHE B CA 1
ATOM 2948 C C . PHE B 1 45 ? -10.469 -15.188 16.25 1 93 45 PHE B C 1
ATOM 2950 O O . PHE B 1 45 ? -9.727 -14.953 15.289 1 93 45 PHE B O 1
ATOM 2957 N N . CYS B 1 46 ? -10.258 -16.203 17 1 89.38 46 CYS B N 1
ATOM 2958 C CA . CYS B 1 46 ? -9.273 -17.25 16.703 1 89.38 46 CYS B CA 1
ATOM 2959 C C . CYS B 1 46 ? -9.75 -18.609 17.188 1 89.38 46 CYS B C 1
ATOM 2961 O O . CYS B 1 46 ? -10.711 -18.703 17.953 1 89.38 46 CYS B O 1
ATOM 2963 N N . SER B 1 47 ? -9.125 -19.609 16.578 1 83.56 47 SER B N 1
ATOM 2964 C CA . SER B 1 47 ? -9.43 -20.953 17.062 1 83.56 47 SER B CA 1
ATOM 2965 C C . SER B 1 47 ? -8.938 -21.141 18.5 1 83.56 47 SER B C 1
ATOM 2967 O O . SER B 1 47 ? -8.031 -20.453 18.953 1 83.56 47 SER B O 1
ATOM 2969 N N . ASP B 1 48 ? -9.531 -21.984 19.203 1 69.38 48 ASP B N 1
ATOM 2970 C CA . ASP B 1 48 ? -9.211 -22.234 20.609 1 69.38 48 ASP B CA 1
ATOM 2971 C C . ASP B 1 48 ? -7.758 -22.672 20.766 1 69.38 48 ASP B C 1
ATOM 2973 O O . ASP B 1 48 ? -7.094 -22.297 21.734 1 69.38 48 ASP B O 1
ATOM 2977 N N . ASN B 1 49 ? -7.301 -23.344 19.891 1 64.69 49 ASN B N 1
ATOM 2978 C CA . ASN B 1 49 ? -5.914 -23.781 19.938 1 64.69 49 ASN B CA 1
ATOM 2979 C C . ASN B 1 49 ? -4.945 -22.609 19.859 1 64.69 49 ASN B C 1
ATOM 2981 O O . ASN B 1 49 ? -3.924 -22.594 20.547 1 64.69 49 ASN B O 1
ATOM 2985 N N . HIS B 1 50 ? -5.273 -21.688 19.172 1 63.19 50 HIS B N 1
ATOM 2986 C CA . HIS B 1 50 ? -4.449 -20.5 19 1 63.19 50 HIS B CA 1
ATOM 2987 C C . HIS B 1 50 ? -4.469 -19.625 20.266 1 63.19 50 HIS B C 1
ATOM 2989 O O . HIS B 1 50 ? -3.443 -19.062 20.656 1 63.19 50 HIS B O 1
ATOM 2995 N N . LEU B 1 51 ? -5.609 -19.453 20.812 1 58.5 51 LEU B N 1
ATOM 2996 C CA . LEU B 1 51 ? -5.777 -18.672 22.031 1 58.5 51 LEU B CA 1
ATOM 2997 C C . LEU B 1 51 ? -4.887 -19.203 23.141 1 58.5 51 LEU B C 1
ATOM 2999 O O . LEU B 1 51 ? -4.32 -18.422 23.922 1 58.5 51 LEU B O 1
ATOM 3003 N N . LEU B 1 52 ? -4.754 -20.453 23.188 1 52.22 52 LEU B N 1
ATOM 3004 C CA . LEU B 1 52 ? -4.016 -21.125 24.25 1 52.22 52 LEU B CA 1
ATOM 3005 C C . LEU B 1 52 ? -2.514 -21.016 24.016 1 52.22 52 LEU B C 1
ATOM 3007 O O . LEU B 1 52 ? -1.736 -20.938 24.969 1 52.22 52 LEU B O 1
ATOM 3011 N N . SER B 1 53 ? -2.088 -21.062 22.891 1 53.31 53 SER B N 1
ATOM 3012 C CA . SER B 1 53 ? -0.675 -21.281 22.594 1 53.31 53 SER B CA 1
ATOM 3013 C C . SER B 1 53 ? 0.089 -19.953 22.578 1 53.31 53 SER B C 1
ATOM 3015 O O . SER B 1 53 ? 1.307 -19.938 22.781 1 53.31 53 SER B O 1
ATOM 3017 N N . LYS B 1 54 ? -0.447 -18.969 22.406 1 53.78 54 LYS B N 1
ATOM 3018 C CA . LYS B 1 54 ? 0.291 -17.703 22.312 1 53.78 54 LYS B CA 1
ATOM 3019 C C . LYS B 1 54 ? -0.365 -16.609 23.156 1 53.78 54 LYS B C 1
ATOM 3021 O O . LYS B 1 54 ? -0.921 -15.656 22.625 1 53.78 54 LYS B O 1
ATOM 3026 N N . PRO B 1 55 ? -0.243 -16.797 24.531 1 41.91 55 PRO B N 1
ATOM 3027 C CA . PRO B 1 55 ? -0.801 -15.797 25.438 1 41.91 55 PRO B CA 1
ATOM 3028 C C . PRO B 1 55 ? -0.064 -14.461 25.391 1 41.91 55 PRO B C 1
ATOM 3030 O O . PRO B 1 55 ? 1.158 -14.43 25.219 1 41.91 55 PRO B O 1
ATOM 3033 N N . GLY B 1 56 ? -0.795 -13.297 24.953 1 45.25 56 GLY B N 1
ATOM 3034 C CA . GLY B 1 56 ? -0.215 -11.969 25.078 1 45.25 56 GLY B CA 1
ATOM 3035 C C . GLY B 1 56 ? 0.167 -11.352 23.75 1 45.25 56 GLY B C 1
ATOM 3036 O O . GLY B 1 56 ? 0.622 -10.211 23.688 1 45.25 56 GLY B O 1
ATOM 3037 N N . THR B 1 57 ? 0.539 -12.211 22.953 1 49.91 57 THR B N 1
ATOM 3038 C CA . THR B 1 57 ? 1.124 -11.633 21.75 1 49.91 57 THR B CA 1
ATOM 3039 C C . THR B 1 57 ? 0.099 -10.781 21 1 49.91 57 THR B C 1
ATOM 3041 O O . THR B 1 57 ? 0.274 -10.484 19.828 1 49.91 57 THR B O 1
ATOM 3044 N N . TYR B 1 58 ? -1.011 -10.461 21.734 1 55.97 58 TYR B N 1
ATOM 3045 C CA . TYR B 1 58 ? -1.964 -9.945 20.75 1 55.97 58 TYR B CA 1
ATOM 3046 C C . TYR B 1 58 ? -1.756 -8.453 20.516 1 55.97 58 TYR B C 1
ATOM 3048 O O . TYR B 1 58 ? -0.827 -7.855 21.062 1 55.97 58 TYR B O 1
ATOM 3056 N N . PHE B 1 59 ? -2.596 -7.957 19.609 1 68.88 59 PHE B N 1
ATOM 3057 C CA . PHE B 1 59 ? -2.676 -6.559 19.203 1 68.88 59 PHE B CA 1
ATOM 3058 C C . PHE B 1 59 ? -3.215 -5.691 20.328 1 68.88 59 PHE B C 1
ATOM 3060 O O . PHE B 1 59 ? -4.156 -6.082 21.031 1 68.88 59 PHE B O 1
ATOM 3067 N N . TYR B 1 60 ? -2.391 -4.688 20.641 1 66.12 60 TYR B N 1
ATOM 3068 C CA . TYR B 1 60 ? -2.738 -3.781 21.734 1 66.12 60 TYR B CA 1
ATOM 3069 C C . TYR B 1 60 ? -4.215 -3.408 21.672 1 66.12 60 TYR B C 1
ATOM 3071 O O . TYR B 1 60 ? -4.727 -3.02 20.625 1 66.12 60 TYR B O 1
ATOM 3079 N N . GLY B 1 61 ? -4.867 -3.797 22.781 1 71.88 61 GLY B N 1
ATOM 3080 C CA . GLY B 1 61 ? -6.246 -3.363 22.922 1 71.88 61 GLY B CA 1
ATOM 3081 C C . GLY B 1 61 ? -7.25 -4.441 22.547 1 71.88 61 GLY B C 1
ATOM 3082 O O . GLY B 1 61 ? -8.461 -4.242 22.688 1 71.88 61 GLY B O 1
ATOM 3083 N N . TYR B 1 62 ? -6.699 -5.602 22.172 1 82.12 62 TYR B N 1
ATOM 3084 C CA . TYR B 1 62 ? -7.641 -6.641 21.766 1 82.12 62 TYR B CA 1
ATOM 3085 C C . TYR B 1 62 ? -7.41 -7.926 22.547 1 82.12 62 TYR B C 1
ATOM 3087 O O . TYR B 1 62 ? -6.27 -8.297 22.828 1 82.12 62 TYR B O 1
ATOM 3095 N N . GLN B 1 63 ? -8.531 -8.461 22.969 1 80.56 63 GLN B N 1
ATOM 3096 C CA . GLN B 1 63 ? -8.57 -9.828 23.469 1 80.56 63 GLN B CA 1
ATOM 3097 C C . GLN B 1 63 ? -9.359 -10.742 22.531 1 80.56 63 GLN B C 1
ATOM 3099 O O . GLN B 1 63 ? -10.586 -10.648 22.453 1 80.56 63 GLN B O 1
ATOM 3104 N N . PRO B 1 64 ? -8.617 -11.602 21.906 1 86.62 64 PRO B N 1
ATOM 3105 C CA . PRO B 1 64 ? -9.312 -12.43 20.922 1 86.62 64 PRO B CA 1
ATOM 3106 C C . PRO B 1 64 ? -10.398 -13.305 21.531 1 86.62 64 PRO B C 1
ATOM 3108 O O . PRO B 1 64 ? -10.242 -13.773 22.672 1 86.62 64 PRO B O 1
ATOM 3111 N N . LEU B 1 65 ? -11.477 -13.484 20.797 1 88.5 65 LEU B N 1
ATOM 3112 C CA . LEU B 1 65 ? -12.594 -14.352 21.156 1 88.5 65 LEU B CA 1
ATOM 3113 C C . LEU B 1 65 ? -12.523 -15.672 20.406 1 88.5 65 LEU B C 1
ATOM 3115 O O . LEU B 1 65 ? -11.938 -15.742 19.328 1 88.5 65 LEU B O 1
ATOM 3119 N N . SER B 1 66 ? -13.055 -16.641 21.047 1 90.38 66 SER B N 1
ATOM 3120 C CA . SER B 1 66 ? -13.125 -17.938 20.375 1 90.38 66 SER B CA 1
ATOM 3121 C C . SER B 1 66 ? -14.172 -17.938 19.266 1 90.38 66 SER B C 1
ATOM 3123 O O . SER B 1 66 ? -15.242 -17.344 19.406 1 90.38 66 SER B O 1
ATOM 3125 N N . ILE B 1 67 ? -13.859 -18.641 18.219 1 91.69 67 ILE B N 1
ATOM 3126 C CA . ILE B 1 67 ? -14.812 -18.797 17.125 1 91.69 67 ILE B CA 1
ATOM 3127 C C . ILE B 1 67 ? -15.992 -19.656 17.594 1 91.69 67 ILE B C 1
ATOM 3129 O O . ILE B 1 67 ? -17.016 -19.734 16.906 1 91.69 67 ILE B O 1
ATOM 3133 N N . GLN B 1 68 ? -15.906 -20.25 18.703 1 87.19 68 GLN B N 1
ATOM 3134 C CA . GLN B 1 68 ? -17 -21.016 19.281 1 87.19 68 GLN B CA 1
ATOM 3135 C C . GLN B 1 68 ? -17.969 -20.109 20.047 1 87.19 68 GLN B C 1
ATOM 3137 O O . GLN B 1 68 ? -19.062 -20.531 20.438 1 87.19 68 GLN B O 1
ATOM 3142 N N . SER B 1 69 ? -17.594 -18.875 20.172 1 83.31 69 SER B N 1
ATOM 3143 C CA . SER B 1 69 ? -18.469 -17.906 20.828 1 83.31 69 SER B CA 1
ATOM 3144 C C . SER B 1 69 ? -19.719 -17.641 20 1 83.31 69 SER B C 1
ATOM 3146 O O . SER B 1 69 ? -19.656 -17.578 18.766 1 83.31 69 SER B O 1
ATOM 3148 N N . PRO B 1 70 ? -20.812 -17.516 20.656 1 78.38 70 PRO B N 1
ATOM 3149 C CA . PRO B 1 70 ? -22.078 -17.328 19.938 1 78.38 70 PRO B CA 1
ATOM 3150 C C . PRO B 1 70 ? -22.219 -15.906 19.375 1 78.38 70 PRO B C 1
ATOM 3152 O O . PRO B 1 70 ? -23.281 -15.555 18.844 1 78.38 70 PRO B O 1
ATOM 3155 N N . SER B 1 71 ? -21.359 -15.195 19.203 1 89.31 71 SER B N 1
ATOM 3156 C CA . SER B 1 71 ? -21.453 -13.805 18.781 1 89.31 71 SER B CA 1
ATOM 3157 C C . SER B 1 71 ? -21.656 -13.711 17.266 1 89.31 71 SER B C 1
ATOM 3159 O O . SER B 1 71 ? -20.812 -14.18 16.5 1 89.31 71 SER B O 1
ATOM 3161 N N . LYS B 1 72 ? -22.844 -13.133 16.906 1 95.06 72 LYS B N 1
ATOM 3162 C CA . LYS B 1 72 ? -23.125 -12.891 15.492 1 95.06 72 LYS B CA 1
ATOM 3163 C C . LYS B 1 72 ? -22.406 -11.648 14.984 1 95.06 72 LYS B C 1
ATOM 3165 O O . LYS B 1 72 ? -22.422 -10.609 15.641 1 95.06 72 LYS B O 1
ATOM 3170 N N . GLN B 1 73 ? -21.766 -11.82 13.836 1 97.75 73 GLN B N 1
ATOM 3171 C CA . GLN B 1 73 ? -21.078 -10.695 13.219 1 97.75 73 GLN B CA 1
ATOM 3172 C C . GLN B 1 73 ? -21.812 -10.211 11.977 1 97.75 73 GLN B C 1
ATOM 3174 O O . GLN B 1 73 ? -22.609 -10.945 11.398 1 97.75 73 GLN B O 1
ATOM 3179 N N . ASP B 1 74 ? -21.641 -8.93 11.648 1 98.69 74 ASP B N 1
ATOM 3180 C CA . ASP B 1 74 ? -22.188 -8.383 10.414 1 98.69 74 ASP B CA 1
ATOM 3181 C C . ASP B 1 74 ? -21.203 -8.547 9.258 1 98.69 74 ASP B C 1
ATOM 3183 O O . ASP B 1 74 ? -21.625 -8.758 8.109 1 98.69 74 ASP B O 1
ATOM 3187 N N . LEU B 1 75 ? -19.938 -8.43 9.492 1 98.81 75 LEU B N 1
ATOM 3188 C CA . LEU B 1 75 ? -18.828 -8.484 8.539 1 98.81 75 LEU B CA 1
ATOM 3189 C C . LEU B 1 75 ? -17.625 -9.211 9.141 1 98.81 75 LEU B C 1
ATOM 3191 O O . LEU B 1 75 ? -17.188 -8.883 10.242 1 98.81 75 LEU B O 1
ATOM 3195 N N . ILE B 1 76 ? -17.188 -10.211 8.453 1 98.69 76 ILE B N 1
ATOM 3196 C CA . ILE B 1 76 ? -16.016 -10.945 8.914 1 98.69 76 ILE B CA 1
ATOM 3197 C C . ILE B 1 76 ? -14.875 -10.805 7.898 1 98.69 76 ILE B C 1
ATOM 3199 O O . ILE B 1 76 ? -15.086 -11.008 6.699 1 98.69 76 ILE B O 1
ATOM 3203 N N . LEU B 1 77 ? -13.734 -10.406 8.367 1 98.75 77 LEU B N 1
ATOM 3204 C CA . LEU B 1 77 ? -12.539 -10.234 7.543 1 98.75 77 LEU B CA 1
ATOM 3205 C C . LEU B 1 77 ? -11.562 -11.391 7.758 1 98.75 77 LEU B C 1
ATOM 3207 O O . LEU B 1 77 ? -11.258 -11.742 8.898 1 98.75 77 LEU B O 1
ATOM 3211 N N . ILE B 1 78 ? -11.141 -12 6.66 1 97.81 78 ILE B N 1
ATOM 3212 C CA . ILE B 1 78 ? -10.195 -13.117 6.664 1 97.81 78 ILE B CA 1
ATOM 3213 C C . ILE B 1 78 ? -8.844 -12.656 6.129 1 97.81 78 ILE B C 1
ATOM 3215 O O . ILE B 1 78 ? -8.664 -12.531 4.914 1 97.81 78 ILE B O 1
ATOM 3219 N N . PRO B 1 79 ? -7.848 -12.469 6.977 1 96.06 79 PRO B N 1
ATOM 3220 C CA . PRO B 1 79 ? -6.551 -11.953 6.535 1 96.06 79 PRO B CA 1
ATOM 3221 C C . PRO B 1 79 ? -5.734 -12.984 5.762 1 96.06 79 PRO B C 1
ATOM 3223 O O . PRO B 1 79 ? -6.078 -14.172 5.758 1 96.06 79 PRO B O 1
ATOM 3226 N N . SER B 1 80 ? -4.668 -12.477 5.109 1 94.44 80 SER B N 1
ATOM 3227 C CA . SER B 1 80 ? -3.727 -13.352 4.414 1 94.44 80 SER B CA 1
ATOM 3228 C C . SER B 1 80 ? -2.93 -14.195 5.398 1 94.44 80 SER B C 1
ATOM 3230 O O . SER B 1 80 ? -2.75 -13.812 6.555 1 94.44 80 SER B O 1
ATOM 3232 N N . PHE B 1 81 ? -2.51 -15.359 4.969 1 86.69 81 PHE B N 1
ATOM 3233 C CA . PHE B 1 81 ? -1.66 -16.219 5.785 1 86.69 81 PHE B CA 1
ATOM 3234 C C . PHE B 1 81 ? -0.599 -16.891 4.93 1 86.69 81 PHE B C 1
ATOM 3236 O O . PHE B 1 81 ? -0.683 -16.891 3.699 1 86.69 81 PHE B O 1
ATOM 3243 N N . ILE B 1 82 ? 0.44 -17.344 5.594 1 78.88 82 ILE B N 1
ATOM 3244 C CA . ILE B 1 82 ? 1.568 -17.984 4.93 1 78.88 82 ILE B CA 1
ATOM 3245 C C . ILE B 1 82 ? 1.1 -19.266 4.246 1 78.88 82 ILE B C 1
ATOM 3247 O O . ILE B 1 82 ? 0.396 -20.078 4.848 1 78.88 82 ILE B O 1
ATOM 3251 N N . ASN B 1 83 ? 1.466 -19.422 2.902 1 67.12 83 ASN B N 1
ATOM 3252 C CA . ASN B 1 83 ? 0.863 -20.484 2.102 1 67.12 83 ASN B CA 1
ATOM 3253 C C . ASN B 1 83 ? 1.924 -21.375 1.459 1 67.12 83 ASN B C 1
ATOM 3255 O O . ASN B 1 83 ? 1.748 -21.844 0.333 1 67.12 83 ASN B O 1
ATOM 3259 N N . GLU B 1 84 ? 2.982 -21.5 2.127 1 71.62 84 GLU B N 1
ATOM 3260 C CA . GLU B 1 84 ? 3.965 -22.375 1.496 1 71.62 84 GLU B CA 1
ATOM 3261 C C . GLU B 1 84 ? 3.346 -23.719 1.12 1 71.62 84 GLU B C 1
ATOM 3263 O O . GLU B 1 84 ? 3.604 -24.25 0.036 1 71.62 84 GLU B O 1
ATOM 3268 N N . ASP B 1 85 ? 2.473 -24.234 1.916 1 79.31 85 ASP B N 1
ATOM 3269 C CA . ASP B 1 85 ? 1.638 -25.406 1.666 1 79.31 85 ASP B CA 1
ATOM 3270 C C . ASP B 1 85 ? 0.167 -25.094 1.942 1 79.31 85 ASP B C 1
ATOM 3272 O O . ASP B 1 85 ? -0.275 -25.125 3.092 1 79.31 85 ASP B O 1
ATOM 3276 N N . ILE B 1 86 ? -0.495 -24.906 0.865 1 79.38 86 ILE B N 1
ATOM 3277 C CA . ILE B 1 86 ? -1.864 -24.422 0.963 1 79.38 86 ILE B CA 1
ATOM 3278 C C . ILE B 1 86 ? -2.74 -25.453 1.65 1 79.38 86 ILE B C 1
ATOM 3280 O O . ILE B 1 86 ? -3.598 -25.125 2.469 1 79.38 86 ILE B O 1
ATOM 3284 N N . LYS B 1 87 ? -2.57 -26.703 1.215 1 82.38 87 LYS B N 1
ATOM 3285 C CA . LYS B 1 87 ? -3.355 -27.766 1.832 1 82.38 87 LYS B CA 1
ATOM 3286 C C . LYS B 1 87 ? -3.146 -27.797 3.344 1 82.38 87 LYS B C 1
ATOM 3288 O O . LYS B 1 87 ? -4.109 -27.906 4.105 1 82.38 87 LYS B O 1
ATOM 3293 N N . HIS B 1 88 ? -1.945 -27.656 3.666 1 86.19 88 HIS B N 1
ATOM 3294 C CA . HIS B 1 88 ? -1.609 -27.641 5.086 1 86.19 88 HIS B CA 1
ATOM 3295 C C . HIS B 1 88 ? -2.18 -26.406 5.777 1 86.19 88 HIS B C 1
ATOM 3297 O O . HIS B 1 88 ? -2.721 -26.5 6.879 1 86.19 88 HIS B O 1
ATOM 3303 N N . ALA B 1 89 ? -2.115 -25.344 5.133 1 84.31 89 ALA B N 1
ATOM 3304 C CA . ALA B 1 89 ? -2.604 -24.094 5.703 1 84.31 89 ALA B CA 1
ATOM 3305 C C . ALA B 1 89 ? -4.113 -24.141 5.922 1 84.31 89 ALA B C 1
ATOM 3307 O O . ALA B 1 89 ? -4.613 -23.703 6.957 1 84.31 89 ALA B O 1
ATOM 3308 N N . ILE B 1 90 ? -4.809 -24.734 5.02 1 88.31 90 ILE B N 1
ATOM 3309 C CA . ILE B 1 90 ? -6.258 -24.859 5.145 1 88.31 90 ILE B CA 1
ATOM 3310 C C . ILE B 1 90 ? -6.586 -25.828 6.281 1 88.31 90 ILE B C 1
ATOM 3312 O O . ILE B 1 90 ? -7.477 -25.562 7.094 1 88.31 90 ILE B O 1
ATOM 3316 N N . ALA B 1 91 ? -5.816 -26.891 6.301 1 89.44 91 ALA B N 1
ATOM 3317 C CA . ALA B 1 91 ? -6.047 -27.906 7.336 1 89.44 91 ALA B CA 1
ATOM 3318 C C . ALA B 1 91 ? -5.848 -27.312 8.727 1 89.44 91 ALA B C 1
ATOM 3320 O O . ALA B 1 91 ? -6.629 -27.594 9.641 1 89.44 91 ALA B O 1
ATOM 3321 N N . GLU B 1 92 ? -4.914 -26.484 8.852 1 86.88 92 GLU B N 1
ATOM 3322 C CA . GLU B 1 92 ? -4.598 -25.875 10.141 1 86.88 92 GLU B CA 1
ATOM 3323 C C . GLU B 1 92 ? -5.684 -24.906 10.57 1 86.88 92 GLU B C 1
ATOM 3325 O O . GLU B 1 92 ? -5.84 -24.625 11.766 1 86.88 92 GLU B O 1
ATOM 3330 N N . ASN B 1 93 ? -6.395 -24.391 9.609 1 88.88 93 ASN B N 1
ATOM 3331 C CA . ASN B 1 93 ? -7.418 -23.391 9.898 1 88.88 93 ASN B CA 1
ATOM 3332 C C . ASN B 1 93 ? -8.82 -23.938 9.688 1 88.88 93 ASN B C 1
ATOM 3334 O O . ASN B 1 93 ? -9.789 -23.188 9.617 1 88.88 93 ASN B O 1
ATOM 3338 N N . TYR B 1 94 ? -8.961 -25.219 9.625 1 89.81 94 TYR B N 1
ATOM 3339 C CA . TYR B 1 94 ? -10.203 -25.844 9.195 1 89.81 94 TYR B CA 1
ATOM 3340 C C . TYR B 1 94 ? -11.328 -25.594 10.195 1 89.81 94 TYR B C 1
ATOM 3342 O O . TYR B 1 94 ? -12.5 -25.547 9.82 1 89.81 94 TYR B O 1
ATOM 3350 N N . ALA B 1 95 ? -11.039 -25.422 11.461 1 89.38 95 ALA B N 1
ATOM 3351 C CA . ALA B 1 95 ? -12.039 -25.141 12.492 1 89.38 95 ALA B CA 1
ATOM 3352 C C . ALA B 1 95 ? -12.828 -23.875 12.156 1 89.38 95 ALA B C 1
ATOM 3354 O O . ALA B 1 95 ? -14.008 -23.766 12.492 1 89.38 95 ALA B O 1
ATOM 3355 N N . ALA B 1 96 ? -12.172 -22.984 11.453 1 93.69 96 ALA B N 1
ATOM 3356 C CA . ALA B 1 96 ? -12.812 -21.703 11.133 1 93.69 96 ALA B CA 1
ATOM 3357 C C . ALA B 1 96 ? -13.82 -21.859 10.008 1 93.69 96 ALA B C 1
ATOM 3359 O O . ALA B 1 96 ? -14.711 -21.031 9.836 1 93.69 96 ALA B O 1
ATOM 3360 N N . VAL B 1 97 ? -13.727 -22.906 9.203 1 95.44 97 VAL B N 1
ATOM 3361 C CA . VAL B 1 97 ? -14.594 -23.125 8.039 1 95.44 97 VAL B CA 1
ATOM 3362 C C . VAL B 1 97 ? -16.047 -23.266 8.492 1 95.44 97 VAL B C 1
ATOM 3364 O O . VAL B 1 97 ? -16.938 -22.609 7.949 1 95.44 97 VAL B O 1
ATOM 3367 N N . GLY B 1 98 ? -16.25 -24.109 9.5 1 94.38 98 GLY B N 1
ATOM 3368 C CA . GLY B 1 98 ? -17.594 -24.266 10.031 1 94.38 98 GLY B CA 1
ATOM 3369 C C . GLY B 1 98 ? -18.156 -22.984 10.602 1 94.38 98 GLY B C 1
ATOM 3370 O O . GLY B 1 98 ? -19.328 -22.656 10.383 1 94.38 98 GLY B O 1
ATOM 3371 N N . TRP B 1 99 ? -17.344 -22.266 11.289 1 95.81 99 TRP B N 1
ATOM 3372 C CA . TRP B 1 99 ? -17.766 -21 11.898 1 95.81 99 TRP B CA 1
ATOM 3373 C C . TRP B 1 99 ? -18.125 -19.984 10.828 1 95.81 99 TRP B C 1
ATOM 3375 O O . TRP B 1 99 ? -19.141 -19.281 10.945 1 95.81 99 TRP B O 1
ATOM 3385 N N . LEU B 1 100 ? -17.359 -19.891 9.789 1 97.5 100 LEU B N 1
ATOM 3386 C CA . LEU B 1 100 ? -17.625 -18.969 8.695 1 97.5 100 LEU B CA 1
ATOM 3387 C C . LEU B 1 100 ? -18.938 -19.281 8.008 1 97.5 100 LEU B C 1
ATOM 3389 O O . LEU B 1 100 ? -19.734 -18.391 7.707 1 97.5 100 LEU B O 1
ATOM 3393 N N . ASN B 1 101 ? -19.172 -20.547 7.754 1 97.62 101 ASN B N 1
ATOM 3394 C CA . ASN B 1 101 ? -20.422 -20.984 7.145 1 97.62 101 ASN B CA 1
ATOM 3395 C C . ASN B 1 101 ? -21.625 -20.594 8.008 1 97.62 101 ASN B C 1
ATOM 3397 O O . ASN B 1 101 ? -22.641 -20.125 7.488 1 97.62 101 ASN B O 1
ATOM 3401 N N . GLN B 1 102 ? -21.5 -20.844 9.273 1 96.94 102 GLN B N 1
ATOM 3402 C CA . GLN B 1 102 ? -22.578 -20.5 10.203 1 96.94 102 GLN B CA 1
ATOM 3403 C C . GLN B 1 102 ? -22.859 -19 10.195 1 96.94 102 GLN B C 1
ATOM 3405 O O . GLN B 1 102 ? -24.016 -18.578 10.125 1 96.94 102 GLN B O 1
ATOM 3410 N N . GLN B 1 103 ? -21.797 -18.203 10.289 1 97.88 103 GLN B N 1
ATOM 3411 C CA . GLN B 1 103 ? -21.938 -16.75 10.289 1 97.88 103 GLN B CA 1
ATOM 3412 C C . GLN B 1 103 ? -22.578 -16.266 9 1 97.88 103 GLN B C 1
ATOM 3414 O O . GLN B 1 103 ? -23.453 -15.383 9.023 1 97.88 103 GLN B O 1
ATOM 3419 N N . TYR B 1 104 ? -22.172 -16.844 7.883 1 98.38 104 TYR B N 1
ATOM 3420 C CA . TYR B 1 104 ? -22.734 -16.469 6.59 1 98.38 104 TYR B CA 1
ATOM 3421 C C . TYR B 1 104 ? -24.219 -16.781 6.531 1 98.38 104 TYR B C 1
ATOM 3423 O O . TYR B 1 104 ? -25.016 -15.977 6.043 1 98.38 104 TYR B O 1
ATOM 3431 N N . GLN B 1 105 ? -24.594 -17.891 7.031 1 97.25 105 GLN B N 1
ATOM 3432 C CA . GLN B 1 105 ? -26 -18.297 7.059 1 97.25 105 GLN B CA 1
ATOM 3433 C C . GLN B 1 105 ? -26.828 -17.359 7.922 1 97.25 105 GLN B C 1
ATOM 3435 O O . GLN B 1 105 ? -28 -17.125 7.633 1 97.25 105 GLN B O 1
ATOM 3440 N N . GLU B 1 106 ? -26.172 -16.812 8.844 1 97.25 106 GLU B N 1
ATOM 3441 C CA . GLU B 1 106 ? -26.859 -15.914 9.766 1 97.25 106 GLU B CA 1
ATOM 3442 C C . GLU B 1 106 ? -26.875 -14.484 9.227 1 97.25 106 GLU B C 1
ATOM 3444 O O . GLU B 1 106 ? -27.344 -13.562 9.906 1 97.25 106 GLU B O 1
ATOM 3449 N N . GLY B 1 107 ? -26.234 -14.281 8.062 1 97.94 107 GLY B N 1
ATOM 3450 C CA . GLY B 1 107 ? -26.406 -12.992 7.402 1 97.94 107 GLY B CA 1
ATOM 3451 C C . GLY B 1 107 ? -25.109 -12.211 7.277 1 97.94 107 GLY B C 1
ATOM 3452 O O . GLY B 1 107 ? -25.094 -11.125 6.684 1 97.94 107 GLY B O 1
ATOM 3453 N N . ALA B 1 108 ? -24.016 -12.742 7.758 1 98.56 108 ALA B N 1
ATOM 3454 C CA . ALA B 1 108 ? -22.734 -12.016 7.746 1 98.56 108 ALA B CA 1
ATOM 3455 C C . ALA B 1 108 ? -22.203 -11.883 6.328 1 98.56 108 ALA B C 1
ATOM 3457 O O . ALA B 1 108 ? -22.422 -12.758 5.488 1 98.56 108 ALA B O 1
ATOM 3458 N N . GLU B 1 109 ? -21.531 -10.766 6.055 1 98.81 109 GLU B N 1
ATOM 3459 C CA . GLU B 1 109 ? -20.656 -10.641 4.895 1 98.81 109 GLU B CA 1
ATOM 3460 C C . GLU B 1 109 ? -19.266 -11.18 5.199 1 98.81 109 GLU B C 1
ATOM 3462 O O . GLU B 1 109 ? -18.797 -11.102 6.336 1 98.81 109 GLU B O 1
ATOM 3467 N N . LEU B 1 110 ? -18.672 -11.789 4.195 1 98.88 110 LEU B N 1
ATOM 3468 C CA . LEU B 1 110 ? -17.312 -12.312 4.352 1 98.88 110 LEU B CA 1
ATOM 3469 C C . LEU B 1 110 ? -16.359 -11.672 3.344 1 98.88 110 LEU B C 1
ATOM 3471 O O . LEU B 1 110 ? -16.672 -11.586 2.154 1 98.88 110 LEU B O 1
ATOM 3475 N N . ALA B 1 111 ? -15.258 -11.172 3.838 1 98.94 111 ALA B N 1
ATOM 3476 C CA . ALA B 1 111 ? -14.242 -10.57 2.977 1 98.94 111 ALA B CA 1
ATOM 3477 C C . ALA B 1 111 ? -12.875 -11.211 3.213 1 98.94 111 ALA B C 1
ATOM 3479 O O . ALA B 1 111 ? -12.383 -11.242 4.344 1 98.94 111 ALA B O 1
ATOM 3480 N N . SER B 1 112 ? -12.273 -11.734 2.162 1 98.69 112 SER B N 1
ATOM 3481 C CA . SER B 1 112 ? -10.953 -12.344 2.279 1 98.69 112 SER B CA 1
ATOM 3482 C C . SER B 1 112 ? -9.891 -11.484 1.589 1 98.69 112 SER B C 1
ATOM 3484 O O . SER B 1 112 ? -10.156 -10.875 0.552 1 98.69 112 SER B O 1
ATOM 3486 N N . PHE B 1 113 ? -8.719 -11.461 2.189 1 98.25 113 PHE B N 1
ATOM 3487 C CA . PHE B 1 113 ? -7.602 -10.672 1.691 1 98.25 113 PHE B CA 1
ATOM 3488 C C . PHE B 1 113 ? -6.465 -11.578 1.232 1 98.25 113 PHE B C 1
ATOM 3490 O O . PHE B 1 113 ? -5.973 -12.406 2.002 1 98.25 113 PHE B O 1
ATOM 3497 N N . CYS B 1 114 ? -6.016 -11.367 -0.081 1 96.25 114 CYS B N 1
ATOM 3498 C CA . CYS B 1 114 ? -4.855 -12.109 -0.571 1 96.25 114 CYS B CA 1
ATOM 3499 C C . CYS B 1 114 ? -5.059 -13.609 -0.404 1 96.25 114 CYS B C 1
ATOM 3501 O O . CYS B 1 114 ? -6.047 -14.164 -0.882 1 96.25 114 CYS B O 1
ATOM 3503 N N . THR B 1 115 ? -4.211 -14.367 0.259 1 95.31 115 THR B N 1
ATOM 3504 C CA . THR B 1 115 ? -4.277 -15.82 0.389 1 95.31 115 THR B CA 1
ATOM 3505 C C . THR B 1 115 ? -5.391 -16.219 1.354 1 95.31 115 THR B C 1
ATOM 3507 O O . THR B 1 115 ? -5.734 -17.406 1.451 1 95.31 115 THR B O 1
ATOM 3510 N N . GLY B 1 116 ? -6.023 -15.242 2.004 1 96.5 116 GLY B N 1
ATOM 3511 C CA . GLY B 1 116 ? -7.219 -15.531 2.781 1 96.5 116 GLY B CA 1
ATOM 3512 C C . GLY B 1 116 ? -8.336 -16.141 1.953 1 96.5 116 GLY B C 1
ATOM 3513 O O . GLY B 1 116 ? -9.219 -16.812 2.492 1 96.5 116 GLY B O 1
ATOM 3514 N N . ALA B 1 117 ? -8.242 -15.945 0.682 1 97.5 117 ALA B N 1
ATOM 3515 C CA . ALA B 1 117 ? -9.242 -16.453 -0.253 1 97.5 117 ALA B CA 1
ATOM 3516 C C . ALA B 1 117 ? -9.297 -17.984 -0.218 1 97.5 117 ALA B C 1
ATOM 3518 O O . ALA B 1 117 ? -10.344 -18.578 -0.49 1 97.5 117 ALA B O 1
ATOM 3519 N N . PHE B 1 118 ? -8.172 -18.625 0.134 1 96.44 118 PHE B N 1
ATOM 3520 C CA . PHE B 1 118 ? -8.133 -20.078 0.171 1 96.44 118 PHE B CA 1
ATOM 3521 C C . PHE B 1 118 ? -9.039 -20.625 1.271 1 96.44 118 PHE B C 1
ATOM 3523 O O . PHE B 1 118 ? -9.711 -21.641 1.087 1 96.44 118 PHE B O 1
ATOM 3530 N N . LEU B 1 119 ? -9.023 -19.922 2.402 1 96 119 LEU B N 1
ATOM 3531 C CA . LEU B 1 119 ? -9.906 -20.328 3.488 1 96 119 LEU B CA 1
ATOM 3532 C C . LEU B 1 119 ? -11.367 -20.094 3.125 1 96 119 LEU B C 1
ATOM 3534 O O . LEU B 1 119 ? -12.227 -20.938 3.404 1 96 119 LEU B O 1
ATOM 3538 N N . LEU B 1 120 ? -11.648 -18.984 2.51 1 98.19 120 LEU B N 1
ATOM 3539 C CA . LEU B 1 120 ? -13 -18.703 2.039 1 98.19 120 LEU B CA 1
ATOM 3540 C C . LEU B 1 120 ? -13.43 -19.719 0.988 1 98.19 120 LEU B C 1
ATOM 3542 O O . LEU B 1 120 ? -14.57 -20.188 1.004 1 98.19 120 LEU B O 1
ATOM 3546 N N . GLY B 1 121 ? -12.523 -20.047 0.095 1 97.88 121 GLY B N 1
ATOM 3547 C CA . GLY B 1 121 ? -12.797 -21.094 -0.875 1 97.88 121 GLY B CA 1
ATOM 3548 C C . GLY B 1 121 ? -13.133 -22.422 -0.235 1 97.88 121 GLY B C 1
ATOM 3549 O O . GLY B 1 121 ? -14.047 -23.125 -0.687 1 97.88 121 GLY B O 1
ATOM 3550 N N . ALA B 1 122 ? -12.484 -22.766 0.824 1 97 122 ALA B N 1
ATOM 3551 C CA . ALA B 1 122 ? -12.656 -24.047 1.517 1 97 122 ALA B CA 1
ATOM 3552 C C . ALA B 1 122 ? -14.047 -24.141 2.135 1 97 122 ALA B C 1
ATOM 3554 O O . ALA B 1 122 ? -14.523 -25.234 2.436 1 97 122 ALA B O 1
ATOM 3555 N N . THR B 1 123 ? -14.703 -23.031 2.324 1 97.62 123 THR B N 1
ATOM 3556 C CA . THR B 1 123 ? -16.047 -23.031 2.875 1 97.62 123 THR B CA 1
ATOM 3557 C C . THR B 1 123 ? -17.047 -23.562 1.852 1 97.62 123 THR B C 1
ATOM 3559 O O . THR B 1 123 ? -18.172 -23.953 2.209 1 97.62 123 THR B O 1
ATOM 3562 N N . GLY B 1 124 ? -16.688 -23.469 0.59 1 98.31 124 GLY B N 1
ATOM 3563 C CA . GLY B 1 124 ? -17.609 -23.828 -0.479 1 98.31 124 GLY B CA 1
ATOM 3564 C C . GLY B 1 124 ? -18.531 -22.688 -0.889 1 98.31 124 GLY B C 1
ATOM 3565 O O . GLY B 1 124 ? -19.219 -22.781 -1.907 1 98.31 124 GLY B O 1
ATOM 3566 N N . LEU B 1 125 ? -18.5 -21.625 -0.181 1 98.69 125 LEU B N 1
ATOM 3567 C CA . LEU B 1 125 ? -19.406 -20.516 -0.413 1 98.69 125 LEU B CA 1
ATOM 3568 C C . LEU B 1 125 ? -19.078 -19.812 -1.728 1 98.69 125 LEU B C 1
ATOM 3570 O O . LEU B 1 125 ? -19.938 -19.125 -2.303 1 98.69 125 LEU B O 1
ATOM 3574 N N . LEU B 1 126 ? -17.859 -19.969 -2.258 1 98.69 126 LEU B N 1
ATOM 3575 C CA . LEU B 1 126 ? -17.438 -19.281 -3.475 1 98.69 126 LEU B CA 1
ATOM 3576 C C . LEU B 1 126 ? -17.766 -20.125 -4.707 1 98.69 126 LEU B C 1
ATOM 3578 O O . LEU B 1 126 ? -17.562 -19.672 -5.84 1 98.69 126 LEU B O 1
ATOM 3582 N N . ASN B 1 127 ? -18.234 -21.391 -4.48 1 98.62 127 ASN B N 1
ATOM 3583 C CA . ASN B 1 127 ? -18.578 -22.219 -5.629 1 98.62 127 ASN B CA 1
ATOM 3584 C C . ASN B 1 127 ? -19.594 -21.547 -6.539 1 98.62 127 ASN B C 1
ATOM 3586 O O . ASN B 1 127 ? -20.656 -21.125 -6.078 1 98.62 127 ASN B O 1
ATOM 3590 N N . GLY B 1 128 ? -19.234 -21.406 -7.812 1 98.5 128 GLY B N 1
ATOM 3591 C CA . GLY B 1 128 ? -20.094 -20.781 -8.797 1 98.5 128 GLY B CA 1
ATOM 3592 C C . GLY B 1 128 ? -20.047 -19.266 -8.758 1 98.5 128 GLY B C 1
ATOM 3593 O O . GLY B 1 128 ? -20.797 -18.609 -9.469 1 98.5 128 GLY B O 1
ATOM 3594 N N . LYS B 1 129 ? -19.219 -18.734 -7.953 1 98.69 129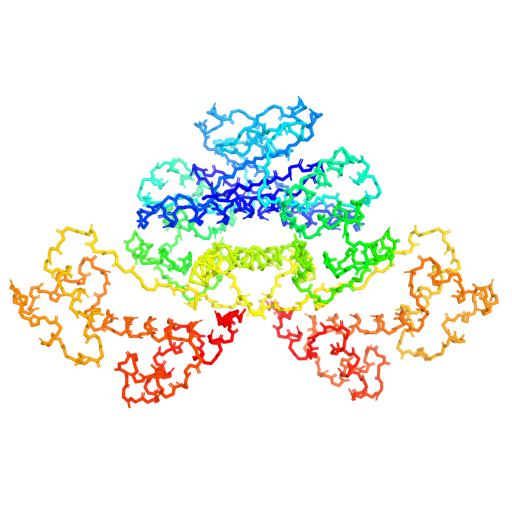 LYS B N 1
ATOM 3595 C CA . LYS B 1 129 ? -19.109 -17.297 -7.785 1 98.69 129 LYS B CA 1
ATOM 3596 C C . LYS B 1 129 ? -17.75 -16.781 -8.234 1 98.69 129 LYS B C 1
ATOM 3598 O O . LYS B 1 129 ? -16.828 -17.562 -8.445 1 98.69 129 LYS B O 1
ATOM 3603 N N . ILE B 1 130 ? -17.656 -15.438 -8.391 1 98.69 130 ILE B N 1
ATOM 3604 C CA . ILE B 1 130 ? -16.391 -14.844 -8.781 1 98.69 130 ILE B CA 1
ATOM 3605 C C . ILE B 1 130 ? -15.539 -14.578 -7.543 1 98.69 130 ILE B C 1
ATOM 3607 O O . ILE B 1 130 ? -16.062 -14.266 -6.473 1 98.69 130 ILE B O 1
ATOM 3611 N N . ALA B 1 131 ? -14.234 -14.703 -7.672 1 98.75 131 ALA B N 1
ATOM 3612 C CA . ALA B 1 131 ? -13.281 -14.406 -6.602 1 98.75 131 ALA B CA 1
ATOM 3613 C C . ALA B 1 131 ? -11.906 -14.062 -7.168 1 98.75 131 ALA B C 1
ATOM 3615 O O . ALA B 1 131 ? -11.648 -14.273 -8.359 1 98.75 131 ALA B O 1
ATOM 3616 N N . THR B 1 132 ? -11.086 -13.492 -6.398 1 98.5 132 THR B N 1
ATOM 3617 C CA . THR B 1 132 ? -9.688 -13.25 -6.734 1 98.5 132 THR B CA 1
ATOM 3618 C C . THR B 1 132 ? -8.789 -13.5 -5.527 1 98.5 132 THR B C 1
ATOM 3620 O O . THR B 1 132 ? -9.273 -13.812 -4.438 1 98.5 132 THR B O 1
ATOM 3623 N N . THR B 1 133 ? -7.527 -13.555 -5.684 1 97.56 133 THR B N 1
ATOM 3624 C CA . THR B 1 133 ? -6.488 -13.719 -4.672 1 97.56 133 THR B CA 1
ATOM 3625 C C . THR B 1 133 ? -5.16 -13.156 -5.168 1 97.56 133 THR B C 1
ATOM 3627 O O . THR B 1 133 ? -5.121 -12.414 -6.148 1 97.56 133 THR B O 1
ATOM 3630 N N . HIS B 1 134 ? -4.141 -13.352 -4.41 1 96.19 134 HIS B N 1
ATOM 3631 C CA . HIS B 1 134 ? -2.826 -12.914 -4.867 1 96.19 134 HIS B CA 1
ATOM 3632 C C . HIS B 1 134 ? -2.49 -13.508 -6.23 1 96.19 134 HIS B C 1
ATOM 3634 O O . HIS B 1 134 ? -2.711 -14.695 -6.465 1 96.19 134 HIS B O 1
ATOM 3640 N N . VAL B 1 135 ? -1.911 -12.734 -7.074 1 94.31 135 VAL B N 1
ATOM 3641 C CA . VAL B 1 135 ? -1.659 -13.133 -8.461 1 94.31 135 VAL B CA 1
ATOM 3642 C C . VAL B 1 135 ? -0.806 -14.398 -8.484 1 94.31 135 VAL B C 1
ATOM 3644 O O . VAL B 1 135 ? -1.036 -15.289 -9.305 1 94.31 135 VAL B O 1
ATOM 3647 N N . ASP B 1 136 ? 0.093 -14.547 -7.578 1 90.38 136 ASP B N 1
ATOM 3648 C CA . ASP B 1 136 ? 1.008 -15.68 -7.551 1 90.38 136 ASP B CA 1
ATOM 3649 C C . ASP B 1 136 ? 0.33 -16.922 -6.965 1 90.38 136 ASP B C 1
ATOM 3651 O O . ASP B 1 136 ? 0.883 -18.016 -7.02 1 90.38 136 ASP B O 1
ATOM 3655 N N . ALA B 1 137 ? -0.828 -16.766 -6.453 1 92 137 ALA B N 1
ATOM 3656 C CA . ALA B 1 137 ? -1.536 -17.891 -5.836 1 92 137 ALA B CA 1
ATOM 3657 C C . ALA B 1 137 ? -2.725 -18.312 -6.688 1 92 137 ALA B C 1
ATOM 3659 O O . ALA B 1 137 ? -3.422 -19.281 -6.352 1 92 137 ALA B O 1
ATOM 3660 N N . CYS B 1 138 ? -2.924 -17.672 -7.793 1 92.12 138 CYS B N 1
ATOM 3661 C CA . CYS B 1 138 ? -4.125 -17.859 -8.602 1 92.12 138 CYS B CA 1
ATOM 3662 C C . CYS B 1 138 ? -4.16 -19.266 -9.188 1 92.12 138 CYS B C 1
ATOM 3664 O O . CYS B 1 138 ? -5.211 -19.906 -9.195 1 92.12 138 CYS B O 1
ATOM 3666 N N . THR B 1 139 ? -3.033 -19.719 -9.672 1 86.12 139 THR B N 1
ATOM 3667 C CA . THR B 1 139 ? -2.998 -21.047 -10.273 1 86.12 139 THR B CA 1
ATOM 3668 C C . THR B 1 139 ? -3.363 -22.125 -9.242 1 86.12 139 THR B C 1
ATOM 3670 O O . THR B 1 139 ? -4.23 -22.969 -9.492 1 86.12 139 THR B O 1
ATOM 3673 N N . GLU B 1 140 ? -2.697 -22.031 -8.102 1 87.38 140 GLU B N 1
ATOM 3674 C CA . GLU B 1 140 ? -2.977 -22.984 -7.035 1 87.38 140 GLU B CA 1
ATOM 3675 C C . GLU B 1 140 ? -4.426 -22.891 -6.566 1 87.38 140 GLU B C 1
ATOM 3677 O O . GLU B 1 140 ? -5.062 -23.906 -6.27 1 87.38 140 GLU B O 1
ATOM 3682 N N . PHE B 1 141 ? -4.926 -21.719 -6.477 1 93.62 141 PHE B N 1
ATOM 3683 C CA . PHE B 1 141 ? -6.301 -21.5 -6.055 1 93.62 141 PHE B CA 1
ATOM 3684 C C . PHE B 1 141 ? -7.277 -22.141 -7.027 1 93.62 141 PHE B C 1
ATOM 3686 O O . PHE B 1 141 ? -8.227 -22.812 -6.613 1 93.62 141 PHE B O 1
ATOM 3693 N N . ALA B 1 142 ? -7.043 -22.016 -8.312 1 92.31 142 ALA B N 1
ATOM 3694 C CA . ALA B 1 142 ? -7.918 -22.562 -9.352 1 92.31 142 ALA B CA 1
ATOM 3695 C C . ALA B 1 142 ? -7.922 -24.078 -9.312 1 92.31 142 ALA B C 1
ATOM 3697 O O . ALA B 1 142 ? -8.945 -24.719 -9.57 1 92.31 142 ALA B O 1
ATOM 3698 N N . ILE B 1 143 ? -6.793 -24.609 -8.992 1 86.81 143 ILE B N 1
ATOM 3699 C CA . ILE B 1 143 ? -6.672 -26.062 -8.898 1 86.81 143 ILE B CA 1
ATOM 3700 C C . ILE B 1 143 ? -7.441 -26.578 -7.68 1 86.81 143 ILE B C 1
ATOM 3702 O O . ILE B 1 143 ? -8.172 -27.562 -7.766 1 86.81 143 ILE B O 1
ATOM 3706 N N . ALA B 1 144 ? -7.316 -25.891 -6.605 1 91 144 ALA B N 1
ATOM 3707 C CA . ALA B 1 144 ? -7.918 -26.297 -5.344 1 91 144 ALA B CA 1
ATOM 3708 C C . ALA B 1 144 ? -9.43 -26.125 -5.371 1 91 144 ALA B C 1
ATOM 3710 O O . ALA B 1 144 ? -10.172 -26.906 -4.766 1 91 144 ALA B O 1
ATOM 3711 N N . PHE B 1 145 ? -9.844 -25.109 -6.078 1 96 145 PHE B N 1
ATOM 3712 C CA . PHE B 1 145 ? -11.266 -24.766 -6.102 1 96 145 PHE B CA 1
ATOM 3713 C C . PHE B 1 145 ? -11.742 -24.547 -7.531 1 96 145 PHE B C 1
ATOM 3715 O O . PHE B 1 145 ? -12.102 -23.422 -7.906 1 96 145 PHE B O 1
ATOM 3722 N N . PRO B 1 146 ? -11.938 -25.594 -8.281 1 94.81 146 PRO B N 1
ATOM 3723 C CA . PRO B 1 146 ? -12.227 -25.5 -9.711 1 94.81 146 PRO B CA 1
ATOM 3724 C C . PRO B 1 146 ? -13.625 -24.938 -9.992 1 94.81 146 PRO B C 1
ATOM 3726 O O . PRO B 1 146 ? -13.898 -24.5 -11.109 1 94.81 146 PRO B O 1
ATOM 3729 N N . GLU B 1 147 ? -14.508 -24.953 -9.039 1 98 147 GLU B N 1
ATOM 3730 C CA . GLU B 1 147 ? -15.875 -24.469 -9.25 1 98 147 GLU B CA 1
ATOM 3731 C C . GLU B 1 147 ? -15.961 -22.953 -9.109 1 98 147 GLU B C 1
ATOM 3733 O O . GLU B 1 147 ? -16.969 -22.344 -9.469 1 98 147 GLU B O 1
ATOM 3738 N N . VAL B 1 148 ? -14.938 -22.359 -8.57 1 98.44 148 VAL B N 1
ATOM 3739 C CA . VAL B 1 148 ? -14.906 -20.906 -8.414 1 98.44 148 VAL B CA 1
ATOM 3740 C C . VAL B 1 148 ? -14.539 -20.25 -9.742 1 98.44 148 VAL B C 1
ATOM 3742 O O . VAL B 1 148 ? -13.641 -20.719 -10.445 1 98.44 148 VAL B O 1
ATOM 3745 N N . SER B 1 149 ? -15.281 -19.203 -10.125 1 98.44 149 SER B N 1
ATOM 3746 C CA . SER B 1 149 ? -14.898 -18.406 -11.281 1 98.44 149 SER B CA 1
ATOM 3747 C C . SER B 1 149 ? -13.82 -17.391 -10.914 1 98.44 149 SER B C 1
ATOM 3749 O O . SER B 1 149 ? -14.125 -16.234 -10.609 1 98.44 149 SER B O 1
ATOM 3751 N N . LEU B 1 150 ? -12.609 -17.828 -11.016 1 97.75 150 LEU B N 1
ATOM 3752 C CA . LEU B 1 150 ? -11.492 -17 -10.578 1 97.75 150 LEU B CA 1
ATOM 3753 C C . LEU B 1 150 ? -11.234 -15.867 -11.562 1 97.75 150 LEU B C 1
ATOM 3755 O O . LEU B 1 150 ? -11.117 -16.094 -12.766 1 97.75 150 LEU B O 1
ATOM 3759 N N . GLN B 1 151 ? -11.258 -14.656 -11.039 1 97.94 151 GLN B N 1
ATOM 3760 C CA . GLN B 1 151 ? -10.859 -13.461 -11.781 1 97.94 151 GLN B CA 1
ATOM 3761 C C . GLN B 1 151 ? -9.461 -13.008 -11.383 1 97.94 151 GLN B C 1
ATOM 3763 O O . GLN B 1 151 ? -9.305 -12.023 -10.656 1 97.94 151 GLN B O 1
ATOM 3768 N N . ALA B 1 152 ? -8.477 -13.578 -11.992 1 95.81 152 ALA B N 1
ATOM 3769 C CA . ALA B 1 152 ? -7.09 -13.43 -11.562 1 95.81 152 ALA B CA 1
ATOM 3770 C C . ALA B 1 152 ? -6.578 -12.016 -11.828 1 95.81 152 ALA B C 1
ATOM 3772 O O . ALA B 1 152 ? -5.602 -11.578 -11.211 1 95.81 152 ALA B O 1
ATOM 3773 N N . ASP B 1 153 ? -7.219 -11.344 -12.688 1 96 153 ASP B N 1
ATOM 3774 C CA . ASP B 1 153 ? -6.758 -10.016 -13.086 1 96 153 ASP B CA 1
ATOM 3775 C C . ASP B 1 153 ? -7.328 -8.938 -12.172 1 96 153 ASP B C 1
ATOM 3777 O O . ASP B 1 153 ? -6.848 -7.797 -12.172 1 96 153 ASP B O 1
ATOM 3781 N N . LYS B 1 154 ? -8.352 -9.258 -11.422 1 97.75 154 LYS B N 1
ATOM 3782 C CA . LYS B 1 154 ? -9.07 -8.234 -10.656 1 97.75 154 LYS B CA 1
ATOM 3783 C C . LYS B 1 154 ? -8.398 -7.98 -9.312 1 97.75 154 LYS B C 1
ATOM 3785 O O . LYS B 1 154 ? -7.93 -8.914 -8.656 1 97.75 154 LYS B O 1
ATOM 3790 N N . THR B 1 155 ? -8.43 -6.691 -8.953 1 97.88 155 THR B N 1
ATOM 3791 C CA . THR B 1 155 ? -7.91 -6.293 -7.648 1 97.88 155 THR B CA 1
ATOM 3792 C C . THR B 1 155 ? -8.906 -6.629 -6.543 1 97.88 155 THR B C 1
ATOM 3794 O O . THR B 1 155 ? -8.516 -7.031 -5.445 1 97.88 155 THR B O 1
ATOM 3797 N N . VAL B 1 156 ? -10.156 -6.398 -6.844 1 98.56 156 VAL B N 1
ATOM 3798 C CA . VAL B 1 156 ? -11.25 -6.629 -5.906 1 98.56 156 VAL B CA 1
ATOM 3799 C C . VAL B 1 156 ? -12.414 -7.316 -6.621 1 98.56 156 VAL B C 1
ATOM 3801 O O . VAL B 1 156 ? -12.711 -7.004 -7.777 1 98.56 156 VAL B O 1
ATOM 3804 N N . THR B 1 157 ? -13.031 -8.289 -5.988 1 98.69 157 THR B N 1
ATOM 3805 C CA . THR B 1 157 ? -14.273 -8.867 -6.477 1 98.69 157 THR B CA 1
ATOM 3806 C C . THR B 1 157 ? -15.344 -8.844 -5.391 1 98.69 157 THR B C 1
ATOM 3808 O O . THR B 1 157 ? -15.031 -8.875 -4.199 1 98.69 157 THR B O 1
ATOM 3811 N N . GLN B 1 158 ? -16.516 -8.695 -5.824 1 98.62 158 GLN B N 1
ATOM 3812 C CA . GLN B 1 158 ? -17.703 -8.828 -4.98 1 98.62 158 GLN B CA 1
ATOM 3813 C C . GLN B 1 158 ? -18.766 -9.68 -5.656 1 98.62 158 GLN B C 1
ATOM 3815 O O . GLN B 1 158 ? -19.109 -9.453 -6.82 1 98.62 158 GLN B O 1
ATOM 3820 N N . ASP B 1 159 ? -19.203 -10.672 -5.035 1 98.62 159 ASP B N 1
ATOM 3821 C CA . ASP B 1 159 ? -20.344 -11.477 -5.445 1 98.62 159 ASP B CA 1
ATOM 3822 C C . ASP B 1 159 ? -21.344 -11.641 -4.297 1 98.62 159 ASP B C 1
ATOM 3824 O O . ASP B 1 159 ? -21.172 -12.523 -3.449 1 98.62 159 ASP B O 1
ATOM 3828 N N . GLY B 1 160 ? -22.391 -10.711 -4.297 1 98.06 160 GLY B N 1
ATOM 3829 C CA . GLY B 1 160 ? -23.281 -10.648 -3.143 1 98.06 160 GLY B CA 1
ATOM 3830 C C . GLY B 1 160 ? -22.578 -10.164 -1.885 1 98.06 160 GLY B C 1
ATOM 3831 O O . GLY B 1 160 ? -21.984 -9.086 -1.871 1 98.06 160 GLY B O 1
ATOM 3832 N N . ARG B 1 161 ? -22.609 -11.094 -0.838 1 98.56 161 ARG B N 1
ATOM 3833 C CA . ARG B 1 161 ? -22.047 -10.742 0.463 1 98.56 161 ARG B CA 1
ATOM 3834 C C . ARG B 1 161 ? -20.641 -11.305 0.618 1 98.56 161 ARG B C 1
ATOM 3836 O O . ARG B 1 161 ? -20.109 -11.352 1.728 1 98.56 161 ARG B O 1
ATOM 3843 N N . LEU B 1 162 ? -20.016 -11.734 -0.542 1 98.88 162 LEU B N 1
ATOM 3844 C CA . LEU B 1 162 ? -18.672 -12.289 -0.531 1 98.88 162 LEU B CA 1
ATOM 3845 C C . LEU B 1 162 ? -17.703 -11.375 -1.273 1 98.88 162 LEU B C 1
ATOM 3847 O O . LEU B 1 162 ? -17.953 -10.984 -2.414 1 98.88 162 LEU B O 1
ATOM 3851 N N . TYR B 1 163 ? -16.641 -11.008 -0.604 1 98.88 163 TYR B N 1
ATOM 3852 C CA . TYR B 1 163 ? -15.641 -10.094 -1.148 1 98.88 163 TYR B CA 1
ATOM 3853 C C . TYR B 1 163 ? -14.258 -10.734 -1.131 1 98.88 163 TYR B C 1
ATOM 3855 O O . TYR B 1 163 ? -13.891 -11.422 -0.174 1 98.88 163 TYR B O 1
ATOM 3863 N N . THR B 1 164 ? -13.469 -10.516 -2.172 1 98.81 164 THR B N 1
ATOM 3864 C CA . THR B 1 164 ? -12.094 -10.992 -2.207 1 98.81 164 THR B CA 1
ATOM 3865 C C . THR B 1 164 ? -11.172 -9.945 -2.828 1 98.81 164 THR B C 1
ATOM 3867 O O . THR B 1 164 ? -11.625 -9.086 -3.596 1 98.81 164 THR B O 1
ATOM 3870 N N . SER B 1 165 ? -9.969 -9.922 -2.438 1 98.56 165 SER B N 1
ATOM 3871 C CA . SER B 1 165 ? -9 -9.008 -3.029 1 98.56 165 SER B CA 1
ATOM 3872 C C . SER B 1 165 ? -7.738 -9.742 -3.463 1 98.56 165 SER B C 1
ATOM 3874 O O . SER B 1 165 ? -7.488 -10.867 -3.025 1 98.56 165 SER B O 1
ATOM 3876 N N . GLY B 1 166 ? -6.988 -9.078 -4.316 1 96.94 166 GLY B N 1
ATOM 3877 C CA . GLY B 1 166 ? -5.648 -9.516 -4.66 1 96.94 166 GLY B CA 1
ATOM 3878 C C . GLY B 1 166 ? -4.676 -9.43 -3.502 1 96.94 166 GLY B C 1
ATOM 3879 O O . GLY B 1 166 ? -5.086 -9.336 -2.344 1 96.94 166 GLY B O 1
ATOM 3880 N N . GLY B 1 167 ? -3.428 -9.484 -3.846 1 94.44 167 GLY B N 1
ATOM 3881 C CA . GLY B 1 167 ? -2.402 -9.664 -2.832 1 94.44 167 GLY B CA 1
ATOM 3882 C C . GLY B 1 167 ? -1.837 -8.359 -2.311 1 94.44 167 GLY B C 1
ATOM 3883 O O . GLY B 1 167 ? -1.952 -7.32 -2.965 1 94.44 167 GLY B O 1
ATOM 3884 N N . ALA B 1 168 ? -1.326 -8.461 -1.112 1 94.5 168 ALA B N 1
ATOM 3885 C CA . ALA B 1 168 ? -0.525 -7.43 -0.455 1 94.5 168 ALA B CA 1
ATOM 3886 C C . ALA B 1 168 ? -1.268 -6.094 -0.419 1 94.5 168 ALA B C 1
ATOM 3888 O O . ALA B 1 168 ? -2.322 -5.98 0.211 1 94.5 168 ALA B O 1
ATOM 3889 N N . THR B 1 169 ? -0.781 -5.074 -1.116 1 96.5 169 THR B N 1
ATOM 3890 C CA . THR B 1 169 ? -1.36 -3.746 -0.94 1 96.5 169 THR B CA 1
ATOM 3891 C C . THR B 1 169 ? -2.723 -3.656 -1.621 1 96.5 169 THR B C 1
ATOM 3893 O O . THR B 1 169 ? -3.482 -2.713 -1.381 1 96.5 169 THR B O 1
ATOM 3896 N N . SER B 1 170 ? -3.111 -4.648 -2.43 1 96.75 170 SER B N 1
ATOM 3897 C CA . SER B 1 170 ? -4.465 -4.707 -2.98 1 96.75 170 SER B CA 1
ATOM 3898 C C . SER B 1 170 ? -5.504 -4.836 -1.873 1 96.75 170 SER B C 1
ATOM 3900 O O . SER B 1 170 ? -6.684 -4.555 -2.088 1 96.75 170 SER B O 1
ATOM 3902 N N . SER B 1 171 ? -5.074 -5.289 -0.723 1 97.69 171 SER B N 1
ATOM 3903 C CA . SER B 1 171 ? -5.961 -5.402 0.43 1 97.69 171 SER B CA 1
ATOM 3904 C C . SER B 1 171 ? -6.605 -4.062 0.767 1 97.69 171 SER B C 1
ATOM 3906 O O . SER B 1 171 ? -7.754 -4.012 1.206 1 97.69 171 SER B O 1
ATOM 3908 N N . PHE B 1 172 ? -5.875 -3 0.571 1 98.31 172 PHE B N 1
ATOM 3909 C CA . PHE B 1 172 ? -6.402 -1.674 0.875 1 98.31 172 PHE B CA 1
ATOM 3910 C C . PHE B 1 172 ? -7.582 -1.339 -0.029 1 98.31 172 PHE B C 1
ATOM 3912 O O . PHE B 1 172 ? -8.523 -0.67 0.397 1 98.31 172 PHE B O 1
ATOM 3919 N N . HIS B 1 173 ? -7.535 -1.816 -1.258 1 98.19 173 HIS B N 1
ATOM 3920 C CA . HIS B 1 173 ? -8.617 -1.54 -2.197 1 98.19 173 HIS B CA 1
ATOM 3921 C C . HIS B 1 173 ? -9.906 -2.236 -1.774 1 98.19 173 HIS B C 1
ATOM 3923 O O . HIS B 1 173 ? -10.992 -1.674 -1.912 1 98.19 173 HIS B O 1
ATOM 3929 N N . LEU B 1 174 ? -9.75 -3.424 -1.299 1 98.69 174 LEU B N 1
ATOM 3930 C CA . LEU B 1 174 ? -10.938 -4.094 -0.781 1 98.69 174 LEU B CA 1
ATOM 3931 C C . LEU B 1 174 ? -11.484 -3.365 0.445 1 98.69 174 LEU B C 1
ATOM 3933 O O . LEU B 1 174 ? -12.695 -3.195 0.584 1 98.69 174 LEU B O 1
ATOM 3937 N N . MET B 1 175 ? -10.625 -2.957 1.318 1 98.75 175 MET B N 1
ATOM 3938 C CA . MET B 1 175 ? -11.078 -2.234 2.502 1 98.75 175 MET B CA 1
ATOM 3939 C C . MET B 1 175 ? -11.789 -0.944 2.109 1 98.75 175 MET B C 1
ATOM 3941 O O . MET B 1 175 ? -12.828 -0.602 2.686 1 98.75 175 MET B O 1
ATOM 3945 N N . LEU B 1 176 ? -11.266 -0.247 1.107 1 98.19 176 LEU B N 1
ATOM 3946 C CA . LEU B 1 176 ? -11.906 0.977 0.643 1 98.19 176 LEU B CA 1
ATOM 3947 C C . LEU B 1 176 ? -13.281 0.678 0.052 1 98.19 176 LEU B C 1
ATOM 3949 O O . LEU B 1 176 ? -14.227 1.445 0.248 1 98.19 176 LEU B O 1
ATOM 3953 N N . HIS B 1 177 ? -13.352 -0.444 -0.667 1 98.06 177 HIS B N 1
ATOM 3954 C CA . HIS B 1 177 ? -14.633 -0.863 -1.218 1 98.06 177 HIS B CA 1
ATOM 3955 C C . HIS B 1 177 ? -15.641 -1.145 -0.109 1 98.06 177 HIS B C 1
ATOM 3957 O O . HIS B 1 177 ? -16.797 -0.699 -0.181 1 98.06 177 HIS B O 1
ATOM 3963 N N . LEU B 1 178 ? -15.25 -1.811 0.911 1 98.62 178 LEU B N 1
ATOM 3964 C CA . LEU B 1 178 ? -16.109 -2.092 2.057 1 98.62 178 LEU B CA 1
ATOM 3965 C C . LEU B 1 178 ? -16.531 -0.802 2.754 1 98.62 178 LEU B C 1
ATOM 3967 O O . LEU B 1 178 ? -17.688 -0.662 3.168 1 98.62 178 LEU B O 1
ATOM 3971 N N . LEU B 1 179 ? -15.625 0.143 2.885 1 98.38 179 LEU B N 1
ATOM 3972 C CA . LEU B 1 179 ? -15.93 1.418 3.527 1 98.38 179 LEU B CA 1
ATOM 3973 C C . LEU B 1 179 ? -16.906 2.229 2.688 1 98.38 179 LEU B C 1
ATOM 3975 O O . LEU B 1 179 ? -17.75 2.949 3.232 1 98.38 179 LEU B O 1
ATOM 3979 N N . GLN B 1 180 ? -16.75 2.137 1.352 1 96.94 180 GLN B N 1
ATOM 3980 C CA . G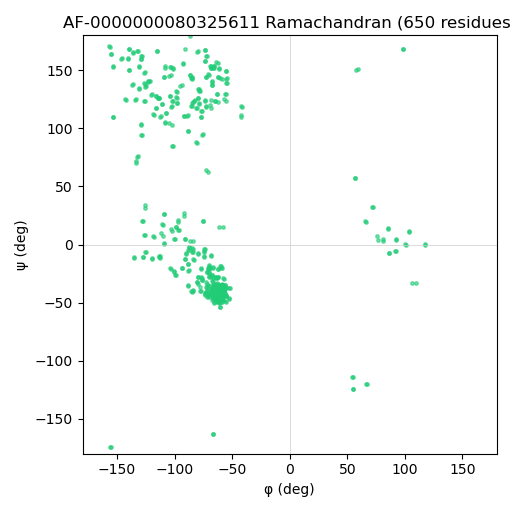LN B 1 180 ? -17.719 2.791 0.474 1 96.94 180 GLN B CA 1
ATOM 3981 C C . GLN B 1 180 ? -19.125 2.283 0.738 1 96.94 180 GLN B C 1
ATOM 3983 O O . GLN B 1 180 ? -20.062 3.072 0.833 1 96.94 180 GLN B O 1
ATOM 3988 N N . ILE B 1 181 ? -19.25 1.02 0.93 1 97.25 181 ILE B N 1
ATOM 3989 C CA . ILE B 1 181 ? -20.531 0.358 1.108 1 97.25 181 ILE B CA 1
ATOM 3990 C C . ILE B 1 181 ? -21.109 0.692 2.486 1 97.25 181 ILE B C 1
ATOM 3992 O O . ILE B 1 181 ? -22.281 1.025 2.617 1 97.25 181 ILE B O 1
ATOM 3996 N N . HIS B 1 182 ? -20.281 0.723 3.502 1 98 182 HIS B N 1
ATOM 3997 C CA . HIS B 1 182 ? -20.797 0.733 4.867 1 98 182 HIS B CA 1
ATOM 3998 C C . HIS B 1 182 ? -20.703 2.127 5.48 1 98 182 HIS B C 1
ATOM 4000 O O . HIS B 1 182 ? -21.422 2.438 6.438 1 98 182 HIS B O 1
ATOM 4006 N N . CYS B 1 183 ? -19.812 2.998 4.91 1 97.44 183 CYS B N 1
ATOM 4007 C CA . CYS B 1 183 ? -19.594 4.293 5.539 1 97.44 183 CYS B CA 1
ATOM 4008 C C . CYS B 1 183 ? -19.766 5.426 4.539 1 97.44 183 CYS B C 1
ATOM 4010 O O . CYS B 1 183 ? -19.766 6.602 4.91 1 97.44 183 CYS B O 1
ATOM 4012 N N . GLY B 1 184 ? -19.859 5.094 3.252 1 95.88 184 GLY B N 1
ATOM 4013 C CA . GLY B 1 184 ? -20.062 6.105 2.229 1 95.88 184 GLY B CA 1
ATOM 4014 C C . GLY B 1 184 ? -18.781 6.523 1.535 1 95.88 184 GLY B C 1
ATOM 4015 O O . GLY B 1 184 ? -17.688 6.223 2.014 1 95.88 184 GLY B O 1
ATOM 4016 N N . ASN B 1 185 ? -18.922 7.266 0.414 1 95.38 185 ASN B N 1
ATOM 4017 C CA . ASN B 1 185 ? -17.812 7.672 -0.433 1 95.38 185 ASN B CA 1
ATOM 4018 C C . ASN B 1 185 ? -16.859 8.625 0.301 1 95.38 185 ASN B C 1
ATOM 4020 O O . ASN B 1 185 ? -15.641 8.531 0.154 1 95.38 185 ASN B O 1
ATOM 4024 N N . LEU B 1 186 ? -17.406 9.477 1.056 1 94.56 186 LEU B N 1
ATOM 4025 C CA . LEU B 1 186 ? -16.609 10.5 1.723 1 94.56 186 LEU B CA 1
ATOM 4026 C C . LEU B 1 186 ? -15.57 9.859 2.648 1 94.56 186 LEU B C 1
ATOM 4028 O O . LEU B 1 186 ? -14.391 10.211 2.611 1 94.56 186 LEU B O 1
ATOM 4032 N N . ILE B 1 187 ? -16.016 8.875 3.418 1 96.62 187 ILE B N 1
ATOM 4033 C CA . ILE B 1 187 ? -15.125 8.195 4.359 1 96.62 187 ILE B CA 1
ATOM 4034 C C . ILE B 1 187 ? -14.086 7.379 3.59 1 96.62 187 ILE B C 1
ATOM 4036 O O . ILE B 1 187 ? -12.898 7.391 3.932 1 96.62 187 ILE B O 1
ATOM 4040 N N . ALA B 1 188 ? -14.523 6.691 2.531 1 97.69 188 ALA B N 1
ATOM 4041 C CA . ALA B 1 188 ? -13.609 5.891 1.722 1 97.69 188 ALA B CA 1
ATOM 4042 C C . ALA B 1 188 ? -12.5 6.754 1.125 1 97.69 188 ALA B C 1
ATOM 4044 O O . ALA B 1 188 ? -11.328 6.383 1.162 1 97.69 188 ALA B O 1
ATOM 4045 N N . ILE B 1 189 ? -12.844 7.906 0.62 1 96.75 189 ILE B N 1
ATOM 4046 C CA . ILE B 1 189 ? -11.883 8.812 -0.005 1 96.75 189 ILE B CA 1
ATOM 4047 C C . ILE B 1 189 ? -10.938 9.375 1.056 1 96.75 189 ILE B C 1
ATOM 4049 O O . ILE B 1 189 ? -9.727 9.461 0.833 1 96.75 189 ILE B O 1
ATOM 4053 N N . LYS B 1 190 ? -11.477 9.75 2.223 1 96.38 190 LYS B N 1
ATOM 4054 C CA . LYS B 1 190 ? -10.641 10.242 3.314 1 96.38 190 LYS B CA 1
ATOM 4055 C C . LYS B 1 190 ? -9.594 9.211 3.715 1 96.38 190 LYS B C 1
ATOM 4057 O O . LYS B 1 190 ? -8.422 9.547 3.904 1 96.38 190 LYS B O 1
ATOM 4062 N N . ILE B 1 191 ? -10.031 7.988 3.801 1 97.94 191 ILE B N 1
ATOM 4063 C CA . ILE B 1 191 ? -9.125 6.914 4.184 1 97.94 191 ILE B CA 1
ATOM 4064 C C . ILE B 1 191 ? -8.102 6.672 3.07 1 97.94 191 ILE B C 1
ATOM 4066 O O . ILE B 1 191 ? -6.922 6.449 3.338 1 97.94 191 ILE B O 1
ATOM 4070 N N . ALA B 1 192 ? -8.562 6.707 1.808 1 97.88 192 ALA B N 1
ATOM 4071 C CA . ALA B 1 192 ? -7.648 6.551 0.681 1 97.88 192 ALA B CA 1
ATOM 4072 C C . ALA B 1 192 ? -6.523 7.582 0.743 1 97.88 192 ALA B C 1
ATOM 4074 O O . ALA B 1 192 ? -5.352 7.238 0.574 1 97.88 192 ALA B O 1
ATOM 4075 N N . LYS B 1 193 ? -6.863 8.766 1.033 1 96.69 193 LYS B N 1
ATOM 4076 C CA . LYS B 1 193 ? -5.879 9.844 1.092 1 96.69 193 LYS B CA 1
ATOM 4077 C C . LYS B 1 193 ? -4.973 9.688 2.309 1 96.69 193 LYS B C 1
ATOM 4079 O O . LYS B 1 193 ? -3.748 9.789 2.193 1 96.69 193 LYS B O 1
ATOM 4084 N N . LEU B 1 194 ? -5.551 9.391 3.432 1 96.38 194 LEU B N 1
ATOM 4085 C CA . LEU B 1 194 ? -4.789 9.266 4.668 1 96.38 194 LEU B CA 1
ATOM 4086 C C . LEU B 1 194 ? -3.764 8.141 4.559 1 96.38 194 LEU B C 1
ATOM 4088 O O . LEU B 1 194 ? -2.658 8.25 5.094 1 96.38 194 LEU B O 1
ATOM 4092 N N . PHE B 1 195 ? -4.094 7.062 3.863 1 97.75 195 PHE B N 1
ATOM 4093 C CA . PHE B 1 195 ? -3.225 5.898 3.764 1 97.75 195 PHE B CA 1
ATOM 4094 C C . PHE B 1 195 ? -2.463 5.902 2.443 1 97.75 195 PHE B C 1
ATOM 4096 O O . PHE B 1 195 ? -1.783 4.93 2.109 1 97.75 195 PHE B O 1
ATOM 4103 N N . ALA B 1 196 ? -2.621 6.957 1.679 1 97.19 196 ALA B N 1
ATOM 4104 C CA . ALA B 1 196 ? -1.931 7.137 0.403 1 97.19 196 ALA B CA 1
ATOM 4105 C C . ALA B 1 196 ? -2.219 5.977 -0.543 1 97.19 196 ALA B C 1
ATOM 4107 O O . ALA B 1 196 ? -1.295 5.312 -1.021 1 97.19 196 ALA B O 1
ATOM 4108 N N . ILE B 1 197 ? -3.492 5.754 -0.815 1 97.06 197 ILE B N 1
ATOM 4109 C CA . ILE B 1 197 ? -3.928 4.699 -1.723 1 97.06 197 ILE B CA 1
ATOM 4110 C C . ILE B 1 197 ? -4.508 5.316 -2.994 1 97.06 197 ILE B C 1
ATOM 4112 O O . ILE B 1 197 ? -5.453 6.102 -2.934 1 97.06 197 ILE B O 1
ATOM 4116 N N . ASP B 1 198 ? -3.902 4.98 -4.129 1 94.12 198 ASP B N 1
ATOM 4117 C CA . ASP B 1 198 ? -4.527 5.297 -5.414 1 94.12 198 ASP B CA 1
ATOM 4118 C C . ASP B 1 198 ? -5.727 4.391 -5.676 1 94.12 198 ASP B C 1
ATOM 4120 O O . ASP B 1 198 ? -5.582 3.176 -5.801 1 94.12 198 ASP B O 1
ATOM 4124 N N . MET B 1 199 ? -6.895 4.957 -5.82 1 94.44 199 MET B N 1
ATOM 4125 C CA . MET B 1 199 ? -8.117 4.16 -5.816 1 94.44 199 MET B CA 1
ATOM 4126 C C . MET B 1 199 ? -8.406 3.598 -7.203 1 94.44 199 MET B C 1
ATOM 4128 O O . MET B 1 199 ? -9.305 2.771 -7.367 1 94.44 199 MET B O 1
ATOM 4132 N N . ASP B 1 200 ? -7.586 3.947 -8.18 1 92.06 200 ASP B N 1
ATOM 4133 C CA . ASP B 1 200 ? -7.906 3.617 -9.57 1 92.06 200 ASP B CA 1
ATOM 4134 C C . ASP B 1 200 ? -7.203 2.338 -10.008 1 92.06 200 ASP B C 1
ATOM 4136 O O . ASP B 1 200 ? -7.02 2.1 -11.203 1 92.06 200 ASP B O 1
ATOM 4140 N N . ARG B 1 201 ? -6.77 1.514 -9.086 1 92.94 201 ARG B N 1
ATOM 4141 C CA . ARG B 1 201 ? -6.195 0.225 -9.453 1 92.94 201 ARG B CA 1
ATOM 4142 C C . ARG B 1 201 ? -7.273 -0.85 -9.547 1 92.94 201 ARG B C 1
ATOM 4144 O O . ARG B 1 201 ? -7.758 -1.342 -8.523 1 92.94 201 ARG B O 1
ATOM 4151 N N . HIS B 1 202 ? -7.5 -1.284 -10.781 1 92.81 202 HIS B N 1
ATOM 4152 C CA . HIS B 1 202 ? -8.578 -2.24 -10.984 1 92.81 202 HIS B CA 1
ATOM 4153 C C . HIS B 1 202 ? -8.039 -3.598 -11.43 1 92.81 202 HIS B C 1
ATOM 4155 O O . HIS B 1 202 ? -8.766 -4.594 -11.414 1 92.81 202 HIS B O 1
ATOM 4161 N N . THR B 1 203 ? -6.77 -3.611 -11.742 1 94.75 203 THR B N 1
ATOM 4162 C CA . THR B 1 203 ? -6.156 -4.859 -12.188 1 94.75 203 THR B CA 1
ATOM 4163 C C . THR B 1 203 ? -4.855 -5.117 -11.43 1 94.75 203 THR B C 1
ATOM 4165 O O . THR B 1 203 ? -4.203 -4.18 -10.969 1 94.75 203 THR B O 1
ATOM 4168 N N . GLN B 1 204 ? -4.52 -6.367 -11.328 1 96.06 204 GLN B N 1
ATOM 4169 C CA . GLN B 1 204 ? -3.291 -6.734 -10.633 1 96.06 204 GLN B CA 1
ATOM 4170 C C . GLN B 1 204 ? -2.402 -7.613 -11.508 1 96.06 204 GLN B C 1
ATOM 4172 O O . GLN B 1 204 ? -1.375 -8.117 -11.055 1 96.06 204 GLN B O 1
ATOM 4177 N N . SER B 1 205 ? -2.725 -7.801 -12.781 1 95.69 205 SER B N 1
ATOM 4178 C CA . SER B 1 205 ? -2.051 -8.75 -13.656 1 95.69 205 SER B CA 1
ATOM 4179 C C . SER B 1 205 ? -0.579 -8.391 -13.836 1 95.69 205 SER B C 1
ATOM 4181 O O . SER B 1 205 ? 0.273 -9.273 -13.945 1 95.69 205 SER B O 1
ATOM 4183 N N . TYR B 1 206 ? -0.333 -7.117 -13.828 1 95.31 206 TYR B N 1
ATOM 4184 C CA . TYR B 1 206 ? 1.015 -6.668 -14.164 1 95.31 206 TYR B CA 1
ATOM 4185 C C . TYR B 1 206 ? 1.978 -6.941 -13.016 1 95.31 206 TYR B C 1
ATOM 4187 O O . TYR B 1 206 ? 3.195 -6.84 -13.18 1 95.31 206 TYR B O 1
ATOM 4195 N N . PHE B 1 207 ? 1.507 -7.434 -11.906 1 96.31 207 PHE B N 1
ATOM 4196 C CA . PHE B 1 207 ? 2.371 -7.805 -10.789 1 96.31 207 PHE B CA 1
ATOM 4197 C C . PHE B 1 207 ? 2.795 -9.266 -10.898 1 96.31 207 PHE B C 1
ATOM 4199 O O . PHE B 1 207 ? 3.701 -9.711 -10.188 1 96.31 207 PHE B O 1
ATOM 4206 N N . ASN B 1 208 ? 2.15 -9.977 -11.773 1 94.44 208 ASN B N 1
ATOM 4207 C CA . ASN B 1 208 ? 2.396 -11.406 -11.883 1 94.44 208 ASN B CA 1
ATOM 4208 C C . ASN B 1 208 ? 3.801 -11.695 -12.414 1 94.44 208 ASN B C 1
ATOM 4210 O O . ASN B 1 208 ? 4.281 -11.008 -13.32 1 94.44 208 ASN B O 1
ATOM 4214 N N . THR B 1 209 ? 4.426 -12.641 -11.82 1 91.56 209 THR B N 1
ATOM 4215 C CA . THR B 1 209 ? 5.668 -13.203 -12.336 1 91.56 209 THR B CA 1
ATOM 4216 C C . THR B 1 209 ? 5.484 -14.672 -12.711 1 91.56 209 THR B C 1
ATOM 4218 O O . THR B 1 209 ? 5.168 -15.5 -11.859 1 91.56 209 THR B O 1
ATOM 4221 N N . PHE B 1 210 ? 5.676 -14.82 -13.906 1 88.69 210 PHE B N 1
ATOM 4222 C CA . PHE B 1 210 ? 5.492 -16.188 -14.375 1 88.69 210 PHE B CA 1
ATOM 4223 C C . PHE B 1 210 ? 6.688 -17.047 -14 1 88.69 210 PHE B C 1
ATOM 4225 O O . PHE B 1 210 ? 7.816 -16.766 -14.414 1 88.69 210 PHE B O 1
ATOM 4232 N N . GLN B 1 211 ? 6.402 -17.969 -13.172 1 78.81 211 GLN B N 1
ATOM 4233 C CA . GLN B 1 211 ? 7.375 -19 -12.805 1 78.81 211 GLN B CA 1
ATOM 4234 C C . GLN B 1 211 ? 6.684 -20.281 -12.367 1 78.81 211 GLN B C 1
ATOM 4236 O O . GLN B 1 211 ? 5.984 -20.297 -11.344 1 78.81 211 GLN B O 1
ATOM 4241 N N . ILE B 1 212 ? 6.789 -21.25 -13.148 1 76.88 212 ILE B N 1
ATOM 4242 C CA . ILE B 1 212 ? 6.27 -22.562 -12.758 1 76.88 212 ILE B CA 1
ATOM 4243 C C . ILE B 1 212 ? 7.422 -23.469 -12.328 1 76.88 212 ILE B C 1
ATOM 4245 O O . ILE B 1 212 ? 8.391 -23.641 -13.07 1 76.88 212 ILE B O 1
ATOM 4249 N N . SER B 1 213 ? 7.254 -23.938 -11.117 1 76 213 SER B N 1
ATOM 4250 C CA . SER B 1 213 ? 8.297 -24.75 -10.516 1 76 213 SER B CA 1
ATOM 4251 C C . SER B 1 213 ? 8.555 -26.016 -11.336 1 76 213 SER B C 1
ATOM 4253 O O . SER B 1 213 ? 7.629 -26.594 -11.906 1 76 213 SER B O 1
ATOM 4255 N N . ARG B 1 214 ? 9.852 -26.375 -11.375 1 77.88 214 ARG B N 1
ATOM 4256 C CA . ARG B 1 214 ? 10.242 -27.641 -12.016 1 77.88 214 ARG B CA 1
ATOM 4257 C C . ARG B 1 214 ? 10.406 -28.75 -10.984 1 77.88 214 ARG B C 1
ATOM 4259 O O . ARG B 1 214 ? 10.883 -29.828 -11.305 1 77.88 214 ARG B O 1
ATOM 4266 N N . LYS B 1 215 ? 9.922 -28.438 -9.781 1 76.31 215 LYS B N 1
ATOM 4267 C CA . LYS B 1 215 ? 10.125 -29.391 -8.688 1 76.31 215 LYS B CA 1
ATOM 4268 C C . LYS B 1 215 ? 8.945 -30.359 -8.57 1 76.31 215 LYS B C 1
ATOM 4270 O O . LYS B 1 215 ? 8.625 -30.812 -7.469 1 76.31 215 LYS B O 1
ATOM 4275 N N . HIS B 1 216 ? 8.203 -30.672 -9.562 1 78.88 216 HIS B N 1
ATOM 4276 C CA . HIS B 1 216 ? 7.055 -31.578 -9.562 1 78.88 216 HIS B CA 1
ATOM 4277 C C . HIS B 1 216 ? 7.488 -33.031 -9.789 1 78.88 216 HIS B C 1
ATOM 4279 O O . HIS B 1 216 ? 6.656 -33.938 -9.789 1 78.88 216 HIS B O 1
ATOM 4285 N N . ASN B 1 217 ? 8.781 -33.375 -9.906 1 83.69 217 ASN B N 1
ATOM 4286 C CA . ASN B 1 217 ? 9.383 -34.688 -10 1 83.69 217 ASN B CA 1
ATOM 4287 C C . ASN B 1 217 ? 8.984 -35.406 -11.289 1 83.69 217 ASN B C 1
ATOM 4289 O O . ASN B 1 217 ? 8.828 -36.625 -11.312 1 83.69 217 ASN B O 1
ATOM 4293 N N . ASP B 1 218 ? 8.539 -34.688 -12.312 1 92.31 218 ASP B N 1
ATOM 4294 C CA . ASP B 1 218 ? 8.305 -35.219 -13.656 1 92.31 218 ASP B CA 1
ATOM 4295 C C . ASP B 1 218 ? 9.406 -34.781 -14.609 1 92.31 218 ASP B C 1
ATOM 4297 O O . ASP B 1 218 ? 9.383 -33.656 -15.117 1 92.31 218 ASP B O 1
ATOM 4301 N N . ASP B 1 219 ? 10.195 -35.688 -14.859 1 93.12 219 ASP B N 1
ATOM 4302 C CA . ASP B 1 219 ? 11.414 -35.375 -15.609 1 93.12 219 ASP B CA 1
ATOM 4303 C C . ASP B 1 219 ? 11.086 -34.938 -17.031 1 93.12 219 ASP B C 1
ATOM 4305 O O . ASP B 1 219 ? 11.758 -34.031 -17.562 1 93.12 219 ASP B O 1
ATOM 4309 N N . LEU B 1 220 ? 10.156 -35.562 -17.594 1 94.38 220 LEU B N 1
ATOM 4310 C CA . LEU B 1 220 ? 9.781 -35.219 -18.953 1 94.38 220 LEU B CA 1
ATOM 4311 C C . LEU B 1 220 ? 9.258 -33.781 -19.047 1 94.38 220 LEU B C 1
ATOM 4313 O O . LEU B 1 220 ? 9.633 -33.031 -19.938 1 94.38 220 LEU B O 1
ATOM 4317 N N . VAL B 1 221 ? 8.414 -33.438 -18.141 1 95 221 VAL B N 1
ATOM 4318 C CA . VAL B 1 221 ? 7.84 -32.094 -18.094 1 95 221 VAL B CA 1
ATOM 4319 C C . VAL B 1 221 ? 8.938 -31.062 -17.797 1 95 221 VAL B C 1
ATOM 4321 O O . VAL B 1 221 ? 8.969 -29.984 -18.406 1 95 221 VAL B O 1
ATOM 4324 N N . ALA B 1 222 ? 9.812 -31.422 -16.906 1 95.12 222 ALA B N 1
ATOM 4325 C CA . ALA B 1 222 ? 10.93 -30.547 -16.594 1 95.12 222 ALA B CA 1
ATOM 4326 C C . ALA B 1 222 ? 11.812 -30.297 -17.812 1 95.12 222 ALA B C 1
ATOM 4328 O O . ALA B 1 222 ? 12.289 -29.188 -18.031 1 95.12 222 ALA B O 1
ATOM 4329 N N . MET B 1 223 ? 12.016 -31.328 -18.531 1 94.69 223 MET B N 1
ATOM 4330 C CA . MET B 1 223 ? 12.797 -31.203 -19.766 1 94.69 223 MET B CA 1
ATOM 4331 C C . MET B 1 223 ? 12.117 -30.25 -20.75 1 94.69 223 MET B C 1
ATOM 4333 O O . MET B 1 223 ? 12.781 -29.406 -21.359 1 94.69 223 MET B O 1
ATOM 4337 N N . ALA B 1 224 ? 10.859 -30.406 -20.906 1 94.75 224 ALA B N 1
ATOM 4338 C CA . ALA B 1 224 ? 10.102 -29.547 -21.812 1 94.75 224 ALA B CA 1
ATOM 4339 C C . ALA B 1 224 ? 10.156 -28.094 -21.375 1 94.75 224 ALA B C 1
ATOM 4341 O O . ALA B 1 224 ? 10.359 -27.188 -22.188 1 94.75 224 ALA B O 1
ATOM 4342 N N . GLN B 1 225 ? 9.953 -27.812 -20.094 1 94.69 225 GLN B N 1
ATOM 4343 C CA . GLN B 1 225 ? 10.047 -26.469 -19.547 1 94.69 225 GLN B CA 1
ATOM 4344 C C . GLN B 1 225 ? 11.406 -25.844 -19.859 1 94.69 225 GLN B C 1
ATOM 4346 O O . GLN B 1 225 ? 11.484 -24.703 -20.328 1 94.69 225 GLN B O 1
ATOM 4351 N N . GLN B 1 226 ? 12.43 -26.594 -19.578 1 93.75 226 GLN B N 1
ATOM 4352 C CA . GLN B 1 226 ? 13.781 -26.109 -19.812 1 93.75 226 GLN B CA 1
ATOM 4353 C C . GLN B 1 226 ? 14.008 -25.781 -21.281 1 93.75 226 GLN B C 1
ATOM 4355 O O . GLN B 1 226 ? 14.617 -24.75 -21.594 1 93.75 226 GLN B O 1
ATOM 4360 N N . LYS B 1 227 ? 13.602 -26.609 -22.109 1 93.56 227 LYS B N 1
ATOM 4361 C CA . LYS B 1 227 ? 13.773 -26.406 -23.531 1 93.56 227 LYS B CA 1
ATOM 4362 C C . LYS B 1 227 ? 13.07 -25.125 -23.984 1 93.56 227 LYS B C 1
ATOM 4364 O O . LYS B 1 227 ? 13.641 -24.328 -24.734 1 93.56 227 LYS B O 1
ATOM 4369 N N . ILE B 1 228 ? 11.836 -25 -23.578 1 94.44 228 ILE B N 1
ATOM 4370 C CA . ILE B 1 228 ? 11.07 -23.812 -23.953 1 94.44 228 ILE B CA 1
ATOM 4371 C C . ILE B 1 228 ? 11.766 -22.562 -23.422 1 94.44 228 ILE B C 1
ATOM 4373 O O . ILE B 1 228 ? 11.922 -21.578 -24.141 1 94.44 228 ILE B O 1
ATOM 4377 N N . GLU B 1 229 ? 12.227 -22.547 -22.172 1 94.12 229 GLU B N 1
ATOM 4378 C CA . GLU B 1 229 ? 12.82 -21.406 -21.5 1 94.12 229 GLU B CA 1
ATOM 4379 C C . GLU B 1 229 ? 14.164 -21.031 -22.125 1 94.12 229 GLU B C 1
ATOM 4381 O O . GLU B 1 229 ? 14.57 -19.859 -22.094 1 94.12 229 GLU B O 1
ATOM 4386 N N . THR B 1 230 ? 14.781 -22 -22.703 1 92.31 230 THR B N 1
ATOM 4387 C CA . THR B 1 230 ? 16.094 -21.734 -23.266 1 92.31 230 THR B CA 1
ATOM 4388 C C . THR B 1 230 ? 15.992 -21.375 -24.734 1 92.31 230 THR B C 1
ATOM 4390 O O . THR B 1 230 ? 16.891 -20.75 -25.297 1 92.31 230 THR B O 1
ATOM 4393 N N . ALA B 1 231 ? 14.852 -21.766 -25.344 1 93.06 231 ALA B N 1
ATOM 4394 C CA . ALA B 1 231 ? 14.789 -21.609 -26.797 1 93.06 231 ALA B CA 1
ATOM 4395 C C . ALA B 1 231 ? 13.539 -20.844 -27.203 1 93.06 231 ALA B C 1
ATOM 4397 O O . ALA B 1 231 ? 13.078 -20.953 -28.344 1 93.06 231 ALA B O 1
ATOM 4398 N N . TYR B 1 232 ? 12.961 -20.125 -26.297 1 93.69 232 TYR B N 1
ATOM 4399 C CA . TYR B 1 232 ? 11.68 -19.469 -26.562 1 93.69 232 TYR B CA 1
ATOM 4400 C C . TYR B 1 232 ? 11.773 -18.5 -27.734 1 93.69 232 TYR B C 1
ATOM 4402 O O . TYR B 1 232 ? 10.773 -18.188 -28.375 1 93.69 232 TYR B O 1
ATOM 4410 N N . HIS B 1 233 ? 12.906 -18.062 -28.141 1 91.88 233 HIS B N 1
ATOM 4411 C CA . HIS B 1 233 ? 13.109 -17.094 -29.203 1 91.88 233 HIS B CA 1
ATOM 4412 C C . HIS B 1 233 ? 12.789 -17.688 -30.562 1 91.88 233 HIS B C 1
ATOM 4414 O O . HIS B 1 233 ? 12.305 -16.984 -31.453 1 91.88 233 HIS B O 1
ATOM 4420 N N . ASN B 1 234 ? 13.117 -18.969 -30.641 1 86.31 234 ASN B N 1
ATOM 4421 C CA . ASN B 1 234 ? 13.086 -19.578 -31.969 1 86.31 234 ASN B CA 1
ATOM 4422 C C . ASN B 1 234 ? 12.07 -20.703 -32.031 1 86.31 234 ASN B C 1
ATOM 4424 O O . ASN B 1 234 ? 11.984 -21.406 -33.031 1 86.31 234 ASN B O 1
ATOM 4428 N N . THR B 1 235 ? 11.352 -20.828 -31 1 83.38 235 THR B N 1
ATOM 4429 C CA . THR B 1 235 ? 10.398 -21.922 -30.969 1 83.38 235 THR B CA 1
ATOM 4430 C C . THR B 1 235 ? 9 -21.438 -31.344 1 83.38 235 THR B C 1
ATOM 4432 O O . THR B 1 235 ? 8.547 -20.391 -30.859 1 83.38 235 THR B O 1
ATOM 4435 N N . GLY B 1 236 ? 8.383 -22.219 -32.281 1 82.19 236 GLY B N 1
ATOM 4436 C CA . GLY B 1 236 ? 7.062 -21.75 -32.688 1 82.19 236 GLY B CA 1
ATOM 4437 C C . GLY B 1 236 ? 6.035 -22.875 -32.75 1 82.19 236 GLY B C 1
ATOM 4438 O O . GLY B 1 236 ? 4.84 -22.609 -32.906 1 82.19 236 GLY B O 1
ATOM 4439 N N . THR B 1 237 ? 6.578 -24.141 -32.656 1 88.56 237 THR B N 1
ATOM 4440 C CA . THR B 1 237 ? 5.641 -25.25 -32.75 1 88.56 237 THR B CA 1
ATOM 4441 C C . THR B 1 237 ? 5.816 -26.234 -31.609 1 88.56 237 THR B C 1
ATOM 4443 O O . THR B 1 237 ? 6.844 -26.203 -30.922 1 88.56 237 THR B O 1
ATOM 4446 N N . ILE B 1 238 ? 4.801 -26.953 -31.422 1 91.38 238 ILE B N 1
ATOM 4447 C CA . ILE B 1 238 ? 4.855 -27.984 -30.391 1 91.38 238 ILE B CA 1
ATOM 4448 C C . ILE B 1 238 ? 5.984 -28.969 -30.688 1 91.38 238 ILE B C 1
ATOM 4450 O O . ILE B 1 238 ? 6.719 -29.375 -29.797 1 91.38 238 ILE B O 1
ATOM 4454 N N . GLU B 1 239 ? 6.133 -29.266 -31.969 1 91.56 239 GLU B N 1
ATOM 4455 C CA . GLU B 1 239 ? 7.164 -30.203 -32.406 1 91.56 239 GLU B CA 1
ATOM 4456 C C . GLU B 1 239 ? 8.555 -29.719 -32 1 91.56 239 GLU B C 1
ATOM 4458 O O . GLU B 1 239 ? 9.391 -30.516 -31.562 1 91.56 239 GLU B O 1
ATOM 4463 N N . GLU B 1 240 ? 8.75 -28.547 -32.094 1 91.81 240 GLU B N 1
ATOM 4464 C CA . GLU B 1 240 ? 10.031 -27.969 -31.734 1 91.81 240 GLU B CA 1
ATOM 4465 C C . GLU B 1 240 ? 10.227 -27.969 -30.219 1 91.81 240 GLU B C 1
ATOM 4467 O O . GLU B 1 240 ? 11.336 -28.188 -29.734 1 91.81 240 GLU B O 1
ATOM 4472 N N . MET B 1 241 ? 9.188 -27.75 -29.469 1 93.06 241 MET B N 1
ATOM 4473 C CA . MET B 1 241 ? 9.234 -27.641 -28 1 93.06 241 MET B CA 1
ATOM 4474 C C . MET B 1 241 ? 9.531 -29 -27.375 1 93.06 241 MET B C 1
ATOM 4476 O O . MET B 1 241 ? 10.109 -29.078 -26.297 1 93.06 241 MET B O 1
ATOM 4480 N N . ILE B 1 242 ? 9.148 -30.031 -28.078 1 93.25 242 ILE B N 1
ATOM 4481 C CA . ILE B 1 242 ? 9.273 -31.344 -27.453 1 93.25 242 ILE B CA 1
ATOM 4482 C C . ILE B 1 242 ? 10.344 -32.156 -28.172 1 93.25 242 ILE B C 1
ATOM 4484 O O . ILE B 1 242 ? 10.477 -33.375 -27.938 1 93.25 242 ILE B O 1
ATOM 4488 N N . LYS B 1 243 ? 11.047 -31.531 -29 1 90.75 243 LYS B N 1
ATOM 4489 C CA . LYS B 1 243 ? 12.117 -32.188 -29.734 1 90.75 243 LYS B CA 1
ATOM 4490 C C . LYS B 1 243 ? 13.109 -32.844 -28.766 1 90.75 243 LYS B C 1
ATOM 4492 O O . LYS B 1 243 ? 13.516 -32.219 -27.781 1 90.75 243 LYS B O 1
ATOM 4497 N N . ASP B 1 244 ? 13.461 -34.125 -28.953 1 90.81 244 ASP B N 1
ATOM 4498 C CA . ASP B 1 244 ? 14.469 -34.844 -28.203 1 90.81 244 ASP B CA 1
ATOM 4499 C C . ASP B 1 244 ? 13.961 -35.25 -26.828 1 90.81 244 ASP B C 1
ATOM 4501 O O . ASP B 1 244 ? 14.734 -35.625 -25.953 1 90.81 244 ASP B O 1
ATOM 4505 N N . ILE B 1 245 ? 12.727 -35 -26.531 1 94.38 245 ILE B N 1
ATOM 4506 C CA . ILE B 1 245 ? 12.109 -35.531 -25.312 1 94.38 245 ILE B CA 1
ATOM 4507 C C . ILE B 1 245 ? 11.609 -36.938 -25.547 1 94.38 245 ILE B C 1
ATOM 4509 O O . ILE B 1 245 ? 10.891 -37.219 -26.516 1 94.38 245 ILE B O 1
ATOM 4513 N N . PRO B 1 246 ? 12.094 -37.844 -24.75 1 94.19 246 PRO B N 1
ATOM 4514 C CA . PRO B 1 246 ? 11.766 -39.25 -24.984 1 94.19 246 PRO B CA 1
ATOM 4515 C C . PRO B 1 246 ? 10.328 -39.594 -24.609 1 94.19 246 PRO B C 1
ATOM 4517 O O . PRO B 1 246 ? 10.086 -40.406 -23.734 1 94.19 246 PRO B O 1
ATOM 4520 N N . ALA B 1 247 ? 9.398 -39.062 -25.234 1 94.44 247 ALA B N 1
ATOM 4521 C CA . ALA B 1 247 ? 7.973 -39.281 -25.047 1 94.44 247 ALA B CA 1
ATOM 4522 C C . ALA B 1 247 ? 7.195 -39 -26.328 1 94.44 247 ALA B C 1
ATOM 4524 O O . ALA B 1 247 ? 7.637 -38.188 -27.156 1 94.44 247 ALA B O 1
ATOM 4525 N N . SER B 1 248 ? 6.082 -39.625 -26.5 1 94.31 248 SER B N 1
ATOM 4526 C CA . SER B 1 248 ? 5.211 -39.312 -27.625 1 94.31 248 SER B CA 1
ATOM 4527 C C . SER B 1 248 ? 4.59 -37.938 -27.453 1 94.31 248 SER B C 1
ATOM 4529 O O . SER B 1 248 ? 4.484 -37.406 -26.344 1 94.31 248 SER B O 1
ATOM 4531 N N . ARG B 1 249 ? 4.258 -37.344 -28.562 1 94.31 249 ARG B N 1
ATOM 4532 C CA . ARG B 1 249 ? 3.604 -36.062 -28.547 1 94.31 249 ARG B CA 1
ATOM 4533 C C . ARG B 1 249 ? 2.365 -36.062 -27.656 1 94.31 249 ARG B C 1
ATOM 4535 O O . ARG B 1 249 ? 2.17 -35.188 -26.844 1 94.31 249 ARG B O 1
ATOM 4542 N N . ARG B 1 250 ? 1.577 -37.094 -27.828 1 95.06 250 ARG B N 1
ATOM 4543 C CA . ARG B 1 250 ? 0.343 -37.219 -27.062 1 95.06 250 ARG B CA 1
ATOM 4544 C C . ARG B 1 250 ? 0.635 -37.281 -25.562 1 95.06 250 ARG B C 1
ATOM 4546 O O . ARG B 1 250 ? -0.025 -36.625 -24.766 1 95.06 250 ARG B O 1
ATOM 4553 N N . ASN B 1 251 ? 1.583 -38 -25.219 1 95.5 251 ASN B N 1
ATOM 4554 C CA . ASN B 1 251 ? 1.933 -38.219 -23.828 1 95.5 251 ASN B CA 1
ATOM 4555 C C . ASN B 1 251 ? 2.465 -36.938 -23.172 1 95.5 251 ASN B C 1
ATOM 4557 O O . ASN B 1 251 ? 2.031 -36.562 -22.078 1 95.5 251 ASN B O 1
ATOM 4561 N N . ILE B 1 252 ? 3.379 -36.25 -23.828 1 95.94 252 ILE B N 1
ATOM 4562 C CA . ILE B 1 252 ? 4.004 -35.062 -23.219 1 95.94 252 ILE B CA 1
ATOM 4563 C C . ILE B 1 252 ? 2.992 -33.938 -23.141 1 95.94 252 ILE B C 1
ATOM 4565 O O . ILE B 1 252 ? 2.99 -33.156 -22.172 1 95.94 252 ILE B O 1
ATOM 4569 N N . VAL B 1 253 ? 2.164 -33.781 -24.141 1 95.56 253 VAL B N 1
ATOM 4570 C CA . VAL B 1 253 ? 1.156 -32.719 -24.156 1 95.56 253 VAL B CA 1
ATOM 4571 C C . VAL B 1 253 ? 0.185 -32.938 -23 1 95.56 253 VAL B C 1
ATOM 4573 O O . VAL B 1 253 ? -0.115 -31.984 -22.266 1 95.56 253 VAL B O 1
ATOM 4576 N N . ARG B 1 254 ? -0.257 -34.094 -22.828 1 94.88 254 ARG B N 1
ATOM 4577 C CA . ARG B 1 254 ? -1.184 -34.406 -21.75 1 94.88 254 ARG B CA 1
ATOM 4578 C C . ARG B 1 254 ? -0.517 -34.25 -20.391 1 94.88 254 ARG B C 1
ATOM 4580 O O . ARG B 1 254 ? -1.062 -33.594 -19.5 1 94.88 254 ARG B O 1
ATOM 4587 N N . ARG B 1 255 ? 0.609 -34.75 -20.266 1 93.69 255 ARG B N 1
ATOM 4588 C CA . ARG B 1 255 ? 1.351 -34.719 -19 1 93.69 255 ARG B CA 1
ATOM 4589 C C . ARG B 1 255 ? 1.716 -33.312 -18.609 1 93.69 255 ARG B C 1
ATOM 4591 O O . ARG B 1 255 ? 1.693 -32.969 -17.422 1 93.69 255 ARG B O 1
ATOM 4598 N N . PHE B 1 256 ? 2.131 -32.562 -19.594 1 95.12 256 PHE B N 1
ATOM 4599 C CA . PHE B 1 256 ? 2.537 -31.188 -19.328 1 95.12 256 PHE B CA 1
ATOM 4600 C C . PHE B 1 256 ? 1.389 -30.391 -18.719 1 95.12 256 PHE B C 1
ATOM 4602 O O . PHE B 1 256 ? 1.571 -29.688 -17.719 1 95.12 256 PHE B O 1
ATOM 4609 N N . LYS B 1 257 ? 0.259 -30.469 -19.234 1 92 257 LYS B N 1
ATOM 4610 C CA . LYS B 1 257 ? -0.918 -29.781 -18.734 1 92 257 LYS B CA 1
ATOM 4611 C C . LYS B 1 257 ? -1.304 -30.281 -17.344 1 92 257 LYS B C 1
ATOM 4613 O O . LYS B 1 257 ? -1.676 -29.484 -16.469 1 92 257 LYS B O 1
ATOM 4618 N N . GLN B 1 258 ? -1.191 -31.5 -17.172 1 89.06 258 GLN B N 1
ATOM 4619 C CA . GLN B 1 258 ? -1.541 -32.094 -15.898 1 89.06 258 GLN B CA 1
ATOM 4620 C C . GLN B 1 258 ? -0.624 -31.594 -14.781 1 89.06 258 GLN B C 1
ATOM 4622 O O . GLN B 1 258 ? -1.082 -31.297 -13.68 1 89.06 258 GLN B O 1
ATOM 4627 N N . VAL B 1 259 ? 0.609 -31.453 -15.156 1 89.06 259 VAL B N 1
ATOM 4628 C CA . VAL B 1 259 ? 1.622 -31.141 -14.148 1 89.06 259 VAL B CA 1
ATOM 4629 C C . VAL B 1 259 ? 1.673 -29.641 -13.922 1 89.06 259 VAL B C 1
ATOM 4631 O O . VAL B 1 259 ? 1.749 -29.172 -12.781 1 89.06 259 VAL B O 1
ATOM 4634 N N . THR B 1 260 ? 1.566 -28.859 -15.008 1 89.06 260 THR B N 1
ATOM 4635 C CA . THR B 1 260 ? 1.795 -27.422 -14.898 1 89.06 260 THR B CA 1
ATOM 4636 C C . THR B 1 260 ? 0.471 -26.672 -14.836 1 89.06 260 THR B C 1
ATOM 4638 O O . THR B 1 260 ? 0.435 -25.5 -14.453 1 89.06 260 THR B O 1
ATOM 4641 N N . GLY B 1 261 ? -0.539 -27.25 -15.328 1 85.75 261 GLY B N 1
ATOM 4642 C CA . GLY B 1 261 ? -1.849 -26.609 -15.336 1 85.75 261 GLY B CA 1
ATOM 4643 C C . GLY B 1 261 ? -2.119 -25.828 -16.609 1 85.75 261 GLY B C 1
ATOM 4644 O O . GLY B 1 261 ? -3.229 -25.328 -16.812 1 85.75 261 GLY B O 1
ATOM 4645 N N . ILE B 1 262 ? -1.104 -25.734 -17.469 1 89.5 262 ILE B N 1
ATOM 4646 C CA . ILE B 1 262 ? -1.295 -24.969 -18.703 1 89.5 262 ILE B CA 1
ATOM 4647 C C . ILE B 1 262 ? -0.696 -25.734 -19.875 1 89.5 262 ILE B C 1
ATOM 4649 O O . ILE B 1 262 ? 0.048 -26.703 -19.688 1 89.5 262 ILE B O 1
ATOM 4653 N N . THR B 1 263 ? -1.023 -25.344 -21.094 1 93.81 263 THR B N 1
ATOM 4654 C CA . THR B 1 263 ? -0.551 -26.031 -22.297 1 93.81 263 THR B CA 1
ATOM 4655 C C . THR B 1 263 ? 0.872 -25.594 -22.625 1 93.81 263 THR B C 1
ATOM 4657 O O . THR B 1 263 ? 1.361 -24.594 -22.109 1 93.81 263 THR B O 1
ATOM 4660 N N . LEU B 1 264 ? 1.467 -26.344 -23.484 1 95 264 LEU B N 1
ATOM 4661 C CA . LEU B 1 264 ? 2.805 -26.031 -23.984 1 95 264 LEU B CA 1
ATOM 4662 C C . LEU B 1 264 ? 2.828 -24.672 -24.656 1 95 264 LEU B C 1
ATOM 4664 O O . LEU B 1 264 ? 3.742 -23.875 -24.438 1 95 264 LEU B O 1
ATOM 4668 N N . ILE B 1 265 ? 1.843 -24.391 -25.422 1 94.12 265 ILE B N 1
ATOM 4669 C CA . ILE B 1 265 ? 1.763 -23.141 -26.172 1 94.12 265 ILE B CA 1
ATOM 4670 C C . ILE B 1 265 ? 1.606 -21.969 -25.203 1 94.12 265 ILE B C 1
ATOM 4672 O O . ILE B 1 265 ? 2.266 -20.938 -25.359 1 94.12 265 ILE B O 1
ATOM 4676 N N . GLU B 1 266 ? 0.754 -22.141 -24.234 1 93.25 266 GLU B N 1
ATOM 4677 C CA . GLU B 1 266 ? 0.575 -21.109 -23.219 1 93.25 266 GLU B CA 1
ATOM 4678 C C . GLU B 1 266 ? 1.866 -20.875 -22.438 1 93.25 266 GLU B C 1
ATOM 4680 O O . GLU B 1 266 ? 2.203 -19.734 -22.125 1 93.25 266 GLU B O 1
ATOM 4685 N N . TYR B 1 267 ? 2.51 -21.953 -22.141 1 94.38 267 TYR B N 1
ATOM 4686 C CA . TYR B 1 267 ? 3.781 -21.844 -21.422 1 94.38 267 TYR B CA 1
ATOM 4687 C C . TYR B 1 267 ? 4.793 -21.062 -22.25 1 94.38 267 TYR B C 1
ATOM 4689 O O . TYR B 1 267 ? 5.5 -20.203 -21.703 1 94.38 267 TYR B O 1
ATOM 4697 N N . LEU B 1 268 ? 4.883 -21.344 -23.5 1 94.88 268 LEU B N 1
ATOM 4698 C CA . LEU B 1 268 ? 5.773 -20.609 -24.406 1 94.88 268 LEU B CA 1
ATOM 4699 C C . LEU B 1 268 ? 5.418 -19.125 -24.422 1 94.88 268 LEU B C 1
ATOM 4701 O O . LEU B 1 268 ? 6.297 -18.266 -24.312 1 94.88 268 LEU B O 1
ATOM 4705 N N . GLN B 1 269 ? 4.18 -18.859 -24.562 1 94.38 269 GLN B N 1
ATOM 4706 C CA . GLN B 1 269 ? 3.709 -17.469 -24.609 1 94.38 269 GLN B CA 1
ATOM 4707 C C . GLN B 1 269 ? 4.047 -16.734 -23.312 1 94.38 269 GLN B C 1
ATOM 4709 O O . GLN B 1 269 ? 4.551 -15.602 -23.359 1 94.38 269 GLN B O 1
ATOM 4714 N N . GLN B 1 270 ? 3.77 -17.344 -22.234 1 94.69 270 GLN B N 1
ATOM 4715 C CA . GLN B 1 270 ? 4.059 -16.734 -20.938 1 94.69 270 GLN B CA 1
ATOM 4716 C C . GLN B 1 270 ? 5.559 -16.531 -20.75 1 94.69 270 GLN B C 1
ATOM 4718 O O . GLN B 1 270 ? 5.984 -15.523 -20.172 1 94.69 270 GLN B O 1
ATOM 4723 N N . THR B 1 271 ? 6.316 -17.469 -21.219 1 95.69 271 THR B N 1
ATOM 4724 C CA . THR B 1 271 ? 7.77 -17.359 -21.156 1 95.69 271 THR B CA 1
ATOM 4725 C C . THR B 1 271 ? 8.25 -16.141 -21.953 1 95.69 271 THR B C 1
ATOM 4727 O O . THR B 1 271 ? 9.094 -15.375 -21.469 1 95.69 271 THR B O 1
ATOM 4730 N N . ARG B 1 272 ? 7.68 -15.969 -23.094 1 96.5 272 ARG B N 1
ATOM 4731 C CA . ARG B 1 272 ? 8.047 -14.844 -23.953 1 96.5 272 ARG B CA 1
ATOM 4732 C C . ARG B 1 272 ? 7.652 -13.516 -23.297 1 96.5 272 ARG B C 1
ATOM 4734 O O . ARG B 1 272 ? 8.438 -12.57 -23.297 1 96.5 272 ARG B O 1
ATOM 4741 N N . ILE B 1 273 ? 6.492 -13.453 -22.75 1 97.25 273 ILE B N 1
ATOM 4742 C CA . ILE B 1 273 ? 6.012 -12.242 -22.094 1 97.25 273 ILE B CA 1
ATOM 4743 C C . ILE B 1 273 ? 6.887 -11.93 -20.891 1 97.25 273 ILE B C 1
ATOM 4745 O O . ILE B 1 273 ? 7.234 -10.773 -20.656 1 97.25 273 ILE B O 1
ATOM 4749 N N . GLU B 1 274 ? 7.219 -12.938 -20.156 1 96.75 274 GLU B N 1
ATOM 4750 C CA . GLU B 1 274 ? 8.094 -12.742 -19 1 96.75 274 GLU B CA 1
ATOM 4751 C C . GLU B 1 274 ? 9.453 -12.203 -19.422 1 96.75 274 GLU B C 1
ATOM 4753 O O . GLU B 1 274 ? 10.031 -11.344 -18.75 1 96.75 274 GLU B O 1
ATOM 4758 N N . ALA B 1 275 ? 9.969 -12.734 -20.5 1 96.12 275 ALA B N 1
ATOM 4759 C CA . ALA B 1 275 ? 11.227 -12.227 -21.047 1 96.12 275 ALA B CA 1
ATOM 4760 C C . ALA B 1 275 ? 11.117 -10.75 -21.406 1 96.12 275 ALA B C 1
ATOM 4762 O O . ALA B 1 275 ? 12.023 -9.961 -21.109 1 96.12 275 ALA B O 1
ATOM 4763 N N . ALA B 1 276 ? 10.062 -10.43 -22.047 1 97.62 276 ALA B N 1
ATOM 4764 C CA . ALA B 1 276 ? 9.82 -9.031 -22.391 1 97.62 276 ALA B CA 1
ATOM 4765 C C . ALA B 1 276 ? 9.766 -8.156 -21.141 1 97.62 276 ALA B C 1
ATOM 4767 O O . ALA B 1 276 ? 10.367 -7.078 -21.094 1 97.62 276 ALA B O 1
ATOM 4768 N N . LYS B 1 277 ? 9.047 -8.586 -20.156 1 97.69 277 LYS B N 1
ATOM 4769 C CA . LYS B 1 277 ? 8.953 -7.848 -18.891 1 97.69 277 LYS B CA 1
ATOM 4770 C C . LYS B 1 277 ? 10.328 -7.594 -18.297 1 97.69 277 LYS B C 1
ATOM 4772 O O . LYS B 1 277 ? 10.633 -6.477 -17.859 1 97.69 277 LYS B O 1
ATOM 4777 N N . LYS B 1 278 ? 11.133 -8.609 -18.312 1 95.94 278 LYS B N 1
ATOM 4778 C CA . LYS B 1 278 ? 12.477 -8.484 -17.75 1 95.94 278 LYS B CA 1
ATOM 4779 C C . LYS B 1 278 ? 13.289 -7.426 -18.484 1 95.94 278 LYS B C 1
ATOM 4781 O O . LYS B 1 278 ? 13.984 -6.625 -17.875 1 95.94 278 LYS B O 1
ATOM 4786 N N . LEU B 1 279 ? 13.156 -7.449 -19.781 1 96.19 279 LEU B N 1
ATOM 4787 C CA . LEU B 1 279 ? 13.859 -6.449 -20.578 1 96.19 279 LEU B CA 1
ATOM 4788 C C . LEU B 1 279 ? 13.336 -5.047 -20.281 1 96.19 279 LEU B C 1
ATOM 4790 O O . LEU B 1 279 ? 14.109 -4.102 -20.156 1 96.19 279 LEU B O 1
ATOM 4794 N N . LEU B 1 280 ? 12.039 -4.926 -20.141 1 97.06 280 LEU B N 1
ATOM 4795 C CA . LEU B 1 280 ? 11.398 -3.637 -19.875 1 97.06 280 LEU B CA 1
ATOM 4796 C C . LEU B 1 280 ? 11.781 -3.115 -18.5 1 97.06 280 LEU B C 1
ATOM 4798 O O . LEU B 1 280 ? 11.883 -1.903 -18.297 1 97.06 280 LEU B O 1
ATOM 4802 N N . GLU B 1 281 ? 12.008 -4.008 -17.594 1 96.06 281 GLU B N 1
ATOM 4803 C CA . GLU B 1 281 ? 12.344 -3.67 -16.219 1 96.06 281 GLU B CA 1
ATOM 4804 C C . GLU B 1 281 ? 13.82 -3.281 -16.094 1 96.06 281 GLU B C 1
ATOM 4806 O O . GLU B 1 281 ? 14.18 -2.471 -15.234 1 96.06 281 GLU B O 1
ATOM 4811 N N . GLN B 1 282 ? 14.641 -3.832 -16.984 1 93 282 GLN B N 1
ATOM 4812 C CA . GLN B 1 282 ? 16.062 -3.828 -16.656 1 93 282 GLN B CA 1
ATOM 4813 C C . GLN B 1 282 ? 16.859 -3.066 -17.703 1 93 282 GLN B C 1
ATOM 4815 O O . GLN B 1 282 ? 18.047 -2.773 -17.484 1 93 282 GLN B O 1
ATOM 4820 N N . THR B 1 283 ? 16.219 -2.781 -18.797 1 93.12 283 THR B N 1
ATOM 4821 C CA . THR B 1 283 ? 16.984 -2.162 -19.875 1 93.12 283 THR B CA 1
ATOM 4822 C C . THR B 1 283 ? 16.234 -0.955 -20.438 1 93.12 283 THR B C 1
ATOM 4824 O O . THR B 1 283 ? 15.062 -0.733 -20.109 1 93.12 283 THR B O 1
ATOM 4827 N N . VAL B 1 284 ? 17.016 -0.193 -21.219 1 92.5 284 VAL B N 1
ATOM 4828 C CA . VAL B 1 284 ? 16.422 0.945 -21.906 1 92.5 284 VAL B CA 1
ATOM 4829 C C . VAL B 1 284 ? 16.344 0.645 -23.406 1 92.5 284 VAL B C 1
ATOM 4831 O O . VAL B 1 284 ? 16.375 1.561 -24.234 1 92.5 284 VAL B O 1
ATOM 4834 N N . GLU B 1 285 ? 16.281 -0.62 -23.641 1 94.69 285 GLU B N 1
ATOM 4835 C CA . GLU B 1 285 ? 16.234 -1.016 -25.047 1 94.69 285 GLU B CA 1
ATOM 4836 C C . GLU B 1 285 ? 14.992 -0.454 -25.734 1 94.69 285 GLU B C 1
ATOM 4838 O O . GLU B 1 285 ? 13.945 -0.293 -25.094 1 94.69 285 GLU B O 1
ATOM 4843 N N . GLN B 1 286 ? 15.172 -0.257 -27.016 1 96.56 286 GLN B N 1
ATOM 4844 C CA . GLN B 1 286 ? 14.023 0.18 -27.797 1 96.56 286 GLN B CA 1
ATOM 4845 C C . GLN B 1 286 ? 12.953 -0.908 -27.859 1 96.56 286 GLN B C 1
ATOM 4847 O O . GLN B 1 286 ? 13.266 -2.098 -27.781 1 96.56 286 GLN B O 1
ATOM 4852 N N . MET B 1 287 ? 11.742 -0.449 -28 1 96.88 287 MET B N 1
ATOM 4853 C CA . MET B 1 287 ? 10.609 -1.369 -27.969 1 96.88 287 MET B CA 1
ATOM 4854 C C . MET B 1 287 ? 10.766 -2.453 -29.031 1 96.88 287 MET B C 1
ATOM 4856 O O . MET B 1 287 ? 10.43 -3.615 -28.797 1 96.88 287 MET B O 1
ATOM 4860 N N . THR B 1 288 ? 11.305 -2.076 -30.188 1 96.19 288 THR B N 1
ATOM 4861 C CA . THR B 1 288 ? 11.492 -3.041 -31.266 1 96.19 288 THR B CA 1
ATOM 4862 C C . THR B 1 288 ? 12.453 -4.148 -30.828 1 96.19 288 THR B C 1
ATOM 4864 O O . THR B 1 288 ? 12.242 -5.32 -31.141 1 96.19 288 THR B O 1
ATOM 4867 N N . GLU B 1 289 ? 13.461 -3.797 -30.141 1 96.62 289 GLU B N 1
ATOM 4868 C CA . GLU B 1 289 ? 14.438 -4.766 -29.641 1 96.62 289 GLU B CA 1
ATOM 4869 C C . GLU B 1 289 ? 13.82 -5.684 -28.594 1 96.62 289 GLU B C 1
ATOM 4871 O O . GLU B 1 289 ? 14.07 -6.891 -28.594 1 96.62 289 GLU B O 1
ATOM 4876 N N . VAL B 1 290 ? 13.055 -5.102 -27.719 1 97.5 290 VAL B N 1
ATOM 4877 C CA . VAL B 1 290 ? 12.375 -5.879 -26.688 1 97.5 290 VAL B CA 1
ATOM 4878 C C . VAL B 1 290 ? 11.484 -6.934 -27.328 1 97.5 290 VAL B C 1
ATOM 4880 O O . VAL B 1 290 ? 11.508 -8.102 -26.938 1 97.5 290 VAL B O 1
ATOM 4883 N N . ILE B 1 291 ? 10.75 -6.543 -28.375 1 96.88 291 ILE B N 1
ATOM 4884 C CA . ILE B 1 291 ? 9.812 -7.418 -29.062 1 96.88 291 ILE B CA 1
ATOM 4885 C C . ILE B 1 291 ? 10.562 -8.578 -29.703 1 96.88 291 ILE B C 1
ATOM 4887 O O . ILE B 1 291 ? 10.219 -9.742 -29.5 1 96.88 291 ILE B O 1
ATOM 4891 N N . TYR B 1 292 ? 11.633 -8.297 -30.297 1 94.94 292 TYR B N 1
ATOM 4892 C CA . TYR B 1 292 ? 12.398 -9.312 -31.016 1 94.94 292 TYR B CA 1
ATOM 4893 C C . TYR B 1 292 ? 13.117 -10.242 -30.031 1 94.94 292 TYR B C 1
ATOM 4895 O O . TYR B 1 292 ? 13.094 -11.461 -30.203 1 94.94 292 TYR B O 1
ATOM 4903 N N . LYS B 1 293 ? 13.656 -9.688 -29.047 1 95.62 293 LYS B N 1
ATOM 4904 C CA . LYS B 1 293 ? 14.422 -10.469 -28.078 1 95.62 293 LYS B CA 1
ATOM 4905 C C . LYS B 1 293 ? 13.5 -11.352 -27.234 1 95.62 293 LYS B C 1
ATOM 4907 O O . LYS B 1 293 ? 13.953 -12.32 -26.625 1 95.62 293 LYS B O 1
ATOM 4912 N N . SER B 1 294 ? 12.273 -10.969 -27.219 1 96 294 SER B N 1
ATOM 4913 C CA . SER B 1 294 ? 11.32 -11.773 -26.453 1 96 294 SER B CA 1
ATOM 4914 C C . SER B 1 294 ? 10.734 -12.891 -27.297 1 96 294 SER B C 1
ATOM 4916 O O . SER B 1 294 ? 9.969 -13.719 -26.797 1 96 294 SER B O 1
ATOM 4918 N N . GLY B 1 295 ? 11.086 -12.906 -28.594 1 94.31 295 GLY B N 1
ATOM 4919 C CA . GLY B 1 295 ? 10.703 -14.031 -29.438 1 94.31 295 GLY B CA 1
ATOM 4920 C C . GLY B 1 295 ? 9.531 -13.711 -30.359 1 94.31 295 GLY B C 1
ATOM 4921 O O . GLY B 1 295 ? 8.914 -14.625 -30.922 1 94.31 295 GLY B O 1
ATOM 4922 N N . TYR B 1 296 ? 9.18 -12.445 -30.453 1 93.69 296 TYR B N 1
ATOM 4923 C CA . TYR B 1 296 ? 8.094 -12.055 -31.344 1 93.69 296 TYR B CA 1
ATOM 4924 C C . TYR B 1 296 ? 8.633 -11.391 -32.594 1 93.69 296 TYR B C 1
ATOM 4926 O O . TYR B 1 296 ? 9.633 -10.68 -32.562 1 93.69 296 TYR B O 1
ATOM 4934 N N . ASN B 1 297 ? 7.895 -11.68 -33.688 1 91.19 297 ASN B N 1
ATOM 4935 C CA . ASN B 1 297 ? 8.273 -11.062 -34.938 1 91.19 297 ASN B CA 1
ATOM 4936 C C . ASN B 1 297 ? 7.215 -10.07 -35.406 1 91.19 297 ASN B C 1
ATOM 4938 O O . ASN B 1 297 ? 7.465 -9.289 -36.344 1 91.19 297 ASN B O 1
ATOM 4942 N N . ASP B 1 298 ? 6.105 -10.031 -34.812 1 93.56 298 ASP B N 1
ATOM 4943 C CA . ASP B 1 298 ? 5.004 -9.133 -35.156 1 93.56 298 ASP B CA 1
ATOM 4944 C C . ASP B 1 298 ? 4.684 -8.203 -33.969 1 93.56 298 ASP B C 1
ATOM 4946 O O . ASP B 1 298 ? 4.102 -8.633 -32.969 1 93.56 298 ASP B O 1
ATOM 4950 N N . PRO B 1 299 ? 4.977 -6.941 -34.188 1 95.62 299 PRO B N 1
ATOM 4951 C CA . PRO B 1 299 ? 4.742 -5.988 -33.094 1 95.62 299 PRO B CA 1
ATOM 4952 C C . PRO B 1 299 ? 3.273 -5.898 -32.688 1 95.62 299 PRO B C 1
ATOM 4954 O O . PRO B 1 299 ? 2.961 -5.742 -31.5 1 95.62 299 PRO B O 1
ATOM 4957 N N . LYS B 1 300 ? 2.451 -5.941 -33.625 1 96.62 300 LYS B N 1
ATOM 4958 C CA . LYS B 1 300 ? 1.024 -5.863 -33.344 1 96.62 300 LYS B CA 1
ATOM 4959 C C . LYS B 1 300 ? 0.573 -7.047 -32.5 1 96.62 300 LYS B C 1
ATOM 4961 O O . LYS B 1 300 ? -0.162 -6.871 -31.516 1 96.62 300 LYS B O 1
ATOM 4966 N N . ALA B 1 301 ? 0.999 -8.203 -32.875 1 94.88 301 ALA B N 1
ATOM 4967 C CA . ALA B 1 301 ? 0.676 -9.406 -32.125 1 94.88 301 ALA B CA 1
ATOM 4968 C C . ALA B 1 301 ? 1.26 -9.344 -30.719 1 94.88 301 ALA B C 1
ATOM 4970 O O . ALA B 1 301 ? 0.588 -9.688 -29.734 1 94.88 301 ALA B O 1
ATOM 4971 N N . PHE B 1 302 ? 2.439 -8.852 -30.641 1 96.62 302 PHE B N 1
ATOM 4972 C CA . PHE B 1 302 ? 3.098 -8.719 -29.359 1 96.62 302 PHE B CA 1
ATOM 4973 C C . PHE B 1 302 ? 2.299 -7.801 -28.438 1 96.62 302 PHE B C 1
ATOM 4975 O O . PHE B 1 302 ? 2.016 -8.156 -27.281 1 96.62 302 PHE B O 1
ATOM 4982 N N . ARG B 1 303 ? 1.991 -6.664 -28.859 1 97.38 303 ARG B N 1
ATOM 4983 C CA . ARG B 1 303 ? 1.294 -5.672 -28.047 1 97.38 303 ARG B CA 1
ATOM 4984 C C . ARG B 1 303 ? -0.061 -6.195 -27.578 1 97.38 303 ARG B C 1
ATOM 4986 O O . ARG B 1 303 ? -0.463 -5.969 -26.438 1 97.38 303 ARG B O 1
ATOM 4993 N N . LYS B 1 304 ? -0.713 -6.883 -28.469 1 96.81 304 LYS B N 1
ATOM 4994 C CA . LYS B 1 304 ? -2.012 -7.465 -28.141 1 96.81 304 LYS B CA 1
ATOM 4995 C C . LYS B 1 304 ? -1.882 -8.5 -27.031 1 96.81 304 LYS B C 1
ATOM 4997 O O . LYS B 1 304 ? -2.613 -8.445 -26.031 1 96.81 304 LYS B O 1
ATOM 5002 N N . VAL B 1 305 ? -0.947 -9.398 -27.188 1 95.75 305 VAL B N 1
ATOM 5003 C CA . VAL B 1 305 ? -0.751 -10.469 -26.219 1 95.75 305 VAL B CA 1
ATOM 5004 C C . VAL B 1 305 ? -0.264 -9.883 -24.891 1 95.75 305 VAL B C 1
ATOM 5006 O O . VAL B 1 305 ? -0.712 -10.297 -23.812 1 95.75 305 VAL B O 1
ATOM 5009 N N . PHE B 1 306 ? 0.625 -8.922 -24.984 1 97.69 306 PHE B N 1
ATOM 5010 C CA . PHE B 1 306 ? 1.155 -8.281 -23.781 1 97.69 306 PHE B CA 1
ATOM 5011 C C . PHE B 1 306 ? 0.041 -7.613 -22.984 1 97.69 306 PHE B C 1
ATOM 5013 O O . PHE B 1 306 ? -0.086 -7.832 -21.781 1 97.69 306 PHE B O 1
ATOM 5020 N N . ARG B 1 307 ? -0.718 -6.887 -23.609 1 96.81 307 ARG B N 1
ATOM 5021 C CA . ARG B 1 307 ? -1.809 -6.18 -22.953 1 96.81 307 ARG B CA 1
ATOM 5022 C C . ARG B 1 307 ? -2.811 -7.16 -22.344 1 96.81 307 ARG B C 1
ATOM 5024 O O . ARG B 1 307 ? -3.283 -6.961 -21.219 1 96.81 307 ARG B O 1
ATOM 5031 N N . LYS B 1 308 ? -3.107 -8.125 -23.062 1 95.19 308 LYS B N 1
ATOM 5032 C CA . LYS B 1 308 ? -4.051 -9.141 -22.594 1 95.19 308 LYS B CA 1
ATOM 5033 C C . LYS B 1 308 ? -3.51 -9.852 -21.359 1 95.19 308 LYS B C 1
ATOM 5035 O O . LYS B 1 308 ? -4.246 -10.086 -20.406 1 95.19 308 LYS B O 1
ATOM 5040 N N . THR B 1 309 ? -2.254 -10.133 -21.375 1 94.62 309 THR B N 1
ATOM 5041 C CA . THR B 1 309 ? -1.626 -10.945 -20.328 1 94.62 309 THR B CA 1
ATOM 5042 C C . THR B 1 309 ? -1.259 -10.078 -19.125 1 94.62 309 THR B C 1
ATOM 5044 O O . THR B 1 309 ? -1.462 -10.484 -17.984 1 94.62 309 THR B O 1
ATOM 5047 N N . VAL B 1 310 ? -0.782 -8.891 -19.406 1 96.38 310 VAL B N 1
ATOM 5048 C CA . VAL B 1 310 ? -0.192 -8.055 -18.359 1 96.38 310 VAL B CA 1
ATOM 5049 C C . VAL B 1 310 ? -1.213 -7.023 -17.891 1 96.38 310 VAL B C 1
ATOM 5051 O O . VAL B 1 310 ? -1.135 -6.543 -16.75 1 96.38 310 VAL B O 1
ATOM 5054 N N . GLY B 1 311 ? -2.123 -6.676 -18.719 1 95.25 311 GLY B N 1
ATOM 5055 C CA . GLY B 1 311 ? -3.174 -5.746 -18.328 1 95.25 311 GLY B CA 1
ATOM 5056 C C . GLY B 1 311 ? -2.83 -4.297 -18.641 1 95.25 311 GLY B C 1
ATOM 5057 O O . GLY B 1 311 ? -3.57 -3.387 -18.25 1 95.25 311 GLY B O 1
ATOM 5058 N N . MET B 1 312 ? -1.734 -4.074 -19.266 1 95.94 312 MET B N 1
ATOM 5059 C CA . MET B 1 312 ? -1.312 -2.736 -19.672 1 95.94 312 MET B CA 1
ATOM 5060 C C . MET B 1 312 ? -0.337 -2.803 -20.844 1 95.94 312 MET B C 1
ATOM 5062 O O . MET B 1 312 ? 0.097 -3.887 -21.234 1 95.94 312 MET B O 1
ATOM 5066 N N . THR B 1 313 ? -0.014 -1.687 -21.453 1 97.19 313 THR B N 1
ATOM 5067 C CA . THR B 1 313 ? 0.923 -1.645 -22.562 1 97.19 313 THR B CA 1
ATOM 5068 C C . THR B 1 313 ? 2.355 -1.836 -22.078 1 97.19 313 THR B C 1
ATOM 5070 O O . THR B 1 313 ? 2.652 -1.611 -20.906 1 97.19 313 THR B O 1
ATOM 5073 N N . PRO B 1 314 ? 3.24 -2.268 -22.969 1 97.44 314 PRO B N 1
ATOM 5074 C CA . PRO B 1 314 ? 4.648 -2.402 -22.594 1 97.44 314 PRO B CA 1
ATOM 5075 C C . PRO B 1 314 ? 5.25 -1.094 -22.078 1 97.44 314 PRO B C 1
ATOM 5077 O O . PRO B 1 314 ? 6.02 -1.099 -21.109 1 97.44 314 PRO B O 1
ATOM 5080 N N . SER B 1 315 ? 4.883 -0.03 -22.672 1 96.69 315 SER B N 1
ATOM 5081 C CA . SER B 1 315 ? 5.41 1.266 -22.25 1 96.69 315 SER B CA 1
ATOM 5082 C C . SER B 1 315 ? 4.953 1.619 -20.844 1 96.69 315 SER B C 1
ATOM 5084 O O . SER B 1 315 ? 5.75 2.082 -20.016 1 96.69 315 SER B O 1
ATOM 5086 N N . GLU B 1 316 ? 3.693 1.437 -20.562 1 95.5 316 GLU B N 1
ATOM 5087 C CA . GLU B 1 316 ? 3.164 1.656 -19.219 1 95.5 316 GLU B CA 1
ATOM 5088 C C . GLU B 1 316 ? 3.889 0.79 -18.188 1 95.5 316 GLU B C 1
ATOM 5090 O O . GLU B 1 316 ? 4.188 1.247 -17.078 1 95.5 316 GLU B O 1
ATOM 5095 N N . TYR B 1 317 ? 4.145 -0.442 -18.641 1 97.25 317 TYR B N 1
ATOM 5096 C CA . TYR B 1 317 ? 4.82 -1.382 -17.75 1 97.25 317 TYR B CA 1
ATOM 5097 C C . TYR B 1 317 ? 6.23 -0.903 -17.422 1 97.25 317 TYR B C 1
ATOM 5099 O O . TYR B 1 317 ? 6.656 -0.946 -16.266 1 97.25 317 TYR B O 1
ATOM 5107 N N . ARG B 1 318 ? 6.973 -0.456 -18.406 1 95.94 318 ARG B N 1
ATOM 5108 C CA . ARG B 1 318 ? 8.312 0.073 -18.203 1 95.94 318 ARG B CA 1
ATOM 5109 C C . ARG B 1 318 ? 8.289 1.271 -17.25 1 95.94 318 ARG B C 1
ATOM 5111 O O . ARG B 1 318 ? 9.125 1.377 -16.359 1 95.94 318 ARG B O 1
ATOM 5118 N N . ASP B 1 319 ? 7.344 2.121 -17.453 1 93.25 319 ASP B N 1
ATOM 5119 C CA . ASP B 1 319 ? 7.227 3.301 -16.594 1 93.25 319 ASP B CA 1
ATOM 5120 C C . ASP B 1 319 ? 7.043 2.904 -15.133 1 93.25 319 ASP B C 1
ATOM 5122 O O . ASP B 1 319 ? 7.559 3.574 -14.234 1 93.25 319 ASP B O 1
ATOM 5126 N N . LYS B 1 320 ? 6.383 1.871 -14.914 1 94.06 320 LYS B N 1
ATOM 5127 C CA . LYS B 1 320 ? 6.023 1.44 -13.57 1 94.06 320 LYS B CA 1
ATOM 5128 C C . LYS B 1 320 ? 7.188 0.725 -12.891 1 94.06 320 LYS B C 1
ATOM 5130 O O . LYS B 1 320 ? 7.344 0.805 -11.664 1 94.06 320 LYS B O 1
ATOM 5135 N N . PHE B 1 321 ? 8.016 0.01 -13.68 1 94.88 321 PHE B N 1
ATOM 5136 C CA . PHE B 1 321 ? 8.891 -0.935 -12.992 1 94.88 321 PHE B CA 1
ATOM 5137 C C . PHE B 1 321 ? 10.352 -0.69 -13.352 1 94.88 321 PHE B C 1
ATOM 5139 O O . PHE B 1 321 ? 11.25 -1.307 -12.781 1 94.88 321 PHE B O 1
ATOM 5146 N N . TYR B 1 322 ? 10.57 0.21 -14.305 1 91.56 322 TYR B N 1
ATOM 5147 C CA . TYR B 1 322 ? 11.953 0.51 -14.633 1 91.56 322 TYR B CA 1
ATOM 5148 C C . TYR B 1 322 ? 12.57 1.46 -13.617 1 91.56 322 TYR B C 1
ATOM 5150 O O . TYR B 1 322 ? 12.023 2.533 -13.352 1 91.56 322 TYR B O 1
ATOM 5158 N N . LEU B 1 323 ? 13.641 1.099 -12.938 1 85.12 323 LEU B N 1
ATOM 5159 C CA . LEU B 1 323 ? 14.25 1.886 -11.875 1 85.12 323 LEU B CA 1
ATOM 5160 C C . LEU B 1 323 ? 15.5 2.598 -12.375 1 85.12 323 LEU B C 1
ATOM 5162 O O . LEU B 1 323 ? 16.094 3.402 -11.648 1 85.12 323 LEU B O 1
ATOM 5166 N N . GLY B 1 324 ? 15.742 2.629 -13.586 1 75.94 324 GLY B N 1
ATOM 5167 C CA . GLY B 1 324 ? 16.953 3.271 -14.086 1 75.94 324 GLY B CA 1
ATOM 5168 C C . GLY B 1 324 ? 18.219 2.654 -13.539 1 75.94 324 GLY B C 1
ATOM 5169 O O . GLY B 1 324 ? 18.172 1.803 -12.648 1 75.94 324 GLY B O 1
ATOM 5170 N N . THR B 1 325 ? 19.422 2.689 -14.32 1 55.97 325 THR B N 1
ATOM 5171 C CA . THR B 1 325 ? 20.719 2.225 -13.859 1 55.97 325 THR B CA 1
ATOM 5172 C C . THR B 1 325 ? 21.344 3.232 -12.906 1 55.97 325 THR B C 1
ATOM 5174 O O . THR B 1 325 ? 21.344 4.438 -13.172 1 55.97 325 THR B O 1
ATOM 5177 N N . ARG B 1 326 ? 21.188 3.109 -11.648 1 46.75 326 ARG B N 1
ATOM 5178 C CA . ARG B 1 326 ? 21.984 4.023 -10.828 1 46.75 326 ARG B CA 1
ATOM 5179 C C . ARG B 1 326 ? 23.406 4.152 -11.367 1 46.75 326 ARG B C 1
ATOM 5181 O O . ARG B 1 326 ? 24.078 3.148 -11.609 1 46.75 326 ARG B O 1
ATOM 5188 N N . ALA B 1 327 ? 23.812 5.32 -11.922 1 31.17 327 ALA B N 1
ATOM 5189 C CA . ALA B 1 327 ? 25.203 5.66 -12.234 1 31.17 327 ALA B CA 1
ATOM 5190 C C . ALA B 1 327 ? 26.094 5.469 -11.016 1 31.17 327 ALA B C 1
ATOM 5192 O O . ALA B 1 327 ? 25.656 5.656 -9.883 1 31.17 327 ALA B O 1
#

Radius of gyration: 26.62 Å; Cα contacts (8 Å, |Δi|>4): 1134; chains: 2; bounding box: 56×86×66 Å

Nearest PDB structures (foldseek):
  3mgk-assembly1_A  TM=8.265E-01  e=2.266E-12  Clostridium acetobutylicum
  3er6-assembly3_E  TM=8.305E-01  e=1.212E-10  Vibrio parahaemolyticus
  6swi-assembly1_A  TM=8.909E-01  e=1.845E-06  Geobacillus stearothermophilus
  3oio-assembly1_A  TM=9.082E-01  e=4.155E-05  Chromobacterium violaceum
  4fe7-assembly1_A-2  TM=3.332E-01  e=6.481E-09  Escherichia coli

Solvent-accessible surface area (backbone atoms only — not comparable to full-atom values): 34549 Å² total; per-residue (Å²): 110,43,36,33,31,38,45,52,52,73,59,45,35,59,40,44,52,27,44,54,50,52,52,56,51,49,51,24,50,54,27,42,75,71,75,38,72,48,55,58,47,80,43,42,28,26,52,66,68,53,62,67,71,52,74,57,48,50,59,89,94,55,74,70,37,49,60,82,49,87,74,84,44,49,32,35,40,32,43,23,39,66,56,92,47,53,72,57,43,42,61,70,38,46,78,51,35,61,44,51,53,53,40,41,73,73,64,21,28,41,35,22,24,11,56,14,30,56,53,52,46,71,53,50,77,38,55,76,27,58,35,23,25,19,54,86,44,38,67,61,48,44,68,76,38,68,56,35,45,71,38,57,43,31,18,56,36,71,47,89,57,37,34,18,5,9,27,57,53,28,34,55,56,35,51,36,51,52,31,33,74,77,64,30,64,69,52,23,47,51,49,28,29,66,40,50,48,75,66,61,62,62,60,42,29,65,37,49,71,87,75,78,80,69,82,79,82,45,65,68,48,37,50,36,51,50,45,34,74,73,38,42,58,79,51,86,46,70,68,63,43,48,60,91,46,96,60,54,70,70,54,48,55,53,48,32,26,71,73,70,70,45,47,72,67,56,48,45,51,49,49,24,52,47,45,31,51,51,43,38,38,72,46,87,66,53,68,70,54,39,42,46,70,21,34,41,90,45,68,66,59,45,52,53,52,42,26,70,64,31,68,44,50,72,67,59,49,24,58,34,50,38,72,70,79,83,128,111,43,36,32,34,37,44,54,52,72,58,45,36,60,39,44,51,27,45,53,50,51,53,55,49,48,53,24,49,55,29,44,74,70,73,36,71,49,56,58,46,80,43,44,28,25,52,66,69,55,62,68,71,53,73,58,44,49,58,89,94,56,74,71,36,48,60,84,51,86,73,82,45,49,33,37,39,31,43,23,37,66,55,93,47,53,69,57,42,42,62,71,38,45,77,52,34,62,45,50,50,52,38,42,73,74,64,21,28,42,36,21,23,11,55,14,31,57,53,51,46,72,53,50,76,36,56,76,29,57,35,22,25,18,52,87,45,38,66,63,48,46,69,76,40,68,58,36,44,70,38,55,42,30,18,57,35,72,47,88,59,37,34,18,5,9,27,57,53,28,35,55,55,35,52,37,53,52,31,33,74,76,64,30,63,69,53,23,47,51,48,28,29,67,40,49,49,74,65,62,63,61,59,41,31,67,39,50,70,87,74,79,81,69,82,78,82,46,67,68,50,37,51,36,51,51,44,33,75,74,38,41,58,80,52,88,45,71,70,64,44,48,58,91,47,97,59,53,70,71,55,48,56,53,48,32,26,70,74,72,70,44,47,72,65,55,50,46,52,49,49,24,50,47,46,31,50,50,43,38,38,72,47,87,66,53,70,70,54,39,42,45,72,22,34,41,90,46,68,68,60,46,53,53,52,41,26,71,63,31,68,44,50,71,67,59,48,26,58,34,51,38,75,72,82,82,128

Organism: NCBI:txid1503925